Protein AF-A0A2M7G2S5-F1 (afdb_monomer)

Mean predicted aligned error: 20.45 Å

Sequence (607 aa):
MNTPFSTQVHDQESLIAKLQVLEQKRNSLYPRQAAGIKLQRLLETLRHLRDYPELATRADALLEKFSPSAEDIFALAKALESLDFSSGSAHQT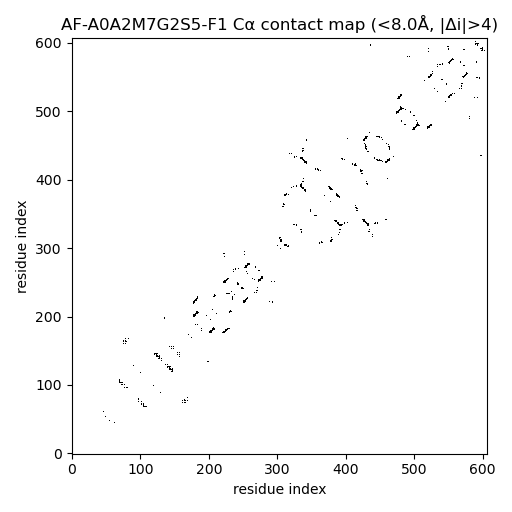QMHLLKDLKQVGQTFANQQLEEDMGAVRRIAQTIRDSLGQGSQPHIAEEAQMLEDCSEHDFFVHLESLIALIHESISRRLLSSEPILLVEDDPEMAKLLKKHLDSQGYTVEHAGNASVFHDKVQEQPFSLVLMDVSLPDADGRNLLVELKQQGDLAHIPVMIMSGRGSSIRAECFALGADQVFDKPLDLHALTAAVSERLKTKRLMESQAFFDPLTGLPNRAALYQNYRRYLALAQRHNKPLSIGILDIDHFKLINDTWGHPAGDKVLRDLSTLLAESLRESDVVARWGGEEFVLLLPDTPLQNAWQVIDSLREKVAAQAFETPDGHGLNLNFSAGVASVRLRSTLEESVARADHALYTAKQEGRNCVVAQPENGFGTEPPIRLIIADDDALVLSSLRHFFQTPPFTLETLSKQLPDLAVLQEHPPALLLLEICSLQREDFAWLKALRKNPHFHAVPVLVLAGYGHQVALDTCLNLGVDDYILKPFSPSELQARILRLLQTRHPLGRQIEASKP

Solvent-accessible surface area (backbone atoms only — not comparable to full-atom values): 33346 Å² total; per-residue (Å²): 134,92,83,81,97,80,80,98,68,74,59,60,63,54,50,52,51,50,50,53,54,50,62,59,45,57,84,64,72,72,84,90,76,82,46,64,74,52,47,53,54,45,52,53,50,42,55,64,38,47,81,37,81,90,43,21,71,58,35,50,62,48,49,69,74,63,58,84,50,41,65,56,40,43,48,42,28,58,43,57,72,70,54,86,55,94,44,87,69,42,50,58,52,47,56,50,49,41,52,52,32,52,50,38,23,59,43,54,72,70,72,49,63,71,68,42,52,56,51,53,29,54,48,26,48,48,51,19,66,70,37,71,84,53,94,52,64,70,57,30,52,34,18,46,48,34,51,74,44,51,87,89,46,30,62,59,32,46,53,49,38,39,50,49,49,45,50,56,44,49,50,53,79,62,57,76,54,27,34,38,37,36,42,52,53,66,68,60,42,51,49,54,41,55,54,42,43,71,70,74,44,56,68,44,81,17,57,34,55,71,53,40,55,56,46,64,73,74,47,69,55,59,31,38,42,32,31,41,76,37,88,79,46,53,33,66,56,55,45,42,51,37,55,67,38,80,92,43,38,81,46,48,34,35,38,39,34,70,84,55,78,66,60,52,56,49,43,47,76,57,63,39,74,40,77,42,53,56,82,74,56,67,67,64,50,51,54,49,52,50,53,50,50,51,51,51,50,52,53,43,54,70,67,25,33,34,90,80,49,70,33,33,16,58,64,36,46,51,53,52,48,56,52,51,48,53,51,24,63,76,67,74,40,41,35,19,34,33,32,36,38,48,58,64,50,67,55,47,26,76,73,63,34,61,72,25,41,55,45,47,49,31,53,50,43,50,54,52,59,74,72,49,57,92,81,42,44,62,22,45,64,51,99,66,30,34,36,37,41,35,65,75,22,48,50,73,57,44,46,52,54,52,43,51,49,43,53,51,45,57,68,43,88,40,50,35,90,89,67,48,81,43,92,48,48,36,19,21,3,23,21,59,46,49,82,85,56,53,70,67,59,39,48,52,45,4,44,55,16,23,54,50,15,55,70,75,71,37,71,34,69,27,69,39,80,80,78,56,83,70,56,64,82,53,48,34,33,39,37,38,43,77,48,67,67,59,53,52,52,49,50,65,72,40,66,56,84,64,40,36,76,44,80,36,63,86,67,84,77,57,70,70,64,40,63,81,58,69,54,65,31,38,37,40,45,52,86,73,66,47,79,64,49,58,51,47,45,50,50,46,53,70,33,83,92,41,54,74,45,42,32,36,34,44,31,54,85,90,49,67,78,57,49,60,53,40,48,76,53,66,44,71,49,72,47,57,55,89,66,56,71,69,59,53,49,53,51,53,42,53,53,33,38,80,71,37,88,64,29,66,54,58,68,76,66,56,132

InterPro domains:
  IPR000160 GGDEF domain [PF00990] (303-459)
  IPR000160 GGDEF domain [PS50887] (333-466)
  IPR000160 GGDEF domain [SM00267] (291-464)
  IPR000160 GGDEF domain [TIGR00254] (299-463)
  IPR000160 GGDEF domain [cd01949] (304-462)
  IPR001789 Signal transduction response regulator, receiver domain [PF00072] (179-289)
  IPR001789 Signal transduction response regulator, receiver domain [PF00072] (478-588)
  IPR001789 Signal transduction response regulator, receiver domain [PS50110] (178-293)
  IPR001789 Signal transduction response regulator, receiver domain [PS50110] (476-592)
  IPR001789 Signal transduction response regulator, receiver domain [SM00448] (177-289)
  IPR001789 Signal transduction response regulator, receiver domain [SM00448] (475-588)
  IPR011006 CheY-like superfamily [SSF52172] (178-302)
  IPR011006 CheY-like superfamily [SSF52172] (472-598)
  IPR029787 Nucleotide cyclase [SSF55073] (308-463)
  IPR043128 Reverse transcriptase/Diguanylate cyclase domain [G3DSA:3.30.70.270] (301-46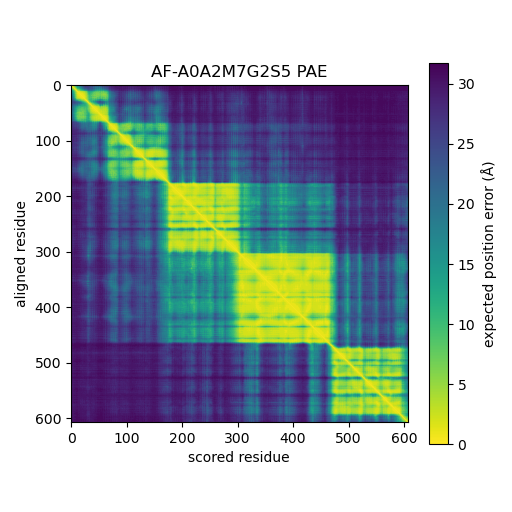6)
  IPR050469 Diguanylate cyclase Dgc-like, bacteria [PTHR45138] (38-466)

Structure (mmCIF, N/CA/C/O backbone):
data_AF-A0A2M7G2S5-F1
#
_entry.id   AF-A0A2M7G2S5-F1
#
loop_
_atom_site.group_PDB
_atom_site.id
_atom_site.type_symbol
_atom_site.label_atom_id
_atom_site.label_alt_id
_atom_site.label_comp_id
_atom_site.label_asym_id
_atom_site.label_entity_id
_atom_site.label_seq_id
_atom_site.pdbx_PDB_ins_code
_atom_site.Cartn_x
_atom_site.Cartn_y
_atom_site.Cartn_z
_atom_site.occupancy
_atom_site.B_iso_or_equiv
_atom_site.auth_seq_id
_atom_site.auth_comp_id
_atom_site.auth_asym_id
_atom_site.auth_atom_id
_atom_site.pdbx_PDB_model_num
ATOM 1 N N . MET A 1 1 ? 23.353 -45.714 26.463 1.00 30.73 1 MET A N 1
ATOM 2 C CA . MET A 1 1 ? 23.893 -46.180 27.756 1.00 30.73 1 MET A CA 1
ATOM 3 C C . MET A 1 1 ? 23.281 -45.313 28.840 1.00 30.73 1 MET A C 1
ATOM 5 O O . MET A 1 1 ? 23.528 -44.117 28.842 1.00 30.73 1 MET A O 1
ATOM 9 N N . ASN A 1 2 ? 22.431 -45.907 29.678 1.00 36.78 2 ASN A N 1
ATOM 10 C CA . ASN A 1 2 ? 21.977 -45.317 30.939 1.00 36.78 2 ASN A CA 1
ATOM 11 C C . ASN A 1 2 ? 23.143 -45.264 31.928 1.00 36.78 2 ASN A C 1
ATOM 13 O O . ASN A 1 2 ? 23.823 -46.278 32.044 1.00 36.78 2 ASN A O 1
ATOM 17 N N . THR A 1 3 ? 23.292 -44.154 32.661 1.00 25.66 3 THR A N 1
ATOM 18 C CA . THR A 1 3 ? 23.599 -44.086 34.113 1.00 25.66 3 THR A CA 1
ATOM 19 C C . THR A 1 3 ? 23.513 -42.622 34.598 1.00 25.66 3 THR A C 1
ATOM 21 O O . THR A 1 3 ? 23.626 -41.723 33.768 1.00 25.66 3 THR A O 1
ATOM 24 N N . PRO A 1 4 ? 23.237 -42.365 35.893 1.00 35.06 4 PRO A N 1
ATOM 25 C CA . PRO A 1 4 ? 22.138 -41.501 36.325 1.00 35.06 4 PRO A CA 1
ATOM 26 C C . PRO A 1 4 ? 22.570 -40.232 37.080 1.00 35.06 4 PRO A C 1
ATOM 28 O O . PRO A 1 4 ? 23.724 -40.060 37.463 1.00 35.06 4 PRO A O 1
ATOM 31 N N . PHE A 1 5 ? 21.578 -39.370 37.316 1.00 41.06 5 PHE A N 1
ATOM 32 C CA . PHE A 1 5 ? 21.619 -38.192 38.178 1.00 41.06 5 PHE A CA 1
ATOM 33 C C . PHE A 1 5 ? 22.221 -38.465 39.568 1.00 41.06 5 PHE A C 1
ATOM 35 O O . PHE A 1 5 ? 21.774 -39.333 40.314 1.00 41.06 5 PHE A O 1
ATOM 42 N N . SER A 1 6 ? 23.205 -37.641 39.907 1.00 29.72 6 SER A N 1
ATOM 43 C CA . SER A 1 6 ? 23.756 -37.325 41.229 1.00 29.72 6 SER A CA 1
ATOM 44 C C . SER A 1 6 ? 24.564 -36.050 40.947 1.00 29.72 6 SER A C 1
ATOM 46 O O . SER A 1 6 ? 25.467 -36.107 40.121 1.00 29.72 6 SER A O 1
ATOM 48 N N . THR A 1 7 ? 24.246 -34.850 41.430 1.00 32.16 7 THR A N 1
ATOM 49 C CA . THR A 1 7 ? 24.117 -34.458 42.838 1.00 32.16 7 THR A CA 1
ATOM 50 C C . THR A 1 7 ? 23.466 -33.070 42.933 1.00 32.16 7 THR A C 1
ATOM 52 O O . THR A 1 7 ? 23.610 -32.215 42.064 1.00 32.16 7 THR A O 1
ATOM 55 N N . GLN A 1 8 ? 22.765 -32.855 44.039 1.00 46.41 8 GLN A N 1
ATOM 56 C CA . GLN A 1 8 ? 21.562 -32.039 44.184 1.00 46.41 8 GLN A CA 1
ATOM 57 C C . GLN A 1 8 ? 21.790 -30.638 44.793 1.00 46.41 8 GLN A C 1
ATOM 59 O O . GLN A 1 8 ? 20.950 -30.167 45.545 1.00 46.41 8 GLN A O 1
ATOM 64 N N . VAL A 1 9 ? 22.915 -29.958 44.531 1.00 40.03 9 VAL A N 1
ATOM 65 C CA . VAL A 1 9 ? 23.214 -28.673 45.222 1.00 40.03 9 VAL A CA 1
ATOM 66 C C . VAL A 1 9 ? 23.669 -27.543 44.287 1.00 40.03 9 VAL A C 1
ATOM 68 O O . VAL A 1 9 ? 23.505 -26.374 44.617 1.00 40.03 9 VAL A O 1
ATOM 71 N N . HIS A 1 10 ? 24.160 -27.839 43.078 1.00 41.59 10 HIS A N 1
ATOM 72 C CA . HIS A 1 10 ? 24.642 -26.799 42.150 1.00 41.59 10 HIS A CA 1
ATOM 73 C C . HIS A 1 10 ? 23.575 -26.154 41.253 1.00 41.59 10 HIS A C 1
ATOM 75 O O . HIS A 1 10 ? 23.887 -25.193 40.551 1.00 41.59 10 HIS A O 1
ATOM 81 N N . ASP A 1 11 ? 22.325 -26.620 41.294 1.00 54.06 11 ASP A N 1
ATOM 82 C CA . ASP A 1 11 ? 21.268 -26.076 40.431 1.00 54.06 11 ASP A CA 1
ATOM 83 C C . ASP A 1 11 ? 20.495 -24.923 41.096 1.00 54.06 11 ASP A C 1
ATOM 85 O O . ASP A 1 11 ? 20.108 -23.968 40.430 1.00 54.06 11 ASP A O 1
ATOM 89 N N . GLN A 1 12 ? 20.347 -24.931 42.427 1.00 47.69 12 GLN A N 1
ATOM 90 C CA . GLN A 1 12 ? 19.514 -23.950 43.136 1.00 47.69 12 GLN A CA 1
ATOM 91 C C . GLN A 1 12 ? 20.084 -22.522 43.075 1.00 47.69 12 GLN A C 1
ATOM 93 O O . GLN A 1 12 ? 19.352 -21.589 42.756 1.00 47.69 12 GLN A O 1
ATOM 98 N N . GLU A 1 13 ? 21.391 -22.331 43.292 1.00 50.91 13 GLU A N 1
ATOM 99 C CA . GLU A 1 13 ? 22.023 -21.004 43.164 1.00 50.91 13 GLU A CA 1
ATOM 100 C C . GLU A 1 13 ? 22.036 -20.503 41.709 1.00 50.91 13 GLU A C 1
ATOM 102 O O . GLU A 1 13 ? 21.832 -19.314 41.462 1.00 50.91 13 GLU A O 1
ATOM 107 N N . SER A 1 14 ? 22.202 -21.406 40.732 1.00 52.22 14 SER A N 1
ATOM 108 C CA . SER A 1 14 ? 22.125 -21.076 39.300 1.00 52.22 14 SER A CA 1
ATOM 109 C C . SER A 1 14 ? 20.714 -20.636 38.898 1.00 52.22 14 SER A C 1
ATOM 111 O O . SER A 1 14 ? 20.537 -19.667 38.155 1.00 52.22 14 SER A O 1
ATOM 113 N N . LEU A 1 15 ? 19.699 -21.320 39.424 1.00 50.38 15 LEU A N 1
ATOM 114 C CA . LEU A 1 15 ? 18.287 -21.029 39.207 1.00 50.38 15 LEU A CA 1
ATOM 115 C C . LEU A 1 15 ? 17.858 -19.724 39.890 1.00 50.38 15 LEU A C 1
ATOM 117 O O . LEU A 1 15 ? 17.175 -18.918 39.260 1.00 50.38 15 LEU A O 1
ATOM 121 N N . ILE A 1 16 ? 18.330 -19.450 41.111 1.00 54.72 16 ILE A N 1
ATOM 122 C CA . ILE A 1 16 ? 18.101 -18.178 41.820 1.00 54.72 16 ILE A CA 1
ATOM 123 C C . ILE A 1 16 ? 18.759 -17.009 41.074 1.00 54.72 16 ILE A C 1
ATOM 125 O O . ILE A 1 16 ? 18.129 -15.966 40.888 1.00 54.72 16 ILE A O 1
ATOM 129 N N . ALA A 1 17 ? 19.989 -17.186 40.581 1.00 55.22 17 ALA A N 1
ATOM 130 C CA . ALA A 1 17 ? 20.673 -16.176 39.776 1.00 55.22 17 ALA A CA 1
ATOM 131 C C . ALA A 1 17 ? 19.946 -15.915 38.444 1.00 55.22 17 ALA A C 1
ATOM 133 O O . ALA A 1 17 ? 19.791 -14.762 38.037 1.00 55.22 17 ALA A O 1
ATOM 134 N N . LYS A 1 18 ? 19.432 -16.962 37.778 1.00 53.47 18 LYS A N 1
ATOM 135 C CA . LYS A 1 18 ? 18.582 -16.818 36.582 1.00 53.47 18 LYS A CA 1
ATOM 136 C C . LYS A 1 18 ? 17.293 -16.055 36.901 1.00 53.47 18 LYS A C 1
ATOM 138 O O . LYS A 1 18 ? 16.952 -15.142 36.156 1.00 53.47 18 LYS A O 1
ATOM 143 N N . LEU A 1 19 ? 16.626 -16.364 38.013 1.00 52.12 19 LEU A N 1
ATOM 144 C CA . LEU A 1 19 ? 15.428 -15.661 38.491 1.00 52.12 19 LEU A CA 1
ATOM 145 C C . LEU A 1 19 ? 15.693 -14.165 38.736 1.00 52.12 19 LEU A C 1
ATOM 147 O O . LEU A 1 19 ? 14.944 -13.328 38.240 1.00 52.12 19 LEU A O 1
ATOM 151 N N . GLN A 1 20 ? 16.799 -13.807 39.397 1.00 55.75 20 GLN A N 1
ATOM 152 C CA . GLN A 1 20 ? 17.184 -12.404 39.621 1.00 55.75 20 GLN A CA 1
ATOM 153 C C . GLN A 1 20 ? 17.494 -11.652 38.317 1.00 55.75 20 GLN A C 1
ATOM 155 O O . GLN A 1 20 ? 17.126 -10.486 38.162 1.00 55.75 20 GLN A O 1
ATOM 160 N N . VAL A 1 21 ? 18.136 -12.315 37.349 1.00 55.03 21 VAL A N 1
ATOM 161 C CA . VAL A 1 21 ? 18.395 -11.743 36.016 1.00 55.03 21 VAL A CA 1
ATOM 162 C C . VAL A 1 21 ? 17.089 -11.507 35.250 1.00 55.03 21 VAL A C 1
ATOM 164 O O . VAL A 1 21 ? 16.973 -10.522 34.519 1.00 55.03 21 VAL A O 1
ATOM 167 N N . LEU A 1 22 ? 16.098 -12.384 35.410 1.00 51.31 22 LEU A N 1
ATOM 168 C CA . LEU A 1 22 ? 14.775 -12.236 34.803 1.00 51.31 22 LEU A CA 1
ATOM 169 C C . LEU A 1 22 ? 13.972 -11.102 35.455 1.00 51.31 22 LEU A C 1
ATOM 171 O O . LEU A 1 22 ? 13.393 -10.284 34.741 1.00 51.31 22 LEU A O 1
ATOM 175 N N . GLU A 1 23 ? 14.024 -10.977 36.784 1.00 50.31 23 GLU A N 1
ATOM 176 C CA . GLU A 1 23 ? 13.439 -9.852 37.526 1.00 50.31 23 GLU A CA 1
ATOM 177 C C . GLU A 1 23 ? 14.064 -8.502 37.122 1.00 50.31 23 GLU A C 1
ATOM 179 O O . GLU A 1 23 ? 13.346 -7.512 36.978 1.00 50.31 23 GLU A O 1
ATOM 184 N N . GLN A 1 24 ? 15.380 -8.451 36.873 1.00 50.78 24 GLN A N 1
ATOM 185 C CA . GLN A 1 24 ? 16.058 -7.247 36.369 1.00 50.78 24 GLN A CA 1
ATOM 186 C C . GLN A 1 24 ? 15.705 -6.926 34.910 1.00 50.78 24 GLN A C 1
ATOM 188 O O . GLN A 1 24 ? 15.508 -5.758 34.572 1.00 50.78 24 GLN A O 1
ATOM 193 N N . LYS A 1 25 ? 15.593 -7.941 34.042 1.00 44.66 25 LYS A N 1
ATOM 194 C CA . LYS A 1 25 ? 15.218 -7.761 32.628 1.00 44.66 25 LYS A CA 1
ATOM 195 C C . LYS A 1 25 ? 13.751 -7.366 32.440 1.00 44.66 25 LYS A C 1
ATOM 197 O O . LYS A 1 25 ? 13.437 -6.719 31.448 1.00 44.66 25 LYS A O 1
ATOM 202 N N . ARG A 1 26 ? 12.861 -7.668 33.394 1.00 47.03 26 ARG A N 1
ATOM 203 C CA . ARG A 1 26 ? 11.460 -7.203 33.405 1.00 47.03 26 ARG A CA 1
ATOM 204 C C . ARG A 1 26 ? 11.344 -5.687 33.226 1.00 47.03 26 ARG A C 1
ATOM 206 O O . ARG A 1 26 ? 10.508 -5.225 32.463 1.00 47.03 26 ARG A O 1
ATOM 213 N N . ASN A 1 27 ? 12.199 -4.913 33.894 1.00 40.22 27 ASN A N 1
ATOM 214 C CA . ASN A 1 27 ? 12.142 -3.450 33.828 1.00 40.22 27 ASN A CA 1
ATOM 215 C C . ASN A 1 27 ? 12.685 -2.880 32.499 1.00 40.22 27 ASN A C 1
ATOM 217 O O . ASN A 1 27 ? 12.556 -1.682 32.269 1.00 40.22 27 ASN A O 1
ATOM 221 N N . SER A 1 28 ? 13.284 -3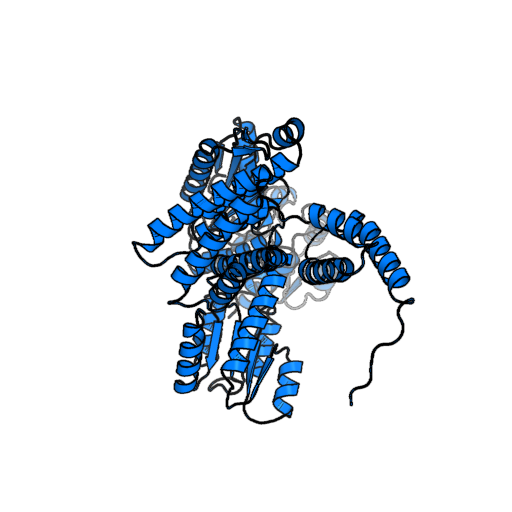.709 31.633 1.00 39.09 28 SER A N 1
ATOM 222 C CA . SER A 1 28 ? 13.786 -3.312 30.309 1.00 39.09 28 SER A CA 1
ATOM 223 C C . SER A 1 28 ? 13.063 -3.989 29.136 1.00 39.09 28 SER A C 1
ATOM 225 O O . SER A 1 28 ? 13.370 -3.699 27.982 1.00 39.09 28 SER A O 1
ATOM 227 N N . LEU A 1 29 ? 12.095 -4.871 29.406 1.00 40.06 29 LEU A N 1
ATOM 228 C CA . LEU A 1 29 ? 11.332 -5.621 28.404 1.00 40.06 29 LEU A CA 1
ATOM 229 C C . LEU A 1 29 ? 10.010 -4.921 28.045 1.00 40.06 29 LEU A C 1
ATOM 231 O O . LEU A 1 29 ? 8.928 -5.472 28.196 1.00 40.06 29 LEU A O 1
ATOM 235 N N . TYR A 1 30 ? 10.133 -3.707 27.518 1.00 33.72 30 TYR A N 1
ATOM 236 C CA . TYR A 1 30 ? 9.222 -3.084 26.551 1.00 33.72 30 TYR A CA 1
ATOM 237 C C . TYR A 1 30 ? 10.150 -2.281 25.620 1.00 33.72 30 TYR A C 1
ATOM 239 O O . TYR A 1 30 ? 10.871 -1.430 26.142 1.00 33.72 30 TYR A O 1
ATOM 247 N N . PRO A 1 31 ? 10.260 -2.578 24.302 1.00 39.47 31 PRO A N 1
ATOM 248 C CA . PRO A 1 31 ? 9.186 -2.912 23.358 1.00 39.47 31 PRO A CA 1
ATOM 249 C C . PRO A 1 31 ? 9.350 -4.270 22.619 1.00 39.47 31 PRO A C 1
ATOM 251 O O . PRO A 1 31 ? 10.404 -4.906 22.629 1.00 39.47 31 PRO A O 1
ATOM 254 N N . ARG A 1 32 ? 8.246 -4.740 22.017 1.00 41.06 32 ARG A N 1
ATOM 255 C CA . ARG A 1 32 ? 7.949 -6.133 21.619 1.00 41.06 32 ARG A CA 1
ATOM 256 C C . ARG A 1 32 ? 8.442 -6.532 20.217 1.00 41.06 32 ARG A C 1
ATOM 258 O O . ARG A 1 32 ? 8.251 -5.784 19.271 1.00 41.06 32 ARG A O 1
ATOM 265 N N . GLN A 1 33 ? 8.971 -7.765 20.118 1.00 34.28 33 GLN A N 1
ATOM 266 C CA . GLN A 1 33 ? 8.662 -8.805 19.098 1.00 34.28 33 GLN A CA 1
ATOM 267 C C . GLN A 1 33 ? 9.574 -10.040 19.227 1.00 34.28 33 GLN A C 1
ATOM 269 O O . GLN A 1 33 ? 9.170 -11.149 18.902 1.00 34.28 33 GLN A O 1
ATOM 274 N N . ALA A 1 34 ? 10.746 -9.910 19.855 1.00 30.00 34 ALA A N 1
ATOM 275 C CA . ALA A 1 34 ? 11.569 -11.060 20.259 1.00 30.00 34 ALA A CA 1
ATOM 276 C C . ALA A 1 34 ? 11.028 -11.801 21.509 1.00 30.00 34 ALA A C 1
ATOM 278 O O . ALA A 1 34 ? 11.739 -12.616 22.102 1.00 30.00 34 ALA A O 1
ATOM 279 N N . ALA A 1 35 ? 9.806 -11.472 21.946 1.00 37.09 35 ALA A N 1
ATOM 280 C CA . ALA A 1 35 ? 9.243 -11.889 23.223 1.00 37.09 35 ALA A CA 1
ATOM 281 C C . ALA A 1 35 ? 8.625 -13.292 23.177 1.00 37.09 35 ALA A C 1
ATOM 283 O O . ALA A 1 35 ? 8.862 -14.026 24.117 1.00 37.09 35 ALA A O 1
ATOM 284 N N . GLY A 1 36 ? 7.948 -13.723 22.105 1.00 36.00 36 GLY A N 1
ATOM 285 C CA . GLY A 1 36 ? 7.196 -14.996 22.104 1.00 36.00 36 GLY A CA 1
ATOM 286 C C . GLY A 1 36 ? 8.043 -16.235 22.435 1.00 36.00 36 GLY A C 1
ATOM 287 O O . GLY A 1 36 ? 7.775 -16.939 23.401 1.00 36.00 36 GLY A O 1
ATOM 288 N N . ILE A 1 37 ? 9.160 -16.437 21.728 1.00 35.50 37 ILE A N 1
ATOM 289 C CA . ILE A 1 37 ? 10.062 -17.586 21.964 1.00 35.50 37 ILE A CA 1
ATOM 290 C C . ILE A 1 37 ? 10.783 -17.477 23.322 1.00 35.50 37 ILE A C 1
ATOM 292 O O . ILE A 1 37 ? 11.115 -18.480 23.957 1.00 35.50 37 ILE A O 1
ATOM 296 N N . LYS A 1 38 ? 11.052 -16.249 23.787 1.00 38.34 38 LYS A N 1
ATOM 297 C CA . LYS A 1 38 ? 11.712 -16.009 25.080 1.00 38.34 38 LYS A CA 1
ATOM 298 C C . LYS A 1 38 ? 10.743 -16.132 26.254 1.00 38.34 38 LYS A C 1
ATOM 300 O O . LYS A 1 38 ? 11.185 -16.567 27.307 1.00 38.34 38 LYS A O 1
ATOM 305 N N . LEU A 1 39 ? 9.472 -15.789 26.064 1.00 42.66 39 LEU A N 1
ATOM 306 C CA . LEU A 1 39 ? 8.381 -15.899 27.029 1.00 42.66 39 LEU A CA 1
ATOM 307 C C . LEU A 1 39 ? 7.990 -17.363 27.215 1.00 42.66 39 LEU A C 1
ATOM 309 O O . LEU A 1 39 ? 7.883 -17.809 28.345 1.00 42.66 39 LEU A O 1
ATOM 313 N N . GLN A 1 40 ? 7.917 -18.144 26.138 1.00 42.53 40 GLN A N 1
ATOM 314 C CA . GLN A 1 40 ? 7.641 -19.579 26.218 1.00 42.53 40 GLN A CA 1
ATOM 315 C C . GLN A 1 40 ? 8.731 -20.326 27.008 1.00 42.53 40 GLN A C 1
ATOM 317 O O . GLN A 1 40 ? 8.431 -21.032 27.966 1.00 42.53 40 GLN A O 1
ATOM 322 N N . ARG A 1 41 ? 10.016 -20.051 26.724 1.00 46.34 41 ARG A N 1
ATOM 323 C CA . ARG A 1 41 ? 11.140 -20.566 27.535 1.00 46.34 41 ARG A CA 1
ATOM 324 C C . ARG A 1 41 ? 11.131 -20.047 28.975 1.00 46.34 41 ARG A C 1
ATOM 326 O O . ARG A 1 41 ? 11.588 -20.745 29.878 1.00 46.34 41 ARG A O 1
ATOM 333 N N . LEU A 1 42 ? 10.661 -18.818 29.200 1.00 45.50 42 LEU A N 1
ATOM 334 C CA . LEU A 1 42 ? 10.530 -18.219 30.531 1.00 45.50 42 LEU A CA 1
ATOM 335 C C . LEU A 1 42 ? 9.456 -18.941 31.351 1.00 45.50 42 LEU A C 1
ATOM 337 O O . LEU A 1 42 ? 9.716 -19.297 32.495 1.00 45.50 42 LEU A O 1
ATOM 341 N N . LEU A 1 43 ? 8.290 -19.184 30.751 1.00 47.91 43 LEU A N 1
ATOM 342 C CA . LEU A 1 43 ? 7.163 -19.897 31.345 1.00 47.91 43 LEU A CA 1
ATOM 343 C C . LEU A 1 43 ? 7.528 -21.356 31.634 1.00 47.91 43 LEU A C 1
ATOM 345 O O . LEU A 1 43 ? 7.286 -21.825 32.741 1.00 47.91 43 LEU A O 1
ATOM 349 N N . GLU A 1 44 ? 8.208 -22.041 30.710 1.00 52.91 44 GLU A N 1
ATOM 350 C CA . GLU A 1 44 ? 8.764 -23.384 30.945 1.00 52.91 44 GLU A CA 1
ATOM 351 C C . GLU A 1 44 ? 9.745 -23.396 32.123 1.00 52.91 44 GLU A C 1
ATOM 353 O O . GLU A 1 44 ? 9.676 -24.269 32.987 1.00 52.91 44 GLU A O 1
ATOM 358 N N . THR A 1 45 ? 10.628 -22.395 32.205 1.00 52.03 45 THR A N 1
ATOM 359 C CA . THR A 1 45 ? 11.589 -22.277 33.313 1.00 52.03 45 THR A CA 1
ATOM 360 C C . THR A 1 45 ? 10.876 -22.016 34.644 1.00 52.03 45 THR A C 1
ATOM 362 O O . THR A 1 45 ? 11.223 -22.631 35.646 1.00 52.03 45 THR A O 1
ATOM 365 N N . LEU A 1 46 ? 9.867 -21.138 34.673 1.00 49.25 46 LEU A N 1
ATOM 366 C CA . LEU A 1 46 ? 9.074 -20.835 35.873 1.00 49.25 46 LEU A CA 1
ATOM 367 C C . LEU A 1 46 ? 8.242 -22.037 36.341 1.00 49.25 46 LEU A C 1
ATOM 369 O O . LEU A 1 46 ? 8.143 -22.266 37.543 1.00 49.25 46 LEU A O 1
ATOM 373 N N . ARG A 1 47 ? 7.718 -22.846 35.414 1.00 56.44 47 ARG A N 1
ATOM 374 C CA . ARG A 1 47 ? 7.032 -24.110 35.729 1.00 56.44 47 ARG A CA 1
ATOM 375 C C . ARG A 1 47 ? 7.988 -25.138 36.326 1.00 56.44 47 ARG A C 1
ATOM 377 O O . ARG A 1 47 ? 7.681 -25.718 37.359 1.00 56.44 47 ARG A O 1
ATOM 384 N N . HIS A 1 48 ? 9.180 -25.286 35.752 1.00 58.03 48 HIS A N 1
ATOM 385 C CA . HIS A 1 48 ? 10.206 -26.202 36.262 1.00 58.03 48 HIS A CA 1
ATOM 386 C C . HIS A 1 48 ? 10.745 -25.788 37.649 1.00 58.03 48 HIS A C 1
ATOM 388 O O . HIS A 1 48 ? 11.251 -26.612 38.410 1.00 58.03 48 HIS A O 1
ATOM 394 N N . LEU A 1 49 ? 10.638 -24.501 37.997 1.00 49.12 49 LEU A N 1
ATOM 395 C CA . LEU A 1 49 ? 11.000 -23.959 39.310 1.00 49.12 49 LEU A CA 1
ATOM 396 C C . LEU A 1 49 ? 9.965 -24.268 40.405 1.00 49.12 49 LEU A C 1
ATOM 398 O O . LEU A 1 49 ? 10.306 -24.199 41.587 1.00 49.12 49 LEU A O 1
ATOM 402 N N . ARG A 1 50 ? 8.732 -24.633 40.031 1.00 53.75 50 ARG A N 1
ATOM 403 C CA . ARG A 1 50 ? 7.637 -24.984 40.951 1.00 53.75 50 ARG A CA 1
ATOM 404 C C . ARG A 1 50 ? 7.860 -26.324 41.657 1.00 53.75 50 ARG A C 1
ATOM 406 O O . ARG A 1 50 ? 7.371 -26.519 42.766 1.00 53.75 50 ARG A O 1
ATOM 413 N N . ASP A 1 51 ? 8.681 -27.193 41.068 1.00 62.16 51 ASP A N 1
ATOM 414 C CA . ASP A 1 51 ? 9.093 -28.476 41.651 1.00 62.16 51 ASP A CA 1
ATOM 415 C C . ASP A 1 51 ? 10.039 -28.316 42.862 1.00 62.16 51 ASP A C 1
ATOM 417 O O . ASP A 1 51 ? 10.344 -29.290 43.555 1.00 62.16 51 ASP A O 1
ATOM 421 N N . TYR A 1 52 ? 10.493 -27.087 43.151 1.00 65.12 52 TYR A N 1
ATOM 422 C CA . TYR A 1 52 ? 11.369 -26.760 44.277 1.00 65.12 52 TYR A CA 1
ATOM 423 C C . TYR A 1 52 ? 10.602 -25.971 45.361 1.00 65.12 52 TYR A C 1
ATOM 425 O O . TYR A 1 52 ? 10.273 -24.801 45.145 1.00 65.12 52 TYR A O 1
ATOM 433 N N . PRO A 1 53 ? 10.370 -26.543 46.564 1.00 58.44 53 PRO A N 1
ATOM 434 C CA . PRO A 1 53 ? 9.475 -25.972 47.582 1.00 58.44 53 PRO A CA 1
ATOM 435 C C . PRO A 1 53 ? 9.810 -24.545 48.044 1.00 58.44 53 PRO A C 1
ATOM 437 O O . PRO A 1 53 ? 8.913 -23.784 48.389 1.00 58.44 53 PRO A O 1
ATOM 440 N N . GLU A 1 54 ? 11.089 -24.163 48.042 1.00 54.19 54 GLU A N 1
ATOM 441 C CA . GLU A 1 54 ? 11.541 -22.833 48.484 1.00 54.19 54 GLU A CA 1
ATOM 442 C C . GLU A 1 54 ? 11.395 -21.743 47.406 1.00 54.19 54 GLU A C 1
ATOM 444 O O . GLU A 1 54 ? 11.417 -20.551 47.716 1.00 54.19 54 GLU A O 1
ATOM 449 N N . LEU A 1 55 ? 11.260 -22.141 46.136 1.00 48.69 55 LEU A N 1
ATOM 450 C CA . LEU A 1 55 ? 11.124 -21.238 44.987 1.00 48.69 55 LEU A CA 1
ATOM 451 C C . LEU A 1 55 ? 9.693 -21.206 44.442 1.00 48.69 55 LEU A C 1
ATOM 453 O O . LEU A 1 55 ? 9.327 -20.221 43.801 1.00 48.69 55 LEU A O 1
ATOM 457 N N . ALA A 1 56 ? 8.879 -22.218 44.761 1.00 54.38 56 ALA A N 1
ATOM 458 C CA . ALA A 1 56 ? 7.489 -22.351 44.340 1.00 54.38 56 ALA A CA 1
ATOM 459 C C . ALA A 1 56 ? 6.658 -21.097 44.643 1.00 54.38 56 ALA A C 1
ATOM 461 O O . ALA A 1 56 ? 6.123 -20.494 43.721 1.00 54.38 56 ALA A O 1
ATOM 462 N N . THR A 1 57 ? 6.668 -20.593 45.884 1.00 59.84 57 THR A N 1
ATOM 463 C CA . THR A 1 57 ? 5.895 -19.391 46.267 1.00 59.84 57 THR A CA 1
ATOM 464 C C . THR A 1 57 ? 6.281 -18.148 45.456 1.00 59.84 57 THR A C 1
ATOM 466 O O . THR A 1 57 ? 5.480 -17.239 45.258 1.00 59.84 57 THR A O 1
ATOM 469 N N . ARG A 1 58 ? 7.532 -18.084 44.993 1.00 54.25 58 ARG A N 1
ATOM 470 C CA . ARG A 1 58 ? 8.098 -16.938 44.275 1.00 54.25 58 ARG A CA 1
ATOM 471 C C . ARG A 1 58 ? 7.873 -17.046 42.765 1.00 54.25 58 ARG A C 1
ATOM 473 O O . ARG A 1 58 ? 7.629 -16.031 42.119 1.00 54.25 58 ARG A O 1
ATOM 480 N N . ALA A 1 59 ? 7.926 -18.265 42.228 1.00 53.69 59 ALA A N 1
ATOM 481 C CA . ALA A 1 59 ? 7.528 -18.588 40.864 1.00 53.69 59 ALA A CA 1
ATOM 482 C C . ALA A 1 59 ? 6.014 -18.409 40.676 1.00 53.69 59 ALA A C 1
ATOM 484 O O . ALA A 1 59 ? 5.611 -17.762 39.714 1.00 53.69 59 ALA A O 1
ATOM 485 N N . ASP A 1 60 ? 5.199 -18.863 41.632 1.00 52.25 60 ASP A N 1
ATOM 486 C CA . ASP A 1 60 ? 3.743 -18.679 41.640 1.00 52.25 60 ASP A CA 1
ATOM 487 C C . ASP A 1 60 ? 3.379 -17.180 41.682 1.00 52.25 60 ASP A C 1
ATOM 489 O O . ASP A 1 60 ? 2.604 -16.715 40.853 1.00 52.25 60 ASP A O 1
ATOM 493 N N . ALA A 1 61 ? 4.040 -16.374 42.526 1.00 54.03 61 ALA A N 1
ATOM 494 C CA . ALA A 1 61 ? 3.836 -14.916 42.572 1.00 54.03 61 ALA A CA 1
ATOM 495 C C . ALA A 1 61 ? 4.303 -14.161 41.305 1.00 54.03 61 ALA A C 1
ATOM 497 O O . ALA A 1 61 ? 3.938 -12.998 41.096 1.00 54.03 61 ALA A O 1
ATOM 498 N N . LEU A 1 62 ? 5.165 -14.773 40.483 1.00 45.25 62 LEU A N 1
ATOM 499 C CA . LEU A 1 62 ? 5.562 -14.250 39.173 1.00 45.25 62 LEU A CA 1
ATOM 500 C C . LEU A 1 62 ? 4.583 -14.704 38.088 1.00 45.25 62 LEU A C 1
ATOM 502 O O . LEU A 1 62 ? 4.211 -13.881 37.259 1.00 45.25 62 LEU A O 1
ATOM 506 N N . LEU A 1 63 ? 4.127 -15.957 38.123 1.00 48.06 63 LEU A N 1
ATOM 507 C CA . LEU A 1 63 ? 3.118 -16.500 37.214 1.00 48.06 63 LEU A CA 1
ATOM 508 C C . LEU A 1 63 ? 1.764 -15.796 37.376 1.00 48.06 63 LEU A C 1
ATOM 510 O O . LEU A 1 63 ? 1.168 -15.434 36.369 1.00 48.06 63 LEU A O 1
ATOM 514 N N . GLU A 1 64 ? 1.343 -15.469 38.603 1.00 45.72 64 GLU A N 1
ATOM 515 C CA . GLU A 1 64 ? 0.154 -14.633 38.856 1.00 45.72 64 GLU A CA 1
ATOM 516 C C . GLU A 1 64 ? 0.240 -13.261 38.161 1.00 45.72 64 GLU A C 1
ATOM 518 O O . GLU A 1 64 ? -0.771 -12.705 37.732 1.00 45.72 64 GLU A O 1
ATOM 523 N N . LYS A 1 65 ? 1.454 -12.719 37.989 1.00 41.59 65 LYS A N 1
ATOM 524 C CA . LYS A 1 65 ? 1.706 -11.436 37.306 1.00 41.59 65 LYS A CA 1
ATOM 525 C C . LYS A 1 65 ? 1.857 -11.560 35.787 1.00 41.59 65 LYS A C 1
ATOM 527 O O . LYS A 1 65 ? 1.919 -10.534 35.116 1.00 41.59 65 LYS A O 1
ATOM 532 N N . PHE A 1 66 ? 1.921 -12.783 35.263 1.00 43.59 66 PHE A N 1
ATOM 533 C CA . PHE A 1 66 ? 1.932 -13.121 33.835 1.00 43.59 66 PHE A CA 1
ATOM 534 C C . PHE A 1 66 ? 0.614 -13.797 33.410 1.00 43.59 66 PHE A C 1
ATOM 536 O O . PHE A 1 66 ? 0.596 -14.596 32.479 1.00 43.59 66 PHE A O 1
ATOM 543 N N . SER A 1 67 ? -0.488 -13.481 34.094 1.00 42.78 67 SER A N 1
ATOM 544 C CA . SER A 1 67 ? -1.827 -13.914 33.691 1.00 42.78 67 SER A CA 1
ATOM 545 C C . SER A 1 67 ? -2.182 -13.295 32.329 1.00 42.78 67 SER A C 1
ATOM 547 O O . SER A 1 67 ? -1.972 -12.086 32.171 1.00 42.78 67 SER A O 1
ATOM 549 N N . PRO A 1 68 ? -2.713 -14.061 31.355 1.00 47.81 68 PRO A N 1
ATOM 550 C CA . PRO A 1 68 ? -3.245 -13.467 30.140 1.00 47.81 68 PRO A CA 1
ATOM 551 C C . PRO A 1 68 ? -4.350 -12.497 30.529 1.00 47.81 68 PRO A C 1
ATOM 553 O O . PRO A 1 68 ? -5.167 -12.743 31.420 1.00 47.81 68 PRO A O 1
ATOM 556 N N . SER A 1 69 ? -4.287 -11.333 29.913 1.00 50.50 69 SER A N 1
ATOM 557 C CA . SER A 1 69 ? -5.162 -10.223 30.237 1.00 50.50 69 SER A CA 1
ATOM 558 C C . SER A 1 69 ? -6.535 -10.460 29.613 1.00 50.50 69 SER A C 1
ATOM 560 O O . SER A 1 69 ? -6.672 -11.203 28.639 1.00 50.50 69 SER A O 1
ATOM 562 N N . ALA A 1 70 ? -7.561 -9.766 30.106 1.00 47.66 70 ALA A N 1
ATOM 563 C CA . ALA A 1 70 ? -8.834 -9.679 29.391 1.00 47.66 70 ALA A CA 1
ATOM 564 C C . ALA A 1 70 ? -8.621 -9.299 27.907 1.00 47.66 70 ALA A C 1
ATOM 566 O O . ALA A 1 70 ? -9.377 -9.744 27.045 1.00 47.66 70 ALA A O 1
ATOM 567 N N . GLU A 1 71 ? -7.554 -8.549 27.591 1.00 46.06 71 GLU A N 1
ATOM 568 C CA . GLU A 1 71 ? -7.188 -8.166 26.225 1.00 46.06 71 GLU A CA 1
ATOM 569 C C . GLU A 1 71 ? -6.914 -9.367 25.311 1.00 46.06 71 GLU A C 1
ATOM 571 O O . GLU A 1 71 ? -7.259 -9.292 24.137 1.00 46.06 71 GLU A O 1
ATOM 576 N N . ASP A 1 72 ? -6.371 -10.478 25.816 1.00 47.69 72 ASP A N 1
ATOM 577 C CA . ASP A 1 72 ? -6.063 -11.669 25.008 1.00 47.69 72 ASP A CA 1
ATOM 578 C C . ASP A 1 72 ? -7.344 -12.444 24.645 1.00 47.69 72 ASP A C 1
ATOM 580 O O . ASP A 1 72 ? -7.510 -12.929 23.524 1.00 47.69 72 ASP A O 1
ATOM 584 N N . ILE A 1 73 ? -8.316 -12.476 25.561 1.00 51.84 73 ILE A N 1
ATOM 585 C CA . ILE A 1 73 ? -9.645 -13.064 25.330 1.00 51.84 73 ILE A CA 1
ATOM 586 C C . ILE A 1 73 ? -10.464 -12.182 24.380 1.00 51.84 73 ILE A C 1
ATOM 588 O O . ILE A 1 73 ? -11.130 -12.689 23.475 1.00 51.84 73 ILE A O 1
ATOM 592 N N . PHE A 1 74 ? -10.373 -10.857 24.522 1.00 51.78 74 PHE A N 1
ATOM 593 C CA . PHE A 1 74 ? -10.958 -9.920 23.561 1.00 51.78 74 PHE A CA 1
ATOM 594 C C . PHE A 1 74 ? -10.283 -10.000 22.190 1.00 51.78 74 PHE A C 1
ATOM 596 O O . PHE A 1 74 ? -10.972 -9.891 21.175 1.00 51.78 74 PHE A O 1
ATOM 603 N N . ALA A 1 75 ? -8.970 -10.230 22.139 1.00 46.44 75 ALA A N 1
ATOM 604 C CA . ALA A 1 75 ? -8.244 -10.462 20.899 1.00 46.44 75 ALA A CA 1
ATOM 605 C C . ALA A 1 75 ? -8.751 -11.735 20.209 1.00 46.44 75 ALA A C 1
ATOM 607 O O . ALA A 1 75 ? -9.114 -11.664 19.039 1.00 46.44 75 ALA A O 1
ATOM 608 N N . LEU A 1 76 ? -8.917 -12.848 20.939 1.00 47.62 76 LEU A N 1
ATOM 609 C CA . LEU A 1 76 ? -9.550 -14.071 20.423 1.00 47.62 76 LEU A CA 1
ATOM 610 C C . LEU A 1 76 ? -10.971 -13.806 19.892 1.00 47.62 76 LEU A C 1
ATOM 612 O O . LEU A 1 76 ? -11.317 -14.273 18.809 1.00 47.62 76 LEU A O 1
ATOM 616 N N . ALA A 1 77 ? -11.788 -13.048 20.633 1.00 52.47 77 ALA A N 1
ATOM 617 C CA . ALA A 1 77 ? -13.152 -12.701 20.233 1.00 52.47 77 ALA A CA 1
ATOM 618 C C . ALA A 1 77 ? -13.160 -11.917 18.917 1.00 52.47 77 ALA A C 1
ATOM 620 O O . ALA A 1 77 ? -13.797 -12.336 17.957 1.00 52.47 77 ALA A O 1
ATOM 621 N N . LYS A 1 78 ? -12.387 -10.830 18.843 1.00 50.53 78 LYS A N 1
ATOM 622 C CA . LYS A 1 78 ? -12.241 -10.007 17.637 1.00 50.53 78 LYS A CA 1
ATOM 623 C C . LYS A 1 78 ? -11.695 -10.819 16.464 1.00 50.53 78 LYS A C 1
ATOM 625 O O . LYS A 1 78 ? -12.103 -10.645 15.321 1.00 50.53 78 LYS A O 1
ATOM 630 N N . ALA A 1 79 ? -10.796 -11.749 16.752 1.00 48.47 79 ALA A N 1
ATOM 631 C CA . ALA A 1 79 ? -10.253 -12.638 15.755 1.00 48.47 79 ALA A CA 1
ATOM 632 C C . ALA A 1 79 ? -11.357 -13.570 15.190 1.00 48.47 79 ALA A C 1
ATOM 634 O O . ALA A 1 79 ? -11.543 -13.669 13.976 1.00 48.47 79 ALA A O 1
ATOM 635 N N . LEU A 1 80 ? -12.198 -14.154 16.043 1.00 50.66 80 LEU A N 1
ATOM 636 C CA . LEU A 1 80 ? -13.351 -14.962 15.625 1.00 50.66 80 LEU A CA 1
ATOM 637 C C . LEU A 1 80 ? -14.438 -14.176 14.869 1.00 50.66 80 LEU A C 1
ATOM 639 O O . LEU A 1 80 ? -15.143 -14.784 14.063 1.00 50.66 80 LEU A O 1
ATOM 643 N N . GLU A 1 81 ? -14.562 -12.854 15.054 1.00 51.12 81 GLU A N 1
ATOM 644 C CA . GLU A 1 81 ? -15.456 -11.996 14.240 1.00 51.12 81 GLU A CA 1
ATOM 645 C C . GLU A 1 81 ? -15.058 -12.009 12.761 1.00 51.12 81 GLU A C 1
ATOM 647 O O . GLU A 1 81 ? -15.912 -11.971 11.880 1.00 51.12 81 GLU A O 1
ATOM 652 N N . SER A 1 82 ? -13.760 -12.123 12.487 1.00 43.81 82 SER A N 1
ATOM 653 C CA . SER A 1 82 ? -13.196 -12.073 11.133 1.00 43.81 82 SER A CA 1
ATOM 654 C C . SER A 1 82 ? -13.053 -13.440 10.443 1.00 43.81 82 SER A C 1
ATOM 656 O O . SER A 1 82 ? -12.643 -13.524 9.281 1.00 43.81 82 SER A O 1
ATOM 658 N N . LEU A 1 83 ? -13.389 -14.532 11.136 1.00 44.91 83 LEU A N 1
ATOM 659 C CA . LEU A 1 83 ? -13.439 -15.869 10.550 1.00 44.91 83 LEU A CA 1
ATOM 660 C C . LEU A 1 83 ? -14.799 -16.087 9.874 1.00 44.91 83 LEU A C 1
ATOM 662 O O . LEU A 1 83 ? -15.828 -16.143 10.534 1.00 44.91 83 LEU A O 1
ATOM 666 N N . ASP A 1 84 ? -14.807 -16.219 8.547 1.00 45.00 84 ASP A N 1
ATOM 667 C CA . ASP A 1 84 ? -16.029 -16.522 7.793 1.00 45.00 84 ASP A CA 1
ATOM 668 C C . ASP A 1 84 ? -16.376 -18.015 7.935 1.00 45.00 84 ASP A C 1
ATOM 670 O O . ASP A 1 84 ? -15.697 -18.878 7.363 1.00 45.00 84 ASP A O 1
ATOM 674 N N . PHE A 1 85 ? -17.392 -18.325 8.745 1.00 48.59 85 PHE A N 1
ATOM 675 C CA . PHE A 1 85 ? -17.894 -19.684 8.924 1.00 48.59 85 PHE A CA 1
ATOM 676 C C . PHE A 1 85 ? -18.938 -19.979 7.843 1.00 48.59 85 PHE A C 1
ATOM 678 O O . PHE A 1 85 ? -20.100 -19.582 7.935 1.00 48.59 85 PHE A O 1
ATOM 685 N N . SER A 1 86 ? -18.529 -20.695 6.800 1.00 37.78 86 SER A N 1
ATOM 686 C CA . SER A 1 86 ? -19.345 -20.976 5.618 1.00 37.78 86 SER A CA 1
ATOM 687 C C . SER A 1 86 ? -20.449 -22.019 5.872 1.00 37.78 86 SER A C 1
ATOM 689 O O . SER A 1 86 ? -20.391 -23.145 5.391 1.00 37.78 86 SER A O 1
ATOM 691 N N . SER A 1 87 ? -21.494 -21.654 6.623 1.00 40.81 87 SER A N 1
ATOM 692 C CA . SER A 1 87 ? -22.849 -22.237 6.547 1.00 40.81 87 SER A CA 1
ATOM 693 C C . SER A 1 87 ? -23.838 -21.473 7.442 1.00 40.81 87 SER A C 1
ATOM 695 O O . SER A 1 87 ? -23.473 -20.930 8.480 1.00 40.81 87 SER A O 1
ATOM 697 N N . GLY A 1 88 ? -25.125 -21.450 7.069 1.00 35.47 88 GLY A N 1
ATOM 698 C CA . GLY A 1 88 ? -26.162 -20.675 7.773 1.00 35.47 88 GLY A CA 1
ATOM 699 C C . GLY A 1 88 ? -26.388 -21.043 9.250 1.00 35.47 88 GLY A C 1
ATOM 700 O O . GLY A 1 88 ? -26.846 -20.195 10.012 1.00 35.47 88 GLY A O 1
ATOM 701 N N . SER A 1 89 ? -26.035 -22.261 9.682 1.00 38.75 89 SER A N 1
ATOM 702 C CA . SER A 1 89 ? -26.011 -22.636 11.106 1.00 38.75 89 SER A CA 1
ATOM 703 C C . SER A 1 89 ? -24.747 -22.150 11.821 1.00 38.75 89 SER A C 1
ATOM 705 O O . SER A 1 89 ? -24.805 -21.824 13.001 1.00 38.75 89 SER A O 1
ATOM 707 N N . ALA A 1 90 ? -23.619 -22.048 11.114 1.00 42.22 90 ALA A N 1
ATOM 708 C CA . ALA A 1 90 ? -22.340 -21.655 11.691 1.00 42.22 90 ALA A CA 1
ATOM 709 C C . ALA A 1 90 ? -22.252 -20.149 11.995 1.00 42.22 90 ALA A C 1
ATOM 711 O O . ALA A 1 90 ? -21.584 -19.768 12.948 1.00 42.22 90 ALA A O 1
ATOM 712 N N . HIS A 1 91 ? -23.008 -19.301 11.289 1.00 40.72 91 HIS A N 1
ATOM 713 C CA . HIS A 1 91 ? -23.121 -17.873 11.615 1.00 40.72 91 HIS A CA 1
ATOM 714 C C . HIS A 1 91 ? -23.850 -17.618 12.952 1.00 40.72 91 HIS A C 1
ATOM 716 O O . HIS A 1 91 ? -23.449 -16.761 13.738 1.00 40.72 91 HIS A O 1
ATOM 722 N N . GLN A 1 92 ? -24.896 -18.398 13.265 1.00 41.56 92 GLN A N 1
ATOM 723 C CA . GLN A 1 92 ? -25.562 -18.327 14.575 1.00 41.56 92 GLN A CA 1
ATOM 724 C C . GLN A 1 92 ? -24.647 -18.828 15.698 1.00 41.56 92 GLN A C 1
ATOM 726 O O . GLN A 1 92 ? -24.590 -18.211 16.762 1.00 41.56 92 GLN A O 1
ATOM 731 N N . THR A 1 93 ? -23.892 -19.899 15.444 1.00 44.88 93 THR A N 1
ATOM 732 C CA . THR A 1 93 ? -22.879 -20.423 16.368 1.00 44.88 93 THR A CA 1
ATOM 733 C C . THR A 1 93 ? -21.744 -19.423 16.598 1.00 44.88 93 THR A C 1
ATOM 735 O O . THR A 1 93 ? -21.360 -19.206 17.742 1.00 44.88 93 THR A O 1
ATOM 738 N N . GLN A 1 94 ? -21.270 -18.741 15.551 1.00 47.78 94 GLN A N 1
ATOM 739 C CA . GLN A 1 94 ? -20.263 -17.678 15.630 1.00 47.78 94 GLN A CA 1
ATOM 740 C C . GLN A 1 94 ? -20.739 -16.508 16.500 1.00 47.78 94 GLN A C 1
ATOM 742 O O . GLN A 1 94 ? -20.030 -16.089 17.410 1.00 47.78 94 GLN A O 1
ATOM 747 N N . MET A 1 95 ? -21.959 -16.011 16.277 1.00 45.09 95 MET A N 1
ATOM 748 C CA . MET A 1 95 ? -22.527 -14.916 17.074 1.00 45.09 95 MET A CA 1
ATOM 749 C C . MET A 1 95 ? -22.737 -15.301 18.546 1.00 45.09 95 MET A C 1
ATOM 751 O O . MET A 1 95 ? -22.561 -14.461 19.430 1.00 45.09 95 MET A O 1
ATOM 755 N N . HIS A 1 96 ? -23.079 -16.564 18.824 1.00 50.97 96 HIS A N 1
ATOM 756 C CA . HIS A 1 96 ? -23.157 -17.083 20.191 1.00 50.97 96 HIS A CA 1
ATOM 757 C C . HIS A 1 96 ? -21.766 -17.160 20.838 1.00 50.97 96 HIS A C 1
ATOM 759 O O . HIS A 1 96 ? -21.587 -16.666 21.947 1.00 50.97 96 HIS A O 1
ATOM 765 N N . LEU A 1 97 ? -20.764 -17.673 20.113 1.00 51.53 97 LEU A N 1
ATOM 766 C CA . LEU A 1 97 ? -19.371 -17.730 20.571 1.00 51.53 97 LEU A CA 1
ATOM 767 C C . LEU A 1 97 ? -18.805 -16.354 20.906 1.00 51.53 97 LEU A C 1
ATOM 769 O O . LEU A 1 97 ? -18.114 -16.188 21.904 1.00 51.53 97 LEU A O 1
ATOM 773 N N . LEU A 1 98 ? -19.092 -15.369 20.061 1.00 48.41 98 LEU A N 1
ATOM 774 C CA . LEU A 1 98 ? -18.639 -13.995 20.240 1.00 48.41 98 LEU A CA 1
ATOM 775 C C . LEU A 1 98 ? -19.227 -13.355 21.485 1.00 48.41 98 LEU A C 1
ATOM 777 O O . LEU A 1 98 ? -18.537 -12.638 22.208 1.00 48.41 98 LEU A O 1
ATOM 781 N N . LYS A 1 99 ? -20.504 -13.630 21.742 1.00 50.69 99 LYS A N 1
ATOM 782 C CA . LYS A 1 99 ? -21.182 -13.177 22.947 1.00 50.69 99 LYS A CA 1
ATOM 783 C C . LYS A 1 99 ? -20.587 -13.837 24.191 1.00 50.69 99 LYS A C 1
ATOM 785 O O . LYS A 1 99 ? -20.287 -13.128 25.148 1.00 50.69 99 LYS A O 1
ATOM 790 N N . ASP A 1 100 ? -20.354 -15.147 24.140 1.00 52.09 100 ASP A N 1
ATOM 791 C CA . ASP A 1 100 ? -19.757 -15.906 25.240 1.00 52.09 100 ASP A CA 1
ATOM 792 C C . ASP A 1 100 ? -18.322 -15.436 25.521 1.00 52.09 100 ASP A C 1
ATOM 794 O O . ASP A 1 100 ? -17.975 -15.190 26.669 1.00 52.09 100 ASP A O 1
ATOM 798 N N . LEU A 1 101 ? -17.503 -15.205 24.492 1.00 53.12 101 LEU A N 1
ATOM 799 C CA . LEU A 1 101 ? -16.131 -14.713 24.653 1.00 53.12 101 LEU A CA 1
ATOM 800 C C . LEU A 1 101 ? -16.049 -13.293 25.199 1.00 53.12 101 LEU A C 1
ATOM 802 O O . LEU A 1 101 ? -15.215 -13.018 26.059 1.00 53.12 101 LEU A O 1
ATOM 806 N N . LYS A 1 102 ? -16.913 -12.390 24.727 1.00 51.41 102 LYS A N 1
ATOM 807 C CA . LYS A 1 102 ? -16.995 -11.029 25.274 1.00 51.41 102 LYS A CA 1
ATOM 808 C C . LYS A 1 102 ? -17.443 -11.054 26.734 1.00 51.41 102 LYS A C 1
ATOM 810 O O . LYS A 1 102 ? -16.913 -10.292 27.534 1.00 51.41 102 LYS A O 1
ATOM 815 N N . GLN A 1 103 ? -18.367 -11.947 27.087 1.00 54.72 103 GLN A N 1
ATOM 816 C CA . GLN A 1 103 ? -18.819 -12.127 28.463 1.00 54.72 103 GLN A CA 1
ATOM 817 C C . GLN A 1 103 ? -17.711 -12.704 29.356 1.00 54.72 103 GLN A C 1
ATOM 819 O O . GLN A 1 103 ? -17.490 -12.183 30.443 1.00 54.72 103 GLN A O 1
ATOM 824 N N . VAL A 1 104 ? -16.962 -13.696 28.868 1.00 53.69 104 VAL A N 1
ATOM 825 C CA . VAL A 1 104 ? -15.825 -14.301 29.580 1.00 53.69 104 VAL A CA 1
ATOM 826 C C . VAL A 1 104 ? -14.669 -13.318 29.752 1.00 53.69 104 VAL A C 1
ATOM 828 O O . VAL A 1 104 ? -14.089 -13.244 30.826 1.00 53.69 104 VAL A O 1
ATOM 831 N N . GLY A 1 105 ? -14.352 -12.504 28.739 1.00 51.84 105 GLY A N 1
ATOM 832 C CA . GLY A 1 105 ? -13.350 -11.438 28.866 1.00 51.84 105 GLY A CA 1
ATOM 833 C C . GLY A 1 105 ? -13.722 -10.401 29.935 1.00 51.84 105 GLY A C 1
ATOM 834 O O . GLY A 1 105 ? -12.846 -9.878 30.622 1.00 51.84 105 GLY A O 1
ATOM 835 N N . GLN A 1 106 ? -15.022 -10.147 30.126 1.00 52.06 106 GLN A N 1
ATOM 836 C CA . GLN A 1 106 ? -15.540 -9.269 31.180 1.00 52.06 106 GLN A CA 1
ATOM 837 C C . GLN A 1 106 ? -15.513 -9.919 32.575 1.00 52.06 106 GLN A C 1
ATOM 839 O O . GLN A 1 106 ? -15.247 -9.215 33.549 1.00 52.06 106 GLN A O 1
ATOM 844 N N . THR A 1 107 ? -15.756 -11.230 32.709 1.00 51.41 107 THR A N 1
ATOM 845 C CA . THR A 1 107 ? -15.634 -11.947 33.997 1.00 51.41 107 THR A CA 1
ATOM 846 C C . THR A 1 107 ? -14.189 -12.249 34.393 1.00 51.41 107 THR A C 1
ATOM 848 O O . THR A 1 107 ? -13.876 -12.137 35.579 1.00 51.41 107 THR A O 1
ATOM 851 N N . PHE A 1 108 ? -13.279 -12.472 33.435 1.00 51.19 108 PHE A N 1
ATOM 852 C CA . PHE A 1 108 ? -11.842 -12.648 33.705 1.00 51.19 108 PHE A CA 1
ATOM 853 C C . PHE A 1 108 ? -11.231 -11.413 34.381 1.00 51.19 108 PHE A C 1
ATOM 855 O O . PHE A 1 108 ? -10.378 -11.531 35.262 1.00 51.19 108 PHE A O 1
ATOM 862 N N . ALA A 1 109 ? -11.717 -10.217 34.026 1.00 48.31 109 ALA A N 1
ATOM 863 C CA . ALA A 1 109 ? -11.345 -8.965 34.685 1.00 48.31 109 ALA A CA 1
ATOM 864 C C . ALA A 1 109 ? -11.757 -8.917 36.177 1.00 48.31 109 ALA A C 1
ATOM 866 O O . ALA A 1 109 ? -11.176 -8.152 36.946 1.00 48.31 109 ALA A O 1
ATOM 867 N N . ASN A 1 110 ? -12.702 -9.767 36.599 1.00 49.72 110 ASN A N 1
ATOM 868 C CA . ASN A 1 110 ? -13.244 -9.860 37.959 1.00 49.72 110 ASN A CA 1
ATOM 869 C C . ASN A 1 110 ? -12.731 -11.081 38.766 1.00 49.72 110 ASN A C 1
ATOM 871 O O . ASN A 1 110 ? -13.260 -11.352 39.842 1.00 49.72 110 ASN A O 1
ATOM 875 N N . GLN A 1 111 ? -11.684 -11.783 38.300 1.00 52.69 111 GLN A N 1
ATOM 876 C CA . GLN A 1 111 ? -10.957 -12.852 39.024 1.00 52.69 111 GLN A CA 1
ATOM 877 C C . GLN A 1 111 ? -11.729 -14.168 39.317 1.00 52.69 111 GLN A C 1
ATOM 879 O O . GLN A 1 111 ? -11.429 -14.841 40.305 1.00 52.69 111 GLN A O 1
ATOM 884 N N . GLN A 1 112 ? -12.670 -14.606 38.468 1.00 55.28 112 GLN A N 1
ATOM 885 C CA . GLN A 1 112 ? -13.362 -15.912 38.599 1.00 55.28 112 GLN A CA 1
ATOM 886 C C . GLN A 1 112 ? -12.806 -16.998 37.650 1.00 55.28 112 GLN A C 1
ATOM 888 O O . GLN A 1 112 ? -13.497 -17.537 36.790 1.00 55.28 112 GLN A O 1
ATOM 893 N N . LEU A 1 113 ? -11.540 -17.372 37.863 1.00 51.69 113 LEU A N 1
ATOM 894 C CA . LEU A 1 113 ? -10.740 -18.203 36.949 1.00 51.69 113 LEU A CA 1
ATOM 895 C C . LEU A 1 113 ? -11.339 -19.570 36.540 1.00 51.69 113 LEU A C 1
ATOM 897 O O . LEU A 1 113 ? -11.243 -19.932 35.370 1.00 51.69 113 LEU A O 1
ATOM 901 N N . GLU A 1 114 ? -11.932 -20.353 37.450 1.00 53.84 114 GLU A N 1
ATOM 902 C CA . GLU A 1 114 ? -12.397 -21.723 37.130 1.00 53.84 114 GLU A CA 1
ATOM 903 C C . GLU A 1 114 ? -13.619 -21.750 36.190 1.00 53.84 114 GLU A C 1
ATOM 905 O O . GLU A 1 114 ? -13.667 -22.548 35.248 1.00 53.84 114 GLU A O 1
ATOM 910 N N . GLU A 1 115 ? -14.600 -20.864 36.402 1.00 55.88 115 GLU A N 1
ATOM 911 C CA . GLU A 1 115 ? -15.783 -20.756 35.532 1.00 55.88 115 GLU A CA 1
ATOM 912 C C . GLU A 1 115 ? -15.403 -20.229 34.141 1.00 55.88 115 GLU A C 1
ATOM 914 O O . GLU A 1 115 ? -15.914 -20.713 33.122 1.00 55.88 115 GLU A O 1
ATOM 919 N N . ASP A 1 116 ? -14.448 -19.299 34.096 1.00 61.59 116 ASP A N 1
ATOM 920 C CA . ASP A 1 116 ? -13.965 -18.698 32.863 1.00 61.59 116 ASP A CA 1
ATOM 921 C C . ASP A 1 116 ? -13.143 -19.686 32.008 1.00 61.59 116 ASP A C 1
ATOM 923 O O . ASP A 1 116 ? -13.324 -19.752 30.787 1.00 61.59 116 ASP A O 1
ATOM 927 N N . MET A 1 117 ? -12.299 -20.529 32.623 1.00 64.06 117 MET A N 1
ATOM 928 C CA . MET A 1 117 ? -11.573 -21.589 31.902 1.00 64.06 117 MET A CA 1
ATOM 929 C C . MET A 1 117 ? -12.531 -22.614 31.285 1.00 64.06 117 MET A C 1
ATOM 931 O O . MET A 1 117 ? -12.364 -23.006 30.127 1.00 64.06 117 MET A O 1
ATOM 935 N N . GLY A 1 118 ? -13.579 -23.012 32.014 1.00 65.75 118 GLY A N 1
ATOM 936 C CA . GLY A 1 118 ? -14.613 -23.908 31.492 1.00 65.75 118 GLY A CA 1
ATOM 937 C C . GLY A 1 118 ? -15.363 -23.323 30.289 1.00 65.75 118 GLY A C 1
ATOM 938 O O . GLY A 1 118 ? -15.702 -24.047 29.351 1.00 65.75 118 GLY A O 1
ATOM 939 N N . ALA A 1 119 ? -15.593 -22.009 30.273 1.00 64.25 119 ALA A N 1
ATOM 940 C CA . ALA A 1 119 ? -16.209 -21.334 29.138 1.00 64.25 119 ALA A CA 1
ATOM 941 C C . ALA A 1 119 ? -15.294 -21.316 27.905 1.00 64.25 119 ALA A C 1
ATOM 943 O O . ALA A 1 119 ? -15.727 -21.708 26.821 1.00 64.25 119 ALA A O 1
ATOM 944 N N . VAL A 1 120 ? -14.021 -20.962 28.077 1.00 66.12 120 VAL A N 1
ATOM 945 C CA . VAL A 1 120 ? -13.028 -20.967 26.991 1.00 66.12 120 VAL A CA 1
ATOM 946 C C . VAL A 1 120 ? -12.808 -22.374 26.416 1.00 66.12 120 VAL A C 1
ATOM 948 O O . VAL A 1 120 ? -12.673 -22.508 25.201 1.00 66.12 120 VAL A O 1
ATOM 951 N N . ARG A 1 121 ? -12.856 -23.443 27.227 1.00 78.69 121 ARG A N 1
ATOM 952 C CA . ARG A 1 121 ? -12.800 -24.827 26.707 1.00 78.69 121 ARG A CA 1
ATOM 953 C C . ARG A 1 121 ? -13.986 -25.164 25.804 1.00 78.69 121 ARG A C 1
ATOM 955 O O . ARG A 1 121 ? -13.787 -25.751 24.747 1.00 78.69 121 ARG A O 1
ATOM 962 N N . ARG A 1 122 ? -15.207 -24.743 26.157 1.00 70.38 122 ARG A N 1
ATOM 963 C CA . ARG A 1 122 ? -16.397 -24.920 25.294 1.00 70.38 122 ARG A CA 1
ATOM 964 C C . ARG A 1 122 ? -16.269 -24.162 23.970 1.00 70.38 122 ARG A C 1
ATOM 966 O O . ARG A 1 122 ? -16.701 -24.644 22.923 1.00 70.38 122 ARG A O 1
ATOM 973 N N . ILE A 1 123 ? -15.655 -22.983 24.010 1.00 67.12 123 ILE A N 1
ATOM 974 C CA . ILE A 1 123 ? -15.337 -22.192 22.819 1.00 67.12 123 ILE A CA 1
ATOM 975 C C . ILE A 1 123 ? -14.312 -22.922 21.945 1.00 67.12 123 ILE A C 1
ATOM 977 O O . ILE A 1 123 ? -14.554 -23.086 20.752 1.00 67.12 123 ILE A O 1
ATOM 981 N N . ALA A 1 124 ? -13.223 -23.429 22.528 1.00 70.75 124 ALA A N 1
ATOM 982 C CA . ALA A 1 124 ? -12.215 -24.220 21.822 1.00 70.75 124 ALA A CA 1
ATOM 983 C C . ALA A 1 124 ? -12.828 -25.471 21.170 1.00 70.75 124 ALA A C 1
ATOM 985 O O . ALA A 1 124 ? -12.620 -25.718 19.982 1.00 70.75 124 ALA A O 1
ATOM 986 N N . GLN A 1 125 ? -13.684 -26.184 21.905 1.00 76.44 125 GLN A N 1
ATOM 987 C CA . GLN A 1 125 ? -14.447 -27.324 21.404 1.00 76.44 125 GLN A CA 1
ATOM 988 C C . GLN A 1 125 ? -15.294 -26.942 20.182 1.00 76.44 125 GLN A C 1
ATOM 990 O O . GLN A 1 125 ? -15.280 -27.630 19.165 1.00 76.44 125 GLN A O 1
ATOM 995 N N . THR A 1 126 ? -15.974 -25.796 20.232 1.00 65.75 126 THR A N 1
ATOM 996 C CA . THR A 1 126 ? -16.810 -25.335 19.117 1.00 65.75 126 THR A CA 1
ATOM 997 C C . THR A 1 126 ? -15.986 -24.873 17.912 1.00 65.75 126 THR A C 1
ATOM 999 O O . THR A 1 126 ? -16.385 -25.119 16.773 1.00 65.75 126 THR A O 1
ATOM 1002 N N . ILE A 1 127 ? -14.829 -24.237 18.133 1.00 66.00 127 ILE A N 1
ATOM 1003 C CA . ILE A 1 127 ? -13.867 -23.884 17.076 1.00 66.00 127 ILE A CA 1
ATOM 1004 C C . ILE A 1 127 ? -13.383 -25.158 16.381 1.00 66.00 127 ILE A C 1
ATOM 1006 O O . ILE A 1 127 ? -13.427 -25.234 15.154 1.00 66.00 127 ILE A O 1
ATOM 1010 N N . ARG A 1 128 ? -12.996 -26.181 17.151 1.00 74.44 128 ARG A N 1
ATOM 1011 C CA . ARG A 1 128 ? -12.601 -27.490 16.621 1.00 74.44 128 ARG A CA 1
ATOM 1012 C C . ARG A 1 128 ? -13.730 -28.130 15.820 1.00 74.44 128 ARG A C 1
ATOM 1014 O O . ARG A 1 128 ? -13.498 -28.541 14.690 1.00 74.44 128 ARG A O 1
ATOM 1021 N N . ASP A 1 129 ? -14.940 -28.192 16.365 1.00 66.75 129 ASP A N 1
ATOM 1022 C CA . ASP A 1 129 ? -16.071 -28.862 15.718 1.00 66.75 129 ASP A CA 1
ATOM 1023 C C . ASP A 1 129 ? -16.524 -28.119 14.443 1.00 66.75 129 ASP A C 1
ATOM 1025 O O . ASP A 1 129 ? -16.928 -28.747 13.464 1.00 66.75 129 ASP A O 1
ATOM 1029 N N . SER A 1 130 ? -16.383 -26.788 14.417 1.00 61.12 130 SER A N 1
ATOM 1030 C CA . SER A 1 130 ? -16.683 -25.952 13.245 1.00 61.12 130 SER A CA 1
ATOM 1031 C C . SER A 1 130 ? -15.599 -26.032 12.164 1.00 61.12 130 SER A C 1
ATOM 1033 O O . SER A 1 130 ? -15.910 -25.974 10.975 1.00 61.12 130 SER A O 1
ATOM 1035 N N . LEU A 1 131 ? -14.328 -26.174 12.554 1.00 56.44 131 LEU A N 1
ATOM 1036 C CA . LEU A 1 131 ? -13.186 -26.277 11.636 1.00 56.44 131 LEU A CA 1
ATOM 1037 C C . LEU A 1 131 ? -12.856 -27.723 11.236 1.00 56.44 131 LEU A C 1
ATOM 1039 O O . LEU A 1 131 ? -12.167 -27.940 10.242 1.00 56.44 131 LEU A O 1
ATOM 1043 N N . GLY A 1 132 ? -13.380 -28.717 11.957 1.00 46.66 132 GLY A N 1
ATOM 1044 C CA . GLY A 1 132 ? -13.082 -30.145 11.802 1.00 46.66 132 GLY A CA 1
ATOM 1045 C C . GLY A 1 132 ? -13.520 -30.770 10.474 1.00 46.66 132 GLY A C 1
ATOM 1046 O O . GLY A 1 132 ? -13.223 -31.936 10.226 1.00 46.66 132 GLY A O 1
ATOM 1047 N N . GLN A 1 133 ? -14.192 -30.011 9.601 1.00 44.88 133 GLN A N 1
ATOM 1048 C CA . GLN A 1 133 ? -14.531 -30.423 8.234 1.00 44.88 133 GLN A CA 1
ATOM 1049 C C . GLN A 1 133 ? -13.774 -29.648 7.131 1.00 44.88 133 GLN A C 1
ATOM 1051 O O . GLN A 1 133 ? -14.096 -29.825 5.956 1.00 44.88 133 GLN A O 1
ATOM 1056 N N . GLY A 1 134 ? -12.764 -28.817 7.452 1.00 44.91 134 GLY A N 1
ATOM 1057 C CA . GLY A 1 134 ? -12.104 -27.954 6.458 1.00 44.91 134 GLY A CA 1
ATOM 1058 C C . GLY A 1 134 ? -10.654 -27.496 6.723 1.00 44.91 134 GLY A C 1
ATOM 1059 O O . GLY A 1 134 ? -10.012 -27.844 7.706 1.00 44.91 134 GLY A O 1
ATOM 1060 N N . SER A 1 135 ? -10.169 -26.696 5.765 1.00 47.00 135 SER A N 1
ATOM 1061 C CA . SER A 1 135 ? -8.840 -26.139 5.403 1.00 47.00 135 SER A CA 1
ATOM 1062 C C . SER A 1 135 ? -7.782 -25.721 6.457 1.00 47.00 135 SER A C 1
ATOM 1064 O O . SER A 1 135 ? -6.745 -25.199 6.048 1.00 47.00 135 SER A O 1
ATOM 1066 N N . GLN A 1 136 ? -7.966 -25.899 7.773 1.00 51.81 136 GLN A N 1
ATOM 1067 C CA . GLN A 1 136 ? -7.014 -25.402 8.795 1.00 51.81 136 GLN A CA 1
ATOM 1068 C C . GLN A 1 136 ? -6.776 -26.390 9.964 1.00 51.81 136 GLN A C 1
ATOM 1070 O O . GLN A 1 136 ? -7.188 -26.124 11.095 1.00 51.81 136 GLN A O 1
ATOM 1075 N N . PRO A 1 137 ? -6.061 -27.510 9.727 1.00 57.19 137 PRO A N 1
ATOM 1076 C CA . PRO A 1 137 ? -5.893 -28.596 10.705 1.00 57.19 137 PRO A CA 1
ATOM 1077 C C . PRO A 1 137 ? -5.157 -28.173 11.986 1.00 57.19 137 PRO A C 1
ATOM 1079 O O . PRO A 1 137 ? -5.524 -28.606 13.071 1.00 57.19 137 PRO A O 1
ATOM 1082 N N . HIS A 1 138 ? -4.187 -27.263 11.888 1.00 53.22 138 HIS A N 1
ATOM 1083 C CA . HIS A 1 138 ? -3.394 -26.815 13.040 1.00 53.22 138 HIS A CA 1
ATOM 1084 C C . HIS A 1 138 ? -4.205 -26.040 14.090 1.00 53.22 138 HIS A C 1
ATOM 1086 O O . HIS A 1 138 ? -3.896 -26.113 15.273 1.00 53.22 138 HIS A O 1
ATOM 1092 N N . ILE A 1 139 ? -5.253 -25.312 13.683 1.00 59.75 139 ILE A N 1
ATOM 1093 C CA . ILE A 1 139 ? -6.133 -24.599 14.627 1.00 59.75 139 ILE A CA 1
ATOM 1094 C C . ILE A 1 139 ? -7.029 -25.597 15.360 1.00 59.75 139 ILE A C 1
ATOM 1096 O O . ILE A 1 139 ? -7.248 -25.462 16.559 1.00 59.75 139 ILE A O 1
ATOM 1100 N N . ALA A 1 140 ? -7.524 -26.614 14.650 1.00 65.94 140 ALA A N 1
ATOM 1101 C CA . ALA A 1 140 ? -8.339 -27.667 15.244 1.00 65.94 140 ALA A CA 1
ATOM 1102 C C . ALA A 1 140 ? -7.533 -28.528 16.235 1.00 65.94 140 ALA A C 1
ATOM 1104 O O . ALA A 1 140 ? -8.039 -28.842 17.309 1.00 65.94 140 ALA A O 1
ATOM 1105 N N . GLU A 1 141 ? -6.280 -28.859 15.905 1.00 69.44 141 GLU A N 1
ATOM 1106 C CA . GLU A 1 141 ? -5.358 -29.566 16.803 1.00 69.44 141 GLU A CA 1
ATOM 1107 C C . GLU A 1 141 ? -5.071 -28.756 18.072 1.00 69.44 141 GLU A C 1
ATOM 1109 O O . GLU A 1 141 ? -5.205 -29.281 19.174 1.00 69.44 141 GLU A O 1
ATOM 1114 N N . GLU A 1 142 ? -4.742 -27.467 17.944 1.00 73.50 142 GLU A N 1
ATOM 1115 C CA . GLU A 1 142 ? -4.448 -26.628 19.111 1.00 73.50 142 GLU A CA 1
ATOM 1116 C C . GLU A 1 142 ? -5.697 -26.384 19.973 1.00 73.50 142 GLU A C 1
ATOM 1118 O O . GLU A 1 142 ? -5.624 -26.399 21.201 1.00 73.50 142 GLU A O 1
ATOM 1123 N N . ALA A 1 143 ? -6.867 -26.231 19.345 1.00 75.31 143 ALA A N 1
ATOM 1124 C CA . ALA A 1 143 ? -8.140 -26.127 20.050 1.00 75.31 143 ALA A CA 1
ATOM 1125 C C . ALA A 1 143 ? -8.471 -27.406 20.837 1.00 75.31 143 ALA A C 1
ATOM 1127 O O . ALA A 1 143 ? -9.007 -27.326 21.941 1.00 75.31 143 ALA A O 1
ATOM 1128 N N . GLN A 1 144 ? -8.107 -28.576 20.307 1.00 79.19 144 GLN A N 1
ATOM 1129 C CA . GLN A 1 144 ? -8.238 -29.843 21.020 1.00 79.19 144 GLN A CA 1
ATOM 1130 C C . GLN A 1 144 ? -7.249 -29.954 22.187 1.00 79.19 144 GLN A C 1
ATOM 1132 O O . GLN A 1 144 ? -7.635 -30.364 23.278 1.00 79.19 144 GLN A O 1
ATOM 1137 N N . MET A 1 145 ? -5.998 -29.525 21.998 1.00 74.19 145 MET A N 1
ATOM 1138 C CA . MET A 1 145 ? -5.017 -29.479 23.087 1.00 74.19 145 MET A CA 1
ATOM 1139 C C . MET A 1 145 ? -5.481 -28.558 24.221 1.00 74.19 145 MET A C 1
ATOM 1141 O O . MET A 1 145 ? -5.350 -28.911 25.388 1.00 74.19 145 MET A O 1
ATOM 1145 N N . LEU A 1 146 ? -6.095 -27.416 23.898 1.00 77.88 146 LEU A N 1
ATOM 1146 C CA . LEU A 1 146 ? -6.670 -26.503 24.888 1.00 77.88 146 LEU A CA 1
ATOM 1147 C C . LEU A 1 146 ? -7.845 -27.121 25.671 1.00 77.88 146 LEU A C 1
ATOM 1149 O O . LEU A 1 146 ? -8.030 -26.813 26.849 1.00 77.88 146 LEU A O 1
ATOM 1153 N N . GLU A 1 147 ? -8.631 -27.999 25.047 1.00 81.88 147 GLU A N 1
ATOM 1154 C CA . GLU A 1 147 ? -9.727 -28.720 25.706 1.00 81.88 147 GLU A CA 1
ATOM 1155 C C . GLU A 1 147 ? -9.201 -29.759 26.709 1.00 81.88 147 GLU A C 1
ATOM 1157 O O . GLU A 1 147 ? -9.658 -29.803 27.858 1.00 81.88 147 GLU A O 1
ATOM 1162 N N . ASP A 1 148 ? -8.206 -30.542 26.282 1.00 79.94 148 ASP A N 1
ATOM 1163 C CA . ASP A 1 148 ? -7.689 -31.706 27.010 1.00 79.94 148 ASP A CA 1
ATOM 1164 C C . ASP A 1 148 ? -6.585 -31.359 28.029 1.00 79.94 148 ASP A C 1
ATOM 1166 O O . ASP A 1 148 ? -6.227 -32.181 28.878 1.00 79.94 148 ASP A O 1
ATOM 1170 N N . CYS A 1 149 ? -6.021 -30.151 27.963 1.00 73.81 149 CYS A N 1
ATOM 1171 C CA . CYS A 1 149 ? -4.887 -29.765 28.796 1.00 73.81 149 CYS A CA 1
ATOM 1172 C C . CYS A 1 149 ? -5.218 -29.631 30.294 1.00 73.81 149 CYS A C 1
ATOM 1174 O O . CYS A 1 149 ? -6.360 -29.428 30.729 1.00 73.81 149 CYS A O 1
ATOM 1176 N N . SER A 1 150 ? -4.167 -29.699 31.113 1.00 72.00 150 SER A N 1
ATOM 1177 C CA . SER A 1 150 ? -4.242 -29.373 32.536 1.00 72.00 150 SER A CA 1
ATOM 1178 C C . SER A 1 150 ? -4.492 -27.871 32.743 1.00 72.00 150 SER A C 1
ATOM 1180 O O . SER A 1 150 ? -4.167 -27.055 31.881 1.00 72.00 150 SER A O 1
ATOM 1182 N N . GLU A 1 151 ? -5.007 -27.468 33.908 1.00 61.28 151 GLU A N 1
ATOM 1183 C CA . GLU A 1 151 ? -5.108 -26.042 34.282 1.00 61.28 151 GLU A CA 1
ATOM 1184 C C . GLU A 1 151 ? -3.762 -25.312 34.191 1.00 61.28 151 GLU A C 1
ATOM 1186 O O . GLU A 1 151 ? -3.703 -24.116 33.922 1.00 61.28 151 GLU A O 1
ATOM 1191 N N . HIS A 1 152 ? -2.665 -26.045 34.385 1.00 51.31 152 HIS A N 1
ATOM 1192 C CA . HIS A 1 152 ? -1.319 -25.497 34.346 1.00 51.31 152 HIS A CA 1
ATOM 1193 C C . HIS A 1 152 ? -0.856 -25.141 32.928 1.00 51.31 152 HIS A C 1
ATOM 1195 O O . HIS A 1 152 ? -0.095 -24.185 32.755 1.00 51.31 152 HIS A O 1
ATOM 1201 N N . ASP A 1 153 ? -1.336 -25.874 31.921 1.00 49.72 153 ASP A N 1
ATOM 1202 C CA . ASP A 1 153 ? -0.954 -25.718 30.512 1.00 49.72 153 ASP A CA 1
ATOM 1203 C C . ASP A 1 153 ? -1.975 -24.931 29.690 1.00 49.72 153 ASP A C 1
ATOM 1205 O O . ASP A 1 153 ? -1.650 -24.446 28.606 1.00 49.72 153 ASP A O 1
ATOM 1209 N N . PHE A 1 154 ? -3.170 -24.736 30.244 1.00 59.84 154 PHE A N 1
ATOM 1210 C CA . PHE A 1 154 ? -4.292 -24.048 29.622 1.00 59.84 154 PHE A CA 1
ATOM 1211 C C . PHE A 1 154 ? -3.917 -22.730 28.947 1.00 59.84 154 PHE A C 1
ATOM 1213 O O . PHE A 1 154 ? -4.212 -22.521 27.774 1.00 59.84 154 PHE A O 1
ATOM 1220 N N . PHE A 1 155 ? -3.193 -21.860 29.644 1.00 53.56 155 PHE A N 1
ATOM 1221 C CA . PHE A 1 155 ? -2.838 -20.554 29.095 1.00 53.56 155 PHE A CA 1
ATOM 1222 C C . PHE A 1 155 ? -1.831 -20.619 27.946 1.00 53.56 155 PHE A C 1
ATOM 1224 O O . PHE A 1 155 ? -1.887 -19.789 27.047 1.00 53.56 155 PHE A O 1
ATOM 1231 N N . VAL A 1 156 ? -0.959 -21.630 27.924 1.00 49.28 156 VAL A N 1
ATOM 1232 C CA . VAL A 1 156 ? -0.013 -21.818 26.813 1.00 49.28 156 VAL A CA 1
ATOM 1233 C C . VAL A 1 156 ? -0.751 -22.239 25.549 1.00 49.28 156 VAL A C 1
ATOM 1235 O O . VAL A 1 156 ? -0.485 -21.697 24.479 1.00 49.28 156 VAL A O 1
ATOM 1238 N N . HIS A 1 157 ? -1.719 -23.145 25.673 1.00 59.16 157 HIS A N 1
ATOM 1239 C CA . HIS A 1 157 ? -2.552 -23.541 24.541 1.00 59.16 157 HIS A CA 1
ATOM 1240 C C . HIS A 1 157 ? -3.520 -22.431 24.116 1.00 59.16 157 HIS A C 1
ATOM 1242 O O . HIS A 1 157 ? -3.793 -22.283 22.929 1.00 59.16 157 HIS A O 1
ATOM 1248 N N . LEU A 1 158 ? -3.985 -21.595 25.051 1.00 56.47 158 LEU A N 1
ATOM 1249 C CA . LEU A 1 158 ? -4.817 -20.435 24.737 1.00 56.47 158 LEU A CA 1
ATOM 1250 C C . LEU A 1 158 ? -4.032 -19.391 23.936 1.00 56.47 158 LEU A C 1
ATOM 1252 O O . LEU A 1 158 ? -4.492 -18.979 22.876 1.00 56.47 158 LEU A O 1
ATOM 1256 N N . GLU A 1 159 ? -2.835 -19.006 24.386 1.00 48.00 159 GLU A N 1
ATOM 1257 C CA . GLU A 1 159 ? -1.960 -18.092 23.638 1.00 48.00 159 GLU A CA 1
ATOM 1258 C C . GLU A 1 159 ? -1.591 -18.657 22.259 1.00 48.00 159 GLU A C 1
ATOM 1260 O O . GLU A 1 159 ? -1.601 -17.930 21.265 1.00 48.00 159 GLU A O 1
ATOM 1265 N N . SER A 1 160 ? -1.308 -19.960 22.182 1.00 48.62 160 SER A N 1
ATOM 1266 C CA . SER A 1 160 ? -1.004 -20.654 20.927 1.00 48.62 160 SER A CA 1
ATOM 1267 C C . SER A 1 160 ? -2.193 -20.620 19.959 1.00 48.62 160 SER A C 1
ATOM 1269 O O . SER A 1 160 ? -2.044 -20.236 18.797 1.00 48.62 160 SER A O 1
ATOM 1271 N N . LEU A 1 161 ? -3.403 -20.915 20.446 1.00 57.00 161 LEU A N 1
ATOM 1272 C CA . LEU A 1 161 ? -4.632 -20.869 19.656 1.00 57.00 161 LEU A CA 1
ATOM 1273 C C . LEU A 1 161 ? -4.946 -19.444 19.176 1.00 57.00 161 LEU A C 1
ATOM 1275 O O . LEU A 1 161 ? -5.260 -19.252 18.001 1.00 57.00 161 LEU A O 1
ATOM 1279 N N . ILE A 1 162 ? -4.798 -18.438 20.048 1.00 50.47 162 ILE A N 1
ATOM 1280 C CA . ILE A 1 162 ? -4.932 -17.013 19.699 1.00 50.47 162 ILE A CA 1
ATOM 1281 C C . ILE A 1 162 ? -3.948 -16.653 18.592 1.00 50.47 162 ILE A C 1
ATOM 1283 O O . ILE A 1 162 ? -4.345 -16.057 17.592 1.00 50.47 162 ILE A O 1
ATOM 1287 N N . ALA A 1 163 ? -2.679 -17.033 18.738 1.00 46.78 163 ALA A N 1
ATOM 1288 C CA . ALA A 1 163 ? -1.646 -16.738 17.757 1.00 46.78 163 ALA A CA 1
ATOM 1289 C C . ALA A 1 163 ? -1.936 -17.397 16.401 1.00 46.78 163 ALA A C 1
ATOM 1291 O O . ALA A 1 163 ? -1.779 -16.746 15.370 1.00 46.78 163 ALA A O 1
ATOM 1292 N N . LEU A 1 164 ? -2.400 -18.649 16.382 1.00 51.59 164 LEU A N 1
ATOM 1293 C CA . LEU A 1 164 ? -2.760 -19.361 15.153 1.00 51.59 164 LEU A CA 1
ATOM 1294 C C . LEU A 1 164 ? -3.986 -18.754 14.467 1.00 51.59 164 LEU A C 1
ATOM 1296 O O . LEU A 1 164 ? -3.993 -18.596 13.245 1.00 51.59 164 LEU A O 1
ATOM 1300 N N . ILE A 1 165 ? -5.003 -18.373 15.242 1.00 52.62 165 ILE A N 1
ATOM 1301 C CA . ILE A 1 165 ? -6.200 -17.710 14.724 1.00 52.62 165 ILE A CA 1
ATOM 1302 C C . ILE A 1 165 ? -5.831 -16.318 14.192 1.00 52.62 165 ILE A C 1
ATOM 1304 O O . ILE A 1 165 ? -6.134 -16.020 13.037 1.00 52.62 165 ILE A O 1
ATOM 1308 N N . HIS A 1 166 ? -5.088 -15.502 14.944 1.00 48.12 166 HIS A N 1
ATOM 1309 C CA . HIS A 1 166 ? -4.564 -14.220 14.462 1.00 48.12 166 HIS A CA 1
ATOM 1310 C C . HIS A 1 166 ? -3.698 -14.377 13.219 1.00 48.12 166 HIS A C 1
ATOM 1312 O O . HIS A 1 166 ? -3.819 -13.576 12.299 1.00 48.12 166 HIS A O 1
ATOM 1318 N N . GLU A 1 167 ? -2.843 -15.395 13.152 1.00 46.38 167 GLU A N 1
ATOM 1319 C CA . GLU A 1 167 ? -2.066 -15.704 11.956 1.00 46.38 167 GLU A CA 1
ATOM 1320 C C . GLU A 1 167 ? -2.992 -16.054 10.780 1.00 46.38 167 GLU A C 1
ATOM 1322 O O . GLU A 1 167 ? -2.760 -15.582 9.672 1.00 46.38 167 GLU A O 1
ATOM 1327 N N . SER A 1 168 ? -4.070 -16.813 10.999 1.00 46.66 168 SER A N 1
ATOM 1328 C CA . SER A 1 168 ? -5.051 -17.170 9.961 1.00 46.66 168 SER A CA 1
ATOM 1329 C C . SER A 1 168 ? -5.853 -15.972 9.436 1.00 46.66 168 SER A C 1
ATOM 1331 O O . SER A 1 168 ? -6.165 -15.897 8.249 1.00 46.66 168 SER A O 1
ATOM 1333 N N . ILE A 1 169 ? -6.125 -15.002 10.302 1.00 44.91 169 ILE A N 1
ATOM 1334 C CA . ILE A 1 169 ? -6.860 -13.777 9.980 1.00 44.91 169 ILE A CA 1
ATOM 1335 C C . ILE A 1 169 ? -5.933 -12.758 9.365 1.00 44.91 169 ILE A C 1
ATOM 1337 O O . ILE A 1 169 ? -6.296 -12.122 8.391 1.00 44.91 169 ILE A O 1
ATOM 1341 N N . SER A 1 170 ? -4.706 -12.656 9.864 1.00 41.91 170 SER A N 1
ATOM 1342 C CA . SER A 1 170 ? -3.669 -11.840 9.244 1.00 41.91 170 SER A CA 1
ATOM 1343 C C . SER A 1 170 ? -3.351 -12.389 7.859 1.00 41.91 170 SER A C 1
ATOM 1345 O O . SER A 1 170 ? -3.177 -11.613 6.939 1.00 41.91 170 SER A O 1
ATOM 1347 N N . ARG A 1 171 ? -3.372 -13.716 7.655 1.00 43.72 171 ARG A N 1
ATOM 1348 C CA . ARG A 1 171 ? -3.323 -14.335 6.319 1.00 43.72 171 ARG A CA 1
ATOM 1349 C C . ARG A 1 171 ? -4.487 -13.923 5.421 1.00 43.72 171 ARG A C 1
ATOM 1351 O O . ARG A 1 171 ? -4.273 -13.930 4.220 1.00 43.72 171 ARG A O 1
ATOM 1358 N N . ARG A 1 172 ? -5.661 -13.603 5.977 1.00 40.59 172 ARG A N 1
ATOM 1359 C CA . ARG A 1 172 ? -6.882 -13.175 5.267 1.00 40.59 172 ARG A CA 1
ATOM 1360 C C . ARG A 1 172 ? -6.919 -11.660 5.019 1.00 40.59 172 ARG A C 1
ATOM 1362 O O . ARG A 1 172 ? -7.269 -11.219 3.940 1.00 40.59 172 ARG A O 1
ATOM 1369 N N . LEU A 1 173 ? -6.460 -10.861 5.978 1.00 36.09 173 LEU A N 1
ATOM 1370 C CA . LEU A 1 173 ? -6.226 -9.417 5.848 1.00 36.09 173 LEU A CA 1
ATOM 1371 C C . LEU A 1 173 ? -5.014 -9.116 4.946 1.00 36.09 173 LEU A C 1
ATOM 1373 O O . LEU A 1 173 ? -4.935 -8.048 4.353 1.00 36.09 173 LEU A O 1
ATOM 1377 N N . LEU A 1 174 ? -4.093 -10.076 4.812 1.00 38.41 174 LEU A N 1
ATOM 1378 C CA . LEU A 1 174 ? -3.013 -10.124 3.820 1.00 38.41 174 LEU A CA 1
ATOM 1379 C C . LEU A 1 174 ? -3.356 -11.058 2.642 1.00 38.41 174 LEU A C 1
ATOM 1381 O O . LEU A 1 174 ? -2.466 -11.364 1.843 1.00 38.41 174 LEU A O 1
ATOM 1385 N N . SER A 1 175 ? -4.594 -11.568 2.528 1.00 39.88 175 SER A N 1
ATOM 1386 C CA . SER A 1 175 ? -4.960 -12.384 1.368 1.00 39.88 175 SER A CA 1
ATOM 1387 C C . SER A 1 175 ? -5.384 -11.470 0.240 1.00 39.88 175 SER A C 1
ATOM 1389 O O . SER A 1 175 ? -6.524 -11.027 0.205 1.00 39.88 175 SER A O 1
ATOM 1391 N N . SER A 1 176 ? -4.486 -11.281 -0.715 1.00 49.03 176 SER A N 1
ATOM 1392 C CA . SER A 1 176 ? -4.902 -11.283 -2.118 1.00 49.03 176 SER A CA 1
ATOM 1393 C C . SER A 1 176 ? -3.751 -11.500 -3.092 1.00 49.03 176 SER A C 1
ATOM 1395 O O . SER A 1 176 ? -4.034 -11.836 -4.233 1.00 49.03 176 SER A O 1
ATOM 1397 N N . GLU A 1 177 ? -2.475 -11.392 -2.690 1.00 64.44 177 GLU A N 1
ATOM 1398 C CA . GLU A 1 177 ? -1.370 -11.537 -3.650 1.00 64.44 177 GLU A CA 1
ATOM 1399 C C . GLU A 1 177 ? -1.086 -13.012 -3.999 1.00 64.44 177 GLU A C 1
ATOM 1401 O O . GLU A 1 177 ? -0.614 -13.775 -3.138 1.00 64.44 177 GLU A O 1
ATOM 1406 N N . PRO A 1 178 ? -1.341 -13.438 -5.250 1.00 84.50 178 PRO A N 1
ATOM 1407 C CA . PRO A 1 178 ? -1.163 -14.824 -5.660 1.00 84.50 178 PRO A CA 1
ATOM 1408 C C . PRO A 1 178 ? 0.301 -15.283 -5.594 1.00 84.50 178 PRO A C 1
ATOM 1410 O O . PRO A 1 178 ? 1.239 -14.488 -5.493 1.00 84.50 178 PRO A O 1
ATOM 1413 N N . ILE A 1 179 ? 0.501 -16.597 -5.662 1.00 91.31 179 ILE A N 1
ATOM 1414 C CA . ILE A 1 179 ? 1.790 -17.203 -5.995 1.00 91.31 179 ILE A CA 1
ATOM 1415 C C . ILE A 1 179 ? 1.878 -17.272 -7.520 1.00 91.31 179 ILE A C 1
ATOM 1417 O O . ILE A 1 179 ? 0.962 -17.790 -8.163 1.00 91.31 179 ILE A O 1
ATOM 1421 N N . LEU A 1 180 ? 2.975 -16.783 -8.100 1.00 94.56 180 LEU A N 1
ATOM 1422 C CA . LEU A 1 180 ? 3.240 -16.944 -9.528 1.00 94.56 180 LEU A CA 1
ATOM 1423 C C . LEU A 1 180 ? 4.003 -18.242 -9.772 1.00 94.56 180 LEU A C 1
ATOM 1425 O O . LEU A 1 180 ? 5.138 -18.391 -9.326 1.00 94.56 180 LEU A O 1
ATOM 1429 N N . LEU A 1 181 ? 3.388 -19.165 -10.501 1.00 95.75 181 LEU A N 1
ATOM 1430 C CA . LEU A 1 181 ? 3.999 -20.398 -10.980 1.00 95.75 181 LEU A CA 1
ATOM 1431 C C . LEU A 1 181 ? 4.461 -20.215 -12.428 1.00 95.75 181 LEU A C 1
ATOM 1433 O O . LEU A 1 181 ? 3.628 -20.035 -13.315 1.00 95.75 181 LEU A O 1
ATOM 1437 N N . VAL A 1 182 ? 5.768 -20.293 -12.667 1.00 95.81 182 VAL A N 1
ATOM 1438 C CA . VAL A 1 182 ? 6.391 -20.228 -13.995 1.00 95.81 182 VAL A CA 1
ATOM 1439 C C . VAL A 1 182 ? 6.889 -21.624 -14.368 1.00 95.81 182 VAL A C 1
ATOM 1441 O O . VAL A 1 182 ? 7.919 -22.065 -13.867 1.00 95.81 182 VAL A O 1
ATOM 1444 N N . GLU A 1 183 ? 6.124 -22.340 -15.188 1.00 93.62 183 GLU A N 1
ATOM 1445 C CA . GLU A 1 183 ? 6.381 -23.741 -15.565 1.00 93.62 183 GLU A CA 1
ATOM 1446 C C . GLU A 1 183 ? 5.765 -24.008 -16.941 1.00 93.62 183 GLU A C 1
ATOM 1448 O O . GLU A 1 183 ? 4.586 -23.717 -17.156 1.00 93.62 183 GLU A O 1
ATOM 1453 N N . ASP A 1 184 ? 6.548 -24.548 -17.870 1.00 93.31 184 ASP A N 1
ATOM 1454 C CA . ASP A 1 184 ? 6.125 -24.788 -19.249 1.00 93.31 184 ASP A CA 1
ATOM 1455 C C . ASP A 1 184 ? 5.420 -26.138 -19.435 1.00 93.31 184 ASP A C 1
ATOM 1457 O O . ASP A 1 184 ? 4.544 -26.251 -20.298 1.00 93.31 184 ASP A O 1
ATOM 1461 N N . ASP A 1 185 ? 5.730 -27.135 -18.598 1.00 92.38 185 ASP A N 1
ATOM 1462 C CA . ASP A 1 185 ? 5.023 -28.415 -18.577 1.00 92.38 185 ASP A CA 1
ATOM 1463 C C . ASP A 1 185 ? 3.590 -28.238 -18.023 1.00 92.38 185 ASP A C 1
ATOM 1465 O O . ASP A 1 185 ? 3.397 -27.995 -16.823 1.00 92.38 185 ASP A O 1
ATOM 1469 N N . PRO A 1 186 ? 2.542 -28.407 -18.857 1.00 90.69 186 PRO A N 1
ATOM 1470 C CA . PRO A 1 186 ? 1.161 -28.188 -18.440 1.00 90.69 186 PRO A CA 1
ATOM 1471 C C . PRO A 1 186 ? 0.670 -29.209 -17.404 1.00 90.69 186 PRO A C 1
ATOM 1473 O O . PRO A 1 186 ? -0.212 -28.884 -16.604 1.00 90.69 186 PRO A O 1
ATOM 1476 N N . GLU A 1 187 ? 1.210 -30.431 -17.390 1.00 92.75 187 GLU A N 1
ATOM 1477 C CA . GLU A 1 187 ? 0.826 -31.460 -16.419 1.00 92.75 187 GLU A CA 1
ATOM 1478 C C . GLU A 1 187 ? 1.430 -31.150 -15.046 1.00 92.75 187 GLU A C 1
ATOM 1480 O O . GLU A 1 187 ? 0.720 -31.181 -14.035 1.00 92.75 187 GLU A O 1
ATOM 1485 N N . MET A 1 188 ? 2.711 -30.765 -15.009 1.00 90.12 188 MET A N 1
ATOM 1486 C CA . MET A 1 188 ? 3.373 -30.317 -13.780 1.00 90.12 188 MET A CA 1
ATOM 1487 C C . MET A 1 188 ? 2.727 -29.041 -13.235 1.00 90.12 188 MET A C 1
ATOM 1489 O O . MET A 1 188 ? 2.402 -28.970 -12.047 1.00 90.12 188 MET A O 1
ATOM 1493 N N . ALA A 1 189 ? 2.463 -28.060 -14.102 1.00 93.12 189 ALA A N 1
ATOM 1494 C CA . ALA A 1 189 ? 1.818 -26.813 -13.717 1.00 93.12 189 ALA A CA 1
ATOM 1495 C C . ALA A 1 189 ? 0.439 -27.057 -13.088 1.00 93.12 189 ALA A C 1
ATOM 1497 O O . ALA A 1 189 ? 0.119 -26.518 -12.026 1.00 93.12 189 ALA A O 1
ATOM 1498 N N . LYS A 1 190 ? -0.369 -27.932 -13.701 1.00 92.19 190 LYS A N 1
ATOM 1499 C CA . LYS A 1 190 ? -1.689 -28.314 -13.187 1.00 92.19 190 LYS A CA 1
ATOM 1500 C C . LYS A 1 190 ? -1.603 -29.061 -11.857 1.00 92.19 190 LYS A C 1
ATOM 1502 O O . LYS A 1 190 ? -2.440 -28.828 -10.983 1.00 92.19 190 LYS A O 1
ATOM 1507 N N . LEU A 1 191 ? -0.616 -29.945 -11.695 1.00 92.12 191 LEU A N 1
ATOM 1508 C CA . LEU A 1 191 ? -0.371 -30.667 -10.447 1.00 92.12 191 LEU A CA 1
ATOM 1509 C C . LEU A 1 191 ? -0.014 -29.704 -9.308 1.00 92.12 191 LEU A C 1
ATOM 1511 O O . LEU A 1 191 ? -0.660 -29.740 -8.262 1.00 92.12 191 LEU A O 1
ATOM 1515 N N . LEU A 1 192 ? 0.975 -28.832 -9.525 1.00 91.62 192 LEU A N 1
ATOM 1516 C CA . LEU A 1 192 ? 1.443 -27.858 -8.536 1.00 91.62 192 LEU A CA 1
ATOM 1517 C C . LEU A 1 192 ? 0.347 -26.866 -8.162 1.00 91.62 192 LEU A C 1
ATOM 1519 O O . LEU A 1 192 ? 0.113 -26.636 -6.977 1.00 91.62 192 LEU A O 1
ATOM 1523 N N . LYS A 1 193 ? -0.370 -26.342 -9.161 1.00 91.50 193 LYS A N 1
ATOM 1524 C CA . LYS A 1 193 ? -1.515 -25.458 -8.944 1.00 91.50 193 LYS A CA 1
ATOM 1525 C C . LYS A 1 193 ? -2.577 -26.131 -8.080 1.00 91.50 193 LYS A C 1
ATOM 1527 O O . LYS A 1 193 ? -2.905 -25.617 -7.022 1.00 91.50 193 LYS A O 1
ATOM 1532 N N . LYS A 1 194 ? -3.044 -27.326 -8.462 1.00 85.75 194 LYS A N 1
ATOM 1533 C CA . LYS A 1 194 ? -4.057 -28.064 -7.690 1.00 85.75 194 LYS A CA 1
ATOM 1534 C C . LYS A 1 194 ? -3.595 -28.356 -6.258 1.00 85.75 194 LYS A C 1
ATOM 1536 O O . LYS A 1 194 ? -4.400 -28.299 -5.331 1.00 85.75 194 LYS A O 1
ATOM 1541 N N . HIS A 1 195 ? -2.318 -28.697 -6.083 1.00 84.88 195 HIS A N 1
ATOM 1542 C CA . HIS A 1 195 ? -1.742 -28.982 -4.772 1.00 84.88 195 HIS A CA 1
ATOM 1543 C C . HIS A 1 195 ? -1.721 -27.733 -3.886 1.00 84.88 195 HIS A C 1
ATOM 1545 O O . HIS A 1 195 ? -2.241 -27.777 -2.776 1.00 84.88 195 HIS A O 1
ATOM 1551 N N . LEU A 1 196 ? -1.204 -26.608 -4.377 1.00 83.75 196 LEU A N 1
ATOM 1552 C CA . LEU A 1 196 ? -1.146 -25.347 -3.630 1.00 83.75 196 LEU A CA 1
ATOM 1553 C C . LEU A 1 196 ? -2.536 -24.731 -3.392 1.00 83.75 196 LEU A C 1
ATOM 1555 O O . LEU A 1 196 ? -2.799 -24.267 -2.283 1.00 83.75 196 LEU A O 1
ATOM 1559 N N . ASP A 1 197 ? -3.445 -24.817 -4.368 1.00 78.69 197 ASP A N 1
ATOM 1560 C CA . ASP A 1 197 ? -4.845 -24.397 -4.219 1.00 78.69 197 ASP A CA 1
ATOM 1561 C C . ASP A 1 197 ? -5.523 -25.175 -3.072 1.00 78.69 197 ASP A C 1
ATOM 1563 O O . ASP A 1 197 ? -6.241 -24.597 -2.257 1.00 78.69 197 ASP A O 1
ATOM 1567 N N . SER A 1 198 ? -5.238 -26.480 -2.931 1.00 73.56 198 SER A N 1
ATOM 1568 C CA . SER A 1 198 ? -5.768 -27.300 -1.823 1.00 73.56 198 SER A CA 1
ATOM 1569 C C . SER A 1 198 ? -5.266 -26.877 -0.436 1.00 73.56 198 SER A C 1
ATOM 1571 O O . SER A 1 198 ? -5.899 -27.196 0.567 1.00 73.56 198 SER A O 1
ATOM 1573 N N . GLN A 1 199 ? -4.145 -26.151 -0.378 1.00 69.94 199 GLN A N 1
ATOM 1574 C CA . GLN A 1 199 ? -3.573 -25.586 0.848 1.00 69.94 199 GLN A CA 1
ATOM 1575 C C . GLN A 1 199 ? -4.065 -24.152 1.117 1.00 69.94 199 GLN A C 1
ATOM 1577 O O . GLN A 1 199 ? -3.616 -23.514 2.069 1.00 69.94 199 GLN A O 1
ATOM 1582 N N . GLY A 1 200 ? -4.990 -23.640 0.295 1.00 66.50 200 GLY A N 1
ATOM 1583 C CA . GLY A 1 200 ? -5.587 -22.313 0.447 1.00 66.50 200 GLY A CA 1
ATOM 1584 C C . GLY A 1 200 ? -4.764 -21.169 -0.150 1.00 66.50 200 GLY A C 1
ATOM 1585 O O . GLY A 1 200 ? -5.001 -20.016 0.207 1.00 66.50 200 GLY A O 1
ATOM 1586 N N . TYR A 1 201 ? -3.799 -21.457 -1.028 1.00 79.25 201 TYR A N 1
ATOM 1587 C CA . TYR A 1 201 ? -3.076 -20.428 -1.781 1.00 79.25 201 TYR A CA 1
ATOM 1588 C C . TYR A 1 201 ? -3.755 -20.154 -3.123 1.00 79.25 201 TYR A C 1
ATOM 1590 O O . TYR A 1 201 ? -4.205 -21.081 -3.782 1.00 79.25 201 TYR A O 1
ATOM 1598 N N . THR A 1 202 ? -3.768 -18.897 -3.568 1.00 81.06 202 THR A N 1
ATOM 1599 C CA . THR A 1 202 ? -4.176 -18.543 -4.936 1.00 81.06 202 THR A CA 1
ATOM 1600 C C . THR A 1 202 ? -2.971 -18.661 -5.863 1.00 81.06 202 THR A C 1
ATOM 1602 O O . THR A 1 202 ? -1.976 -17.970 -5.641 1.00 81.06 202 THR A O 1
ATOM 1605 N N . VAL A 1 203 ? -3.038 -19.508 -6.896 1.00 88.00 203 VAL A N 1
ATOM 1606 C CA . VAL A 1 203 ? -1.923 -19.697 -7.843 1.00 88.00 203 VAL A CA 1
ATOM 1607 C C . VAL A 1 203 ? -2.255 -19.217 -9.255 1.00 88.00 203 VAL A C 1
ATOM 1609 O O . VAL A 1 203 ? -3.182 -19.696 -9.921 1.00 88.00 203 VAL A O 1
ATOM 1612 N N . GLU A 1 204 ? -1.417 -18.315 -9.749 1.00 91.88 204 GLU A N 1
ATOM 1613 C CA . GLU A 1 204 ? -1.399 -17.828 -11.125 1.00 91.88 204 GLU A CA 1
ATOM 1614 C C . GLU A 1 204 ? -0.317 -18.548 -11.920 1.00 91.88 204 GLU A C 1
ATOM 1616 O O . GLU A 1 204 ? 0.768 -18.803 -11.409 1.00 91.88 204 GLU A O 1
ATOM 1621 N N . HIS A 1 205 ? -0.601 -18.883 -13.178 1.00 94.38 205 HIS A N 1
ATOM 1622 C CA . HIS A 1 205 ? 0.307 -19.679 -14.006 1.00 94.38 205 HIS A CA 1
ATOM 1623 C C . HIS A 1 205 ? 0.819 -18.884 -15.207 1.00 94.38 205 HIS A C 1
ATOM 1625 O O . HIS A 1 205 ? 0.031 -18.300 -15.950 1.00 94.38 205 HIS A O 1
ATOM 1631 N N . ALA A 1 206 ? 2.135 -18.895 -15.402 1.00 93.75 206 ALA A N 1
ATOM 1632 C CA . ALA A 1 206 ? 2.819 -18.434 -16.598 1.00 93.75 206 ALA A CA 1
ATOM 1633 C C . ALA A 1 206 ? 3.539 -19.622 -17.254 1.00 93.75 206 ALA A C 1
ATOM 1635 O O . ALA A 1 206 ? 4.413 -20.238 -16.653 1.00 93.75 206 ALA A O 1
ATOM 1636 N N . GLY A 1 207 ? 3.175 -19.943 -18.496 1.00 91.00 207 GLY A N 1
ATOM 1637 C CA . GLY A 1 207 ? 3.799 -21.046 -19.240 1.00 91.00 207 GLY A CA 1
ATOM 1638 C C . GLY A 1 207 ? 5.126 -20.692 -19.916 1.00 91.00 207 GLY A C 1
ATOM 1639 O O . GLY A 1 207 ? 5.752 -21.553 -20.522 1.00 91.00 207 GLY A O 1
ATOM 1640 N N . ASN A 1 208 ? 5.515 -19.417 -19.899 1.00 90.75 208 ASN A N 1
ATOM 1641 C CA . ASN A 1 208 ? 6.690 -18.895 -20.588 1.00 90.75 208 ASN A CA 1
ATOM 1642 C C . ASN A 1 208 ? 7.098 -17.529 -20.003 1.00 90.75 208 ASN A C 1
ATOM 1644 O O . ASN A 1 208 ? 6.367 -16.948 -19.191 1.00 90.75 208 ASN A O 1
ATOM 1648 N N . ALA A 1 209 ? 8.258 -17.021 -20.416 1.00 88.38 209 ALA A N 1
ATOM 1649 C CA . ALA A 1 209 ? 8.800 -15.752 -19.950 1.00 88.38 209 ALA A CA 1
ATOM 1650 C C . ALA A 1 209 ? 7.929 -14.558 -20.357 1.00 88.38 209 ALA A C 1
ATOM 1652 O O . ALA A 1 209 ? 7.745 -13.647 -19.553 1.00 88.38 209 ALA A O 1
ATOM 1653 N N . SER A 1 210 ? 7.352 -14.546 -21.561 1.00 86.62 210 SER A N 1
ATOM 1654 C CA . SER A 1 210 ? 6.479 -13.440 -21.993 1.00 86.62 210 SER A CA 1
ATOM 1655 C C . SER A 1 210 ? 5.274 -13.250 -21.061 1.00 86.62 210 SER A C 1
ATOM 1657 O O . SER A 1 210 ? 5.028 -12.146 -20.585 1.00 86.62 210 SER A O 1
ATOM 1659 N N . VAL A 1 211 ? 4.553 -14.329 -20.743 1.00 89.31 211 VAL A N 1
ATOM 1660 C CA . VAL A 1 211 ? 3.382 -14.288 -19.848 1.00 89.31 211 VAL A CA 1
ATOM 1661 C C . VAL A 1 211 ? 3.792 -13.942 -18.417 1.00 89.31 211 VAL A C 1
ATOM 1663 O O . VAL A 1 211 ? 3.041 -13.283 -17.700 1.00 89.31 211 VAL A O 1
ATOM 1666 N N . PHE A 1 212 ? 4.984 -14.368 -17.992 1.00 90.81 212 PHE A N 1
ATOM 1667 C CA . PHE A 1 212 ? 5.550 -13.968 -16.708 1.00 90.81 212 PHE A CA 1
ATOM 1668 C C . PHE A 1 212 ? 5.703 -12.440 -16.616 1.00 90.81 212 PHE A C 1
ATOM 1670 O O . PHE A 1 212 ? 5.229 -11.850 -15.645 1.00 90.81 212 PHE A O 1
ATOM 1677 N N . HIS A 1 213 ? 6.280 -11.796 -17.636 1.00 85.12 213 HIS A N 1
ATOM 1678 C CA . HIS A 1 213 ? 6.444 -10.340 -17.663 1.00 85.12 213 HIS A CA 1
ATOM 1679 C C . HIS A 1 213 ? 5.102 -9.607 -17.613 1.00 85.12 213 HIS A C 1
ATOM 1681 O O . HIS A 1 213 ? 4.947 -8.685 -16.813 1.00 85.12 213 HIS A O 1
ATOM 1687 N N . ASP A 1 214 ? 4.121 -10.046 -18.405 1.00 81.75 214 ASP A N 1
ATOM 1688 C CA . ASP A 1 214 ? 2.782 -9.448 -18.406 1.00 81.75 214 ASP A CA 1
ATOM 1689 C C . ASP A 1 214 ? 2.150 -9.516 -17.009 1.00 81.75 214 ASP A C 1
ATOM 1691 O O . ASP A 1 214 ? 1.689 -8.508 -16.470 1.00 81.75 214 ASP A O 1
ATOM 1695 N N . LYS A 1 215 ? 2.207 -10.692 -16.372 1.00 84.44 215 LYS A N 1
ATOM 1696 C CA . LYS A 1 215 ? 1.604 -10.927 -15.056 1.00 84.44 215 LYS A CA 1
ATOM 1697 C C . LYS A 1 215 ? 2.252 -10.110 -13.946 1.00 84.44 215 LYS A C 1
ATOM 1699 O O . LYS A 1 215 ? 1.528 -9.517 -13.149 1.00 84.44 215 LYS A O 1
ATOM 1704 N N . VAL A 1 216 ? 3.585 -10.068 -13.885 1.00 82.38 216 VAL A N 1
ATOM 1705 C CA . VAL A 1 216 ? 4.328 -9.316 -12.854 1.00 82.38 216 VAL A CA 1
ATOM 1706 C C . VAL A 1 216 ? 4.049 -7.810 -12.936 1.00 82.38 216 VAL A C 1
ATOM 1708 O O . VAL A 1 216 ? 4.112 -7.117 -11.923 1.00 82.38 216 VAL A O 1
ATOM 1711 N N . GLN A 1 217 ? 3.695 -7.302 -14.119 1.00 73.38 217 GLN A N 1
ATOM 1712 C CA . GLN A 1 217 ? 3.297 -5.905 -14.320 1.00 73.38 217 GLN A CA 1
ATOM 1713 C C . GLN A 1 217 ? 1.807 -5.640 -14.045 1.00 73.38 217 GLN A C 1
ATOM 1715 O O . GLN A 1 217 ? 1.423 -4.498 -13.793 1.00 73.38 217 GLN A O 1
ATOM 1720 N N . GLU A 1 218 ? 0.949 -6.657 -14.136 1.00 72.62 218 GLU A N 1
ATOM 1721 C CA . GLU A 1 218 ? -0.495 -6.532 -13.902 1.00 72.62 218 GLU A CA 1
ATOM 1722 C C . GLU A 1 218 ? -0.861 -6.565 -12.418 1.00 72.62 218 GLU A C 1
ATOM 1724 O O . GLU A 1 218 ? -1.691 -5.771 -11.973 1.00 72.62 218 GLU A O 1
ATOM 1729 N N . GLN A 1 219 ? -0.250 -7.472 -11.654 1.00 65.50 219 GLN A N 1
ATOM 1730 C CA . GLN A 1 219 ? -0.556 -7.659 -10.239 1.00 65.50 219 GLN A CA 1
ATOM 1731 C C . GLN A 1 219 ? 0.683 -8.070 -9.432 1.00 65.50 219 GLN A C 1
ATOM 1733 O O . GLN A 1 219 ? 1.584 -8.720 -9.964 1.00 65.50 219 GLN A O 1
ATOM 1738 N N . PRO A 1 220 ? 0.747 -7.709 -8.140 1.00 72.44 220 PRO A N 1
ATOM 1739 C CA . PRO A 1 220 ? 1.826 -8.143 -7.262 1.00 72.44 220 PRO A CA 1
ATOM 1740 C C . PRO A 1 220 ? 1.698 -9.628 -6.897 1.00 72.44 220 PRO A C 1
ATOM 1742 O O . PRO A 1 220 ? 0.600 -10.187 -6.868 1.00 72.44 220 PRO A O 1
ATOM 1745 N N . PHE A 1 221 ? 2.831 -10.253 -6.571 1.00 85.50 221 PHE A N 1
ATOM 1746 C CA . PHE A 1 221 ? 2.896 -11.651 -6.149 1.00 85.50 221 PHE A CA 1
ATOM 1747 C C . PHE A 1 221 ? 3.588 -11.798 -4.801 1.00 85.50 221 PHE A C 1
ATOM 1749 O O . PHE A 1 221 ? 4.618 -11.179 -4.511 1.00 85.50 221 PHE A O 1
ATOM 1756 N N . SER A 1 222 ? 3.061 -12.712 -3.992 1.00 83.69 222 SER A N 1
ATOM 1757 C CA . SER A 1 222 ? 3.617 -12.984 -2.674 1.00 83.69 222 SER A CA 1
ATOM 1758 C C . SER A 1 222 ? 4.892 -13.831 -2.747 1.00 83.69 222 SER A C 1
ATOM 1760 O O . SER A 1 222 ? 5.776 -13.667 -1.904 1.00 83.69 222 SER A O 1
ATOM 1762 N N . LEU A 1 223 ? 5.008 -14.679 -3.772 1.00 91.19 223 LEU A N 1
ATOM 1763 C CA . LEU A 1 223 ? 6.122 -15.589 -4.031 1.00 91.19 223 LEU A CA 1
ATOM 1764 C C . LEU A 1 223 ? 6.138 -15.989 -5.512 1.00 91.19 223 LEU A C 1
ATOM 1766 O O . LEU A 1 223 ? 5.079 -16.104 -6.131 1.00 91.19 223 LEU A O 1
ATOM 1770 N N . VAL A 1 224 ? 7.327 -16.248 -6.061 1.00 94.69 224 VAL A N 1
ATOM 1771 C CA . VAL A 1 224 ? 7.496 -16.808 -7.411 1.00 94.69 224 VAL A CA 1
ATOM 1772 C C . VAL A 1 224 ? 8.103 -18.206 -7.315 1.00 94.69 224 VAL A C 1
ATOM 1774 O O . VAL A 1 224 ? 9.151 -18.387 -6.698 1.00 94.69 224 VAL A O 1
ATOM 1777 N N . LEU A 1 225 ? 7.452 -19.193 -7.928 1.00 94.31 225 LEU A N 1
ATOM 1778 C CA . LEU A 1 225 ? 7.951 -20.554 -8.106 1.00 94.31 225 LEU A CA 1
ATOM 1779 C C . LEU A 1 225 ? 8.272 -20.747 -9.591 1.00 94.31 225 LEU A C 1
ATOM 1781 O O . LEU A 1 225 ? 7.368 -20.693 -10.417 1.00 94.31 225 LEU A O 1
ATOM 1785 N N . MET A 1 226 ? 9.543 -20.931 -9.936 1.00 94.19 226 MET A N 1
ATOM 1786 C CA . MET A 1 226 ? 10.029 -20.794 -11.311 1.00 94.19 226 MET A CA 1
ATOM 1787 C C . MET A 1 226 ? 10.877 -21.985 -11.746 1.00 94.19 226 MET A C 1
ATOM 1789 O O . MET A 1 226 ? 11.829 -22.350 -11.060 1.00 94.19 226 MET A O 1
ATOM 1793 N N . ASP A 1 227 ? 10.559 -22.567 -12.900 1.00 92.88 227 ASP A N 1
ATOM 1794 C CA . ASP A 1 227 ? 11.441 -23.521 -13.570 1.00 92.88 227 ASP A CA 1
ATOM 1795 C C . ASP A 1 227 ? 12.654 -22.811 -14.194 1.00 92.88 227 ASP A C 1
ATOM 1797 O O . ASP A 1 227 ? 12.557 -21.702 -14.718 1.00 92.88 227 ASP A O 1
ATOM 1801 N N . VAL A 1 228 ? 13.813 -23.468 -14.149 1.00 88.12 228 VAL A N 1
ATOM 1802 C CA . VAL A 1 228 ? 15.024 -23.035 -14.860 1.00 88.12 228 VAL A CA 1
ATOM 1803 C C . VAL A 1 228 ? 14.850 -23.177 -16.371 1.00 88.12 228 VAL A C 1
ATOM 1805 O O . VAL A 1 228 ? 15.345 -22.342 -17.126 1.00 88.12 228 VAL A O 1
ATOM 1808 N N . SER A 1 229 ? 14.188 -24.244 -16.821 1.00 86.44 229 SER A N 1
ATOM 1809 C CA . SER A 1 229 ? 14.049 -24.548 -18.249 1.00 86.44 229 SER A CA 1
ATOM 1810 C C . SER A 1 229 ? 12.716 -24.021 -18.767 1.00 86.44 229 SER A C 1
ATOM 1812 O O . SER A 1 229 ? 11.695 -24.653 -18.551 1.00 86.44 229 SER A O 1
ATOM 1814 N N . LEU A 1 230 ? 12.721 -22.871 -19.446 1.00 86.75 230 LEU A N 1
ATOM 1815 C CA . LEU A 1 230 ? 11.532 -22.312 -20.098 1.00 86.75 230 LEU A CA 1
ATOM 1816 C C . LEU A 1 230 ? 11.699 -22.356 -21.628 1.00 86.75 230 LEU A C 1
ATOM 1818 O O . LEU A 1 230 ? 12.827 -22.372 -22.130 1.00 86.75 230 LEU A O 1
ATOM 1822 N N . PRO A 1 231 ? 10.602 -22.374 -22.405 1.00 81.81 231 PRO A N 1
ATOM 1823 C CA . PRO A 1 231 ? 10.658 -22.520 -23.860 1.00 81.81 231 PRO A CA 1
ATOM 1824 C C . PRO A 1 231 ? 11.280 -21.309 -24.568 1.00 81.81 231 PRO A C 1
ATOM 1826 O O . PRO A 1 231 ? 11.823 -21.452 -25.663 1.00 81.81 231 PRO A O 1
ATOM 1829 N N . ASP A 1 232 ? 11.180 -20.122 -23.970 1.00 84.75 232 ASP A N 1
ATOM 1830 C CA . ASP A 1 232 ? 11.563 -18.831 -24.550 1.00 84.75 232 ASP A CA 1
ATOM 1831 C C . ASP A 1 232 ? 12.652 -18.083 -23.758 1.00 84.75 232 ASP A C 1
ATOM 1833 O O . ASP A 1 232 ? 13.158 -17.071 -24.243 1.00 84.75 232 ASP A O 1
ATOM 1837 N N . ALA A 1 233 ? 13.053 -18.575 -22.581 1.00 85.81 233 ALA A N 1
ATOM 1838 C CA . ALA A 1 233 ? 14.109 -17.975 -21.766 1.00 85.81 233 ALA A CA 1
ATOM 1839 C C . ALA A 1 233 ? 14.778 -18.986 -20.820 1.00 85.81 233 ALA A C 1
ATOM 1841 O O . ALA A 1 233 ? 14.319 -20.107 -20.630 1.00 85.81 233 ALA A O 1
ATOM 1842 N N . ASP A 1 234 ? 15.865 -18.559 -20.182 1.00 85.44 234 ASP A N 1
ATOM 1843 C CA . ASP A 1 234 ? 16.443 -19.255 -19.033 1.00 85.44 234 ASP A CA 1
ATOM 1844 C C . ASP A 1 234 ? 15.878 -18.638 -17.750 1.00 85.44 234 ASP A C 1
ATOM 1846 O O . ASP A 1 234 ? 16.026 -17.430 -17.535 1.00 85.44 234 ASP A O 1
ATOM 1850 N N . GLY A 1 235 ? 15.258 -19.443 -16.885 1.00 85.44 235 GLY A N 1
ATOM 1851 C CA . GLY A 1 235 ? 14.672 -18.966 -15.628 1.00 85.44 235 GLY A CA 1
ATOM 1852 C C . GLY A 1 235 ? 15.685 -18.262 -14.715 1.00 85.44 235 GLY A C 1
ATOM 1853 O O . GLY A 1 235 ? 15.323 -17.379 -13.940 1.00 85.44 235 GLY A O 1
ATOM 1854 N N . ARG A 1 236 ? 16.987 -18.554 -14.850 1.00 88.25 236 ARG A N 1
ATOM 1855 C CA . ARG A 1 236 ? 18.047 -17.834 -14.122 1.00 88.25 236 ARG A CA 1
ATOM 1856 C C . ARG A 1 236 ? 18.139 -16.360 -14.520 1.00 88.25 236 ARG A C 1
ATOM 1858 O O . ARG A 1 236 ? 18.446 -15.532 -13.666 1.00 88.25 236 ARG A O 1
ATOM 1865 N N . ASN A 1 237 ? 17.853 -16.017 -15.777 1.00 88.31 237 ASN A N 1
ATOM 1866 C CA . ASN A 1 237 ? 17.844 -14.623 -16.225 1.00 88.31 237 ASN A CA 1
ATOM 1867 C C . ASN A 1 237 ? 16.656 -13.868 -15.617 1.00 88.31 237 ASN A C 1
ATOM 1869 O O . ASN A 1 237 ? 16.846 -12.785 -15.072 1.00 88.31 237 ASN A O 1
ATOM 1873 N N . LEU A 1 238 ? 15.472 -14.492 -15.596 1.00 88.56 238 LEU A N 1
ATOM 1874 C CA . LEU A 1 238 ? 14.277 -13.921 -14.963 1.00 88.56 238 LEU A CA 1
ATOM 1875 C C . LEU A 1 238 ? 14.465 -13.723 -13.450 1.00 88.56 238 LEU A C 1
ATOM 1877 O O . LEU A 1 238 ? 14.022 -12.722 -12.888 1.00 88.56 238 LEU A O 1
ATOM 1881 N N . LEU A 1 239 ? 15.167 -14.644 -12.776 1.00 90.31 239 LEU A N 1
ATOM 1882 C CA . LEU A 1 239 ? 15.563 -14.480 -11.374 1.00 90.31 239 LEU A CA 1
ATOM 1883 C C . LEU A 1 239 ? 16.419 -13.220 -11.178 1.00 90.31 239 LEU A C 1
ATOM 1885 O O . LEU A 1 239 ? 16.158 -12.437 -10.265 1.00 90.31 239 LEU A O 1
ATOM 1889 N N . VAL A 1 240 ? 17.431 -13.016 -12.025 1.00 87.94 240 VAL A N 1
ATOM 1890 C CA . VAL A 1 240 ? 18.299 -11.831 -11.953 1.00 87.94 240 VAL A CA 1
ATOM 1891 C C . VAL A 1 240 ? 17.500 -10.553 -12.201 1.00 87.94 240 VAL A C 1
ATOM 1893 O O . VAL A 1 240 ? 17.665 -9.590 -11.455 1.00 87.94 240 VAL A O 1
ATOM 1896 N N . GLU A 1 241 ? 16.608 -10.550 -13.189 1.00 87.19 241 GLU A N 1
ATOM 1897 C CA . GLU A 1 241 ? 15.730 -9.417 -13.498 1.00 87.19 241 GLU A CA 1
ATOM 1898 C C . GLU A 1 241 ? 14.842 -9.047 -12.303 1.00 87.19 241 GLU A C 1
ATOM 1900 O O . GLU A 1 241 ? 14.844 -7.889 -11.875 1.00 87.19 241 GLU A O 1
ATOM 1905 N N . LEU A 1 242 ? 14.180 -10.034 -11.684 1.00 86.81 242 LEU A N 1
ATOM 1906 C CA . LEU A 1 242 ? 13.377 -9.828 -10.474 1.00 86.81 242 LEU A CA 1
ATOM 1907 C C . LEU A 1 242 ? 14.199 -9.225 -9.335 1.00 86.81 242 LEU A C 1
ATOM 1909 O O . LEU A 1 242 ? 13.743 -8.299 -8.666 1.00 86.81 242 LEU A O 1
ATOM 1913 N N . LYS A 1 243 ? 15.415 -9.733 -9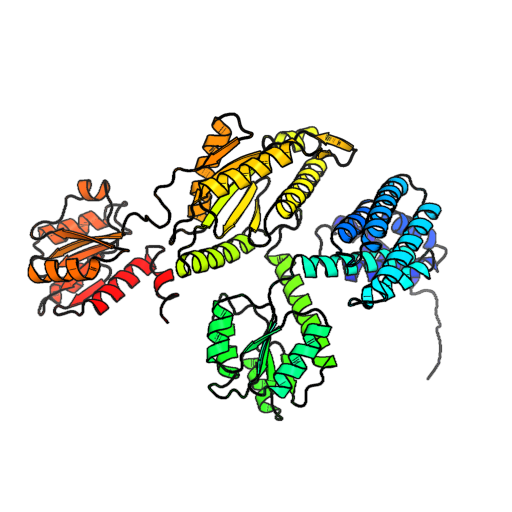.104 1.00 84.50 243 LYS A N 1
ATOM 1914 C CA . LYS A 1 243 ? 16.276 -9.263 -8.009 1.00 84.50 243 LYS A CA 1
ATOM 1915 C C . LYS A 1 243 ? 16.937 -7.908 -8.292 1.00 84.50 243 LYS A C 1
ATOM 1917 O O . LYS A 1 243 ? 17.338 -7.236 -7.343 1.00 84.50 243 LYS A O 1
ATOM 1922 N N . GLN A 1 244 ? 17.034 -7.479 -9.552 1.00 81.81 244 GLN A N 1
ATOM 1923 C CA . GLN A 1 244 ? 17.569 -6.165 -9.937 1.00 81.81 244 GLN A CA 1
ATOM 1924 C C . GLN A 1 244 ? 16.496 -5.072 -10.027 1.00 81.81 244 GLN A C 1
ATOM 1926 O O . GLN A 1 244 ? 16.810 -3.891 -9.858 1.00 81.81 244 GLN A O 1
ATOM 1931 N N . GLN A 1 245 ? 15.232 -5.430 -10.253 1.00 76.62 245 GLN A N 1
ATOM 1932 C CA . GLN A 1 245 ? 14.123 -4.481 -10.231 1.00 76.62 245 GLN A CA 1
ATOM 1933 C C . GLN A 1 245 ? 13.766 -4.124 -8.783 1.00 76.62 245 GLN A C 1
ATOM 1935 O O . GLN A 1 245 ? 13.225 -4.939 -8.043 1.00 76.62 245 GLN A O 1
ATOM 1940 N N . GLY A 1 246 ? 14.061 -2.887 -8.367 1.00 65.06 246 GLY A N 1
ATOM 1941 C CA . GLY A 1 246 ? 13.968 -2.466 -6.960 1.00 65.06 246 GLY A CA 1
ATOM 1942 C C . GLY A 1 246 ? 12.613 -2.731 -6.291 1.00 65.06 246 GLY A C 1
ATOM 1943 O O . GLY A 1 246 ? 12.576 -3.129 -5.130 1.00 65.06 246 GLY A O 1
ATOM 1944 N N . ASP A 1 247 ? 11.512 -2.585 -7.032 1.00 63.34 247 ASP A N 1
ATOM 1945 C CA . ASP A 1 247 ? 10.164 -2.835 -6.513 1.00 63.34 247 ASP A CA 1
ATOM 1946 C C . ASP A 1 247 ? 9.812 -4.334 -6.436 1.00 63.34 247 ASP A C 1
ATOM 1948 O O . ASP A 1 247 ? 8.869 -4.682 -5.744 1.00 63.34 247 ASP A O 1
ATOM 1952 N N . LEU A 1 248 ? 10.571 -5.234 -7.072 1.00 76.69 248 LEU A N 1
ATOM 1953 C CA . LEU A 1 248 ? 10.306 -6.683 -7.139 1.00 76.69 248 LEU A CA 1
ATOM 1954 C C . LEU A 1 248 ? 11.368 -7.528 -6.418 1.00 76.69 248 LEU A C 1
ATOM 1956 O O . LEU A 1 248 ? 11.120 -8.686 -6.086 1.00 76.69 248 LEU A O 1
ATOM 1960 N N . ALA A 1 249 ? 12.519 -6.937 -6.087 1.00 77.94 249 ALA A N 1
ATOM 1961 C CA . ALA A 1 249 ? 13.655 -7.628 -5.475 1.00 77.94 249 ALA A CA 1
ATOM 1962 C C . ALA A 1 249 ? 13.338 -8.292 -4.125 1.00 77.94 249 ALA A C 1
ATOM 1964 O O . ALA A 1 249 ? 13.993 -9.258 -3.723 1.00 77.94 249 ALA A O 1
ATOM 1965 N N . HIS A 1 250 ? 12.322 -7.778 -3.431 1.00 75.50 250 HIS A N 1
ATOM 1966 C CA . HIS A 1 250 ? 11.849 -8.287 -2.150 1.00 75.50 250 HIS A CA 1
ATOM 1967 C C . HIS A 1 250 ? 10.985 -9.556 -2.277 1.00 75.50 250 HIS A C 1
ATOM 1969 O O . HIS A 1 250 ? 10.727 -10.217 -1.270 1.00 75.50 250 HIS A O 1
ATOM 1975 N N . ILE A 1 251 ? 10.532 -9.913 -3.485 1.00 86.12 251 ILE A N 1
ATOM 1976 C CA . ILE A 1 251 ? 9.702 -11.099 -3.699 1.00 86.12 251 ILE A CA 1
ATOM 1977 C C . ILE A 1 251 ? 10.585 -12.353 -3.573 1.00 86.12 251 ILE A C 1
ATOM 1979 O O . ILE A 1 251 ? 11.636 -12.441 -4.224 1.00 86.12 251 ILE A O 1
ATOM 1983 N N . PRO A 1 252 ? 10.200 -13.333 -2.734 1.00 88.56 252 PRO A N 1
ATOM 1984 C CA . PRO A 1 252 ? 10.934 -14.579 -2.609 1.00 88.56 252 PRO A CA 1
ATOM 1985 C C . PRO A 1 252 ? 10.792 -15.407 -3.889 1.00 88.56 252 PRO A C 1
ATOM 1987 O O . PRO A 1 252 ? 9.679 -15.606 -4.382 1.00 88.56 252 PRO A O 1
ATOM 1990 N N . VAL A 1 253 ? 11.915 -15.905 -4.410 1.00 93.69 253 VAL A N 1
ATOM 1991 C CA . VAL A 1 253 ? 11.960 -16.704 -5.643 1.00 93.69 253 VAL A CA 1
ATOM 1992 C C . VAL A 1 253 ? 12.471 -18.106 -5.334 1.00 93.69 253 VAL A C 1
ATOM 1994 O O . VAL A 1 253 ? 13.591 -18.288 -4.856 1.00 93.69 253 VAL A O 1
ATOM 1997 N N . MET A 1 254 ? 11.643 -19.106 -5.620 1.00 93.19 254 MET A N 1
ATOM 1998 C CA . MET A 1 254 ? 11.966 -20.521 -5.496 1.00 93.19 254 MET A CA 1
ATOM 1999 C C . MET A 1 254 ? 12.192 -21.123 -6.873 1.00 93.19 254 MET A C 1
ATOM 2001 O O . MET A 1 254 ? 11.329 -21.030 -7.741 1.00 93.19 254 MET A O 1
ATOM 2005 N N . ILE A 1 255 ? 13.332 -21.775 -7.057 1.00 93.25 255 ILE A N 1
ATOM 2006 C CA . ILE A 1 255 ? 13.716 -22.377 -8.328 1.00 93.25 255 ILE A CA 1
ATOM 2007 C C . ILE A 1 255 ? 13.416 -23.874 -8.322 1.00 93.25 255 ILE A C 1
ATOM 2009 O O . ILE A 1 255 ? 13.767 -24.586 -7.381 1.00 93.25 255 ILE A O 1
ATOM 2013 N N . MET A 1 256 ? 12.812 -24.363 -9.397 1.00 91.38 256 MET A N 1
ATOM 2014 C CA . MET A 1 256 ? 12.666 -25.779 -9.711 1.00 91.38 256 MET A CA 1
ATOM 2015 C C . MET A 1 256 ? 13.705 -26.114 -10.780 1.00 91.38 256 MET A C 1
ATOM 2017 O O . MET A 1 256 ? 13.694 -25.537 -11.857 1.00 91.38 256 MET A O 1
ATOM 2021 N N . SER A 1 257 ? 14.644 -27.005 -10.475 1.00 86.12 257 SER A N 1
ATOM 2022 C CA . SER A 1 257 ? 15.765 -27.338 -11.357 1.00 86.12 257 SER A CA 1
ATOM 2023 C C . SER A 1 257 ? 15.783 -28.826 -11.683 1.00 86.12 257 SER A C 1
ATOM 2025 O O . SER A 1 257 ? 15.452 -29.672 -10.854 1.00 86.12 257 SER A O 1
ATOM 2027 N N . GLY A 1 258 ? 16.254 -29.172 -12.882 1.00 77.75 258 GLY A N 1
ATOM 2028 C CA . GLY A 1 258 ? 16.678 -30.536 -13.201 1.00 77.75 258 GLY A CA 1
ATOM 2029 C C . GLY A 1 258 ? 17.895 -30.989 -12.375 1.00 77.75 258 GLY A C 1
ATOM 2030 O O . GLY A 1 258 ? 18.483 -30.221 -11.612 1.00 77.75 258 GLY A O 1
ATOM 2031 N N . ARG A 1 259 ? 18.298 -32.256 -12.534 1.00 63.19 259 ARG A N 1
ATOM 2032 C CA . ARG A 1 259 ? 19.402 -32.861 -11.763 1.00 63.19 259 ARG A CA 1
ATOM 2033 C C . ARG A 1 259 ? 20.762 -32.212 -12.073 1.00 63.19 259 ARG A C 1
ATOM 2035 O O . ARG A 1 259 ? 21.236 -32.305 -13.202 1.00 63.19 259 ARG A O 1
ATOM 2042 N N . GLY A 1 260 ? 21.442 -31.684 -11.049 1.00 61.69 260 GLY A N 1
ATOM 2043 C CA . GLY A 1 260 ? 22.855 -31.276 -11.113 1.00 61.69 260 GLY A CA 1
ATOM 2044 C C . GLY A 1 260 ? 23.279 -30.328 -9.982 1.00 61.69 260 GLY A C 1
ATOM 2045 O O . GLY A 1 260 ? 22.662 -29.289 -9.774 1.00 61.69 260 GLY A O 1
ATOM 2046 N N . SER A 1 261 ? 24.363 -30.644 -9.260 1.00 59.97 261 SER A N 1
ATOM 2047 C CA . SER A 1 261 ? 24.823 -29.854 -8.099 1.00 59.97 261 SER A CA 1
ATOM 2048 C C . SER A 1 261 ? 25.347 -28.453 -8.447 1.00 59.97 261 SER A C 1
ATOM 2050 O O . SER A 1 261 ? 25.326 -27.569 -7.592 1.00 59.97 261 SER A O 1
ATOM 2052 N N . SER A 1 262 ? 25.792 -28.233 -9.688 1.00 69.81 262 SER A N 1
ATOM 2053 C CA . SER A 1 262 ? 26.308 -26.941 -10.159 1.00 69.81 262 SER A CA 1
ATOM 2054 C C . SER A 1 262 ? 25.211 -25.889 -10.334 1.00 69.81 262 SER A C 1
ATOM 2056 O O . SER A 1 262 ? 25.407 -24.746 -9.931 1.00 69.81 262 SER A O 1
ATOM 2058 N N . ILE A 1 263 ? 24.044 -26.281 -10.860 1.00 74.00 263 ILE A N 1
ATOM 2059 C CA . ILE A 1 263 ? 22.914 -25.368 -11.117 1.00 74.00 263 ILE A CA 1
ATOM 2060 C C . ILE A 1 263 ? 22.368 -24.824 -9.796 1.00 74.00 263 ILE A C 1
ATOM 2062 O O . ILE A 1 263 ? 22.066 -23.640 -9.671 1.00 74.00 263 ILE A O 1
ATOM 2066 N N . ARG A 1 264 ? 22.316 -25.676 -8.767 1.00 81.62 264 ARG A N 1
ATOM 2067 C CA . ARG A 1 264 ? 21.856 -25.292 -7.432 1.00 81.62 264 ARG A CA 1
ATOM 2068 C C . ARG A 1 264 ? 22.702 -24.178 -6.818 1.00 81.62 264 ARG A C 1
ATOM 2070 O O . ARG A 1 264 ? 22.149 -23.194 -6.337 1.00 81.62 264 ARG A O 1
ATOM 2077 N N . ALA A 1 265 ? 24.026 -24.335 -6.826 1.00 81.00 265 ALA A N 1
ATOM 2078 C CA . ALA A 1 265 ? 24.939 -23.343 -6.260 1.00 81.00 265 ALA A CA 1
ATOM 2079 C C . ALA A 1 265 ? 24.856 -22.002 -7.006 1.00 81.00 265 ALA A C 1
ATOM 2081 O O . ALA A 1 265 ? 24.876 -20.945 -6.380 1.00 81.00 265 ALA A O 1
ATOM 2082 N N . GLU A 1 266 ? 24.712 -22.056 -8.330 1.00 84.00 266 GLU A N 1
ATOM 2083 C CA . GLU A 1 266 ? 24.551 -20.874 -9.171 1.00 84.00 266 GLU A CA 1
ATOM 2084 C C . GLU A 1 266 ? 23.241 -20.134 -8.876 1.00 84.00 266 GLU A C 1
ATOM 2086 O O . GLU A 1 266 ? 23.267 -18.931 -8.642 1.00 84.00 266 GLU A O 1
ATOM 2091 N N . CYS A 1 267 ? 22.107 -20.836 -8.782 1.00 86.31 267 CYS A N 1
ATOM 2092 C CA . CYS A 1 267 ? 20.816 -20.208 -8.482 1.00 86.31 267 CYS A CA 1
ATOM 2093 C C . CYS A 1 267 ? 20.831 -19.472 -7.132 1.00 86.31 267 CYS A C 1
ATOM 2095 O O . CYS A 1 267 ? 20.329 -18.354 -7.035 1.00 86.31 267 CYS A O 1
ATOM 2097 N N . PHE A 1 268 ? 21.459 -20.050 -6.102 1.00 84.69 268 PHE A N 1
ATOM 2098 C CA . PHE A 1 268 ? 21.643 -19.353 -4.824 1.00 84.69 268 PHE A CA 1
ATOM 2099 C C . PHE A 1 268 ? 22.533 -18.112 -4.959 1.00 84.69 268 PHE A C 1
ATOM 2101 O O . PHE A 1 268 ? 22.224 -17.080 -4.369 1.00 84.69 268 PHE A O 1
ATOM 2108 N N . ALA A 1 269 ? 23.608 -18.179 -5.753 1.00 83.00 269 ALA A N 1
ATOM 2109 C CA . ALA A 1 269 ? 24.478 -17.029 -6.003 1.00 83.00 269 ALA A CA 1
ATOM 2110 C C . ALA A 1 269 ? 23.756 -15.887 -6.745 1.00 83.00 269 ALA A C 1
ATOM 2112 O O . ALA A 1 269 ? 24.088 -14.722 -6.537 1.00 83.00 269 ALA A O 1
ATOM 2113 N N . LEU A 1 270 ? 22.752 -16.214 -7.563 1.00 86.25 270 LEU A N 1
ATOM 2114 C CA . LEU A 1 270 ? 21.890 -15.254 -8.261 1.00 86.25 270 LEU A CA 1
ATOM 2115 C C . LEU A 1 270 ? 20.738 -14.714 -7.392 1.00 86.25 270 LEU A C 1
ATOM 2117 O O . LEU A 1 270 ? 19.998 -13.839 -7.835 1.00 86.25 270 LEU A O 1
ATOM 2121 N N . GLY A 1 271 ? 20.596 -15.196 -6.153 1.00 85.00 271 GLY A N 1
ATOM 2122 C CA . GLY A 1 271 ? 19.615 -14.697 -5.189 1.00 85.00 271 GLY A CA 1
ATOM 2123 C C . GLY A 1 271 ? 18.349 -15.540 -5.048 1.00 85.00 271 GLY A C 1
ATOM 2124 O O . GLY A 1 271 ? 17.375 -15.046 -4.485 1.00 85.00 271 GLY A O 1
ATOM 2125 N N . ALA A 1 272 ? 18.327 -16.789 -5.528 1.00 89.50 272 ALA A N 1
ATOM 2126 C CA . ALA A 1 272 ? 17.217 -17.698 -5.247 1.00 89.50 272 ALA A CA 1
ATOM 2127 C C . ALA A 1 272 ? 17.093 -17.953 -3.737 1.00 89.50 272 ALA A C 1
ATOM 2129 O O . ALA A 1 272 ? 18.073 -18.270 -3.060 1.00 89.50 272 ALA A O 1
ATOM 2130 N N . ASP A 1 273 ? 15.873 -17.868 -3.218 1.00 89.31 273 ASP A N 1
ATOM 2131 C CA . ASP A 1 273 ? 15.568 -18.122 -1.812 1.00 89.31 273 ASP A CA 1
ATOM 2132 C C . ASP A 1 273 ? 15.586 -19.622 -1.495 1.00 89.31 273 ASP A C 1
ATOM 2134 O O . ASP A 1 273 ? 15.924 -20.034 -0.382 1.00 89.31 273 ASP A O 1
ATOM 2138 N N . GLN A 1 274 ? 15.237 -20.448 -2.486 1.00 89.62 274 GLN A N 1
ATOM 2139 C CA . GLN A 1 274 ? 15.252 -21.901 -2.384 1.00 89.62 274 GLN A CA 1
ATOM 2140 C C . GLN A 1 274 ? 15.396 -22.556 -3.758 1.00 89.62 274 GLN A C 1
ATOM 2142 O O . GLN A 1 274 ? 14.975 -21.992 -4.764 1.00 89.62 274 GLN A O 1
ATOM 2147 N N . VAL A 1 275 ? 15.968 -23.762 -3.796 1.00 90.50 275 VAL A N 1
ATOM 2148 C CA . VAL A 1 275 ? 16.110 -24.565 -5.018 1.00 90.50 275 VAL A CA 1
ATOM 2149 C C . VAL A 1 275 ? 15.636 -25.990 -4.744 1.00 90.50 275 VAL A C 1
ATOM 2151 O O . VAL A 1 275 ? 16.090 -26.608 -3.775 1.00 90.50 275 VAL A O 1
ATOM 2154 N N . PHE A 1 276 ? 14.755 -26.502 -5.600 1.00 90.00 276 PHE A N 1
ATOM 2155 C CA . PHE A 1 276 ? 14.226 -27.863 -5.574 1.00 90.00 276 PHE A CA 1
ATOM 2156 C C . PHE A 1 276 ? 14.720 -28.663 -6.774 1.00 90.00 276 PHE A C 1
ATOM 2158 O O . PHE A 1 276 ? 14.676 -28.184 -7.905 1.00 90.00 276 PHE A O 1
ATOM 2165 N N . ASP A 1 277 ? 15.144 -29.899 -6.528 1.00 87.56 277 ASP A N 1
ATOM 2166 C CA . ASP A 1 277 ? 15.516 -30.837 -7.583 1.00 87.56 277 ASP A CA 1
ATOM 2167 C C . ASP A 1 277 ? 14.260 -31.554 -8.111 1.00 87.56 277 ASP A C 1
ATOM 2169 O O . ASP A 1 277 ? 13.452 -32.053 -7.329 1.00 87.56 277 ASP A O 1
ATOM 2173 N N . LYS A 1 278 ? 14.098 -31.650 -9.436 1.00 85.69 278 LYS A N 1
ATOM 2174 C CA . LYS A 1 278 ? 13.077 -32.497 -10.074 1.00 85.69 278 LYS A CA 1
ATOM 2175 C C . LYS A 1 278 ? 13.530 -33.980 -10.001 1.00 85.69 278 LYS A C 1
ATOM 2177 O O . LYS A 1 278 ? 14.679 -34.288 -10.352 1.00 85.69 278 LYS A O 1
ATOM 2182 N N . PRO A 1 279 ? 12.667 -34.938 -9.592 1.00 84.94 279 PRO A N 1
ATOM 2183 C CA . PRO A 1 279 ? 11.242 -34.792 -9.275 1.00 84.94 279 PRO A CA 1
ATOM 2184 C C . PRO A 1 279 ? 10.991 -34.131 -7.912 1.00 84.94 279 PRO A C 1
ATOM 2186 O O . PRO A 1 279 ? 11.653 -34.453 -6.929 1.00 84.94 279 PRO A O 1
ATOM 2189 N N . LEU A 1 280 ? 10.000 -33.238 -7.876 1.00 86.06 280 LEU A N 1
ATOM 2190 C CA . LEU A 1 280 ? 9.671 -32.421 -6.710 1.00 86.06 280 LEU A CA 1
ATOM 2191 C C . LEU A 1 280 ? 9.025 -33.257 -5.597 1.00 86.06 280 LEU A C 1
ATOM 2193 O O . LEU A 1 280 ? 8.078 -34.005 -5.838 1.00 86.06 280 LEU A O 1
ATOM 2197 N N . ASP A 1 281 ? 9.483 -33.057 -4.363 1.00 88.62 281 ASP A N 1
ATOM 2198 C CA . ASP A 1 281 ? 8.735 -33.449 -3.170 1.00 88.62 281 ASP A CA 1
ATOM 2199 C C . ASP A 1 281 ? 7.722 -32.344 -2.836 1.00 88.62 281 ASP A C 1
ATOM 2201 O O . ASP A 1 281 ? 8.085 -31.262 -2.365 1.00 88.62 281 ASP A O 1
ATOM 2205 N N . LEU A 1 282 ? 6.439 -32.614 -3.097 1.00 86.44 282 LEU A N 1
ATOM 2206 C CA . LEU A 1 282 ? 5.354 -31.653 -2.888 1.00 86.44 282 LEU A CA 1
ATOM 2207 C C . LEU A 1 282 ? 5.188 -31.255 -1.414 1.00 86.44 282 LEU A C 1
ATOM 2209 O O . LEU A 1 282 ? 4.806 -30.116 -1.135 1.00 86.44 282 LEU A O 1
ATOM 2213 N N . HIS A 1 283 ? 5.499 -32.143 -0.464 1.00 82.81 283 HIS A N 1
ATOM 2214 C CA . HIS A 1 283 ? 5.433 -31.812 0.960 1.00 82.81 283 HIS A CA 1
ATOM 2215 C C . HIS A 1 283 ? 6.554 -30.850 1.345 1.00 82.81 283 HIS A C 1
ATOM 2217 O O . HIS A 1 283 ? 6.290 -29.829 1.983 1.00 82.81 283 HIS A O 1
ATOM 2223 N N . ALA A 1 284 ? 7.783 -31.124 0.898 1.00 84.00 284 ALA A N 1
ATOM 2224 C CA . ALA A 1 284 ? 8.919 -30.235 1.130 1.00 84.00 284 ALA A CA 1
ATOM 2225 C C . ALA A 1 284 ? 8.713 -28.857 0.478 1.00 84.00 284 ALA A C 1
ATOM 2227 O O . ALA A 1 284 ? 9.010 -27.831 1.092 1.00 84.00 284 ALA A O 1
ATOM 2228 N N . LEU A 1 285 ? 8.155 -28.827 -0.737 1.00 88.44 285 LEU A N 1
ATOM 2229 C CA . LEU A 1 285 ? 7.812 -27.591 -1.440 1.00 88.44 285 LEU A CA 1
ATOM 2230 C C . LEU A 1 285 ? 6.770 -26.778 -0.670 1.00 88.44 285 LEU A C 1
ATOM 2232 O O . LEU A 1 285 ? 6.951 -25.584 -0.456 1.00 88.44 285 LEU A O 1
ATOM 2236 N N . THR A 1 286 ? 5.708 -27.424 -0.190 1.00 82.31 286 THR A N 1
ATOM 2237 C CA . THR A 1 286 ? 4.647 -26.739 0.564 1.00 82.31 286 THR A CA 1
ATOM 2238 C C . THR A 1 286 ? 5.167 -26.172 1.884 1.00 82.31 286 THR A C 1
ATOM 2240 O O . THR A 1 286 ? 4.863 -25.030 2.227 1.00 82.31 286 THR A O 1
ATOM 2243 N N . ALA A 1 287 ? 5.982 -26.942 2.612 1.00 74.31 287 ALA A N 1
ATOM 2244 C CA . ALA A 1 287 ? 6.580 -26.496 3.868 1.00 74.31 287 ALA A CA 1
ATOM 2245 C C . ALA A 1 287 ? 7.453 -25.248 3.661 1.00 74.31 287 ALA A C 1
ATOM 2247 O O . ALA A 1 287 ? 7.326 -24.270 4.396 1.00 74.31 287 ALA A O 1
ATOM 2248 N N . ALA A 1 288 ? 8.270 -25.253 2.610 1.00 83.00 288 ALA A N 1
ATOM 2249 C CA . ALA A 1 288 ? 9.099 -24.120 2.228 1.00 83.00 288 ALA A CA 1
ATOM 2250 C C . ALA A 1 288 ? 8.288 -22.888 1.810 1.00 83.00 288 ALA A C 1
ATOM 2252 O O . ALA A 1 288 ? 8.590 -21.778 2.247 1.00 83.00 288 ALA A O 1
ATOM 2253 N N . VAL A 1 289 ? 7.252 -23.070 0.980 1.00 85.56 289 VAL A N 1
ATOM 2254 C CA . VAL A 1 289 ? 6.332 -21.991 0.579 1.00 85.56 289 VAL A CA 1
ATOM 2255 C C . VAL A 1 289 ? 5.711 -21.356 1.819 1.00 85.56 289 VAL A C 1
ATOM 2257 O O . VAL A 1 289 ? 5.747 -20.135 1.971 1.00 85.56 289 VAL A O 1
ATOM 2260 N N . SER A 1 290 ? 5.221 -22.175 2.749 1.00 75.94 290 SER A N 1
ATOM 2261 C CA . SER A 1 290 ? 4.642 -21.709 4.008 1.00 75.94 290 SER A CA 1
ATOM 2262 C C . SER A 1 290 ? 5.648 -20.924 4.858 1.00 75.94 290 SER A C 1
ATOM 2264 O O . SER A 1 290 ? 5.356 -19.799 5.270 1.00 75.94 290 SER A O 1
ATOM 2266 N N . GLU A 1 291 ? 6.857 -21.458 5.062 1.00 77.81 291 GLU A N 1
ATOM 2267 C CA . GLU A 1 291 ? 7.924 -20.799 5.826 1.00 77.81 291 GLU A CA 1
ATOM 2268 C C . GLU A 1 291 ? 8.328 -19.453 5.208 1.00 77.81 291 GLU A C 1
ATOM 2270 O O . GLU A 1 291 ? 8.471 -18.452 5.921 1.00 77.81 291 GLU A O 1
ATOM 2275 N N . ARG A 1 292 ? 8.481 -19.395 3.879 1.00 82.62 292 ARG A N 1
ATOM 2276 C CA . ARG A 1 292 ? 8.903 -18.172 3.183 1.00 82.62 292 ARG A CA 1
ATOM 2277 C C . ARG A 1 292 ? 7.828 -17.112 3.186 1.00 82.62 292 ARG A C 1
ATOM 2279 O O . ARG A 1 292 ? 8.135 -15.961 3.486 1.00 82.62 292 ARG A O 1
ATOM 2286 N N . LEU A 1 293 ? 6.578 -17.492 2.946 1.00 78.62 293 LEU A N 1
ATOM 2287 C CA . LEU A 1 293 ? 5.456 -16.570 3.069 1.00 78.62 293 LEU A CA 1
ATOM 2288 C C . LEU A 1 293 ? 5.307 -16.072 4.510 1.00 78.62 293 LEU A C 1
ATOM 2290 O O . LEU A 1 293 ? 5.088 -14.885 4.717 1.00 78.62 293 LEU A O 1
ATOM 2294 N N . LYS A 1 294 ? 5.485 -16.931 5.521 1.00 66.81 294 LYS A N 1
ATOM 2295 C CA . LYS A 1 294 ? 5.463 -16.520 6.934 1.00 66.81 294 LYS A CA 1
ATOM 2296 C C . LYS A 1 294 ? 6.590 -15.543 7.270 1.00 66.81 294 LYS A C 1
ATOM 2298 O O . LYS A 1 294 ? 6.340 -14.526 7.910 1.00 66.81 294 LYS A O 1
ATOM 2303 N N . THR A 1 295 ? 7.809 -15.820 6.815 1.00 67.94 295 THR A N 1
ATOM 2304 C CA . THR A 1 295 ? 8.973 -14.946 7.030 1.00 67.94 295 THR A CA 1
ATOM 2305 C C . THR A 1 295 ? 8.795 -13.599 6.337 1.00 67.94 295 THR A C 1
ATOM 2307 O O . THR A 1 295 ? 9.005 -12.567 6.971 1.00 67.94 295 THR A O 1
ATOM 2310 N N . LYS A 1 296 ? 8.344 -13.602 5.074 1.00 71.31 296 LYS A N 1
ATOM 2311 C CA . LYS A 1 296 ? 8.006 -12.388 4.322 1.00 71.31 296 LYS A CA 1
ATOM 2312 C C . LYS A 1 296 ? 6.978 -11.561 5.089 1.00 71.31 296 LYS A C 1
ATOM 2314 O O . LYS A 1 296 ? 7.263 -10.420 5.425 1.00 71.31 296 LYS A O 1
ATOM 2319 N N . ARG A 1 297 ? 5.857 -12.170 5.487 1.00 65.06 297 ARG A N 1
ATOM 2320 C CA . ARG A 1 297 ? 4.808 -11.496 6.269 1.00 65.06 297 ARG A CA 1
ATOM 2321 C C . ARG A 1 297 ? 5.324 -10.934 7.587 1.00 65.06 297 ARG A C 1
ATOM 2323 O O . ARG A 1 297 ? 4.919 -9.848 7.974 1.00 65.06 297 ARG A O 1
ATOM 2330 N N . LEU A 1 298 ? 6.213 -11.643 8.284 1.00 57.81 298 LEU A N 1
ATOM 2331 C CA . LEU A 1 298 ? 6.804 -11.143 9.525 1.00 57.81 298 LEU A CA 1
ATOM 2332 C C . LEU A 1 298 ? 7.670 -9.905 9.260 1.00 57.81 298 LEU A C 1
ATOM 2334 O O . LEU A 1 298 ? 7.513 -8.896 9.944 1.00 57.81 298 LEU A O 1
ATOM 2338 N N . MET A 1 299 ? 8.535 -9.954 8.247 1.00 61.34 299 MET A N 1
ATOM 2339 C CA . MET A 1 299 ? 9.362 -8.812 7.847 1.00 61.34 299 MET A CA 1
ATOM 2340 C C . MET A 1 299 ? 8.505 -7.629 7.379 1.00 61.34 299 MET A C 1
ATOM 2342 O O . MET A 1 299 ? 8.762 -6.490 7.762 1.00 61.34 299 MET A O 1
ATOM 2346 N N . GLU A 1 300 ? 7.448 -7.893 6.616 1.00 58.34 300 GLU A N 1
ATOM 2347 C CA . GLU A 1 300 ? 6.495 -6.880 6.166 1.00 58.34 300 GLU A CA 1
ATOM 2348 C C . GLU A 1 300 ? 5.715 -6.284 7.335 1.00 58.34 300 GLU A C 1
ATOM 2350 O O . GLU A 1 300 ? 5.626 -5.068 7.440 1.00 58.34 300 GLU A O 1
ATOM 2355 N N . SER A 1 301 ? 5.236 -7.105 8.274 1.00 51.22 301 SER A N 1
ATOM 2356 C CA . SER A 1 301 ? 4.542 -6.638 9.483 1.00 51.22 301 SER A CA 1
ATOM 2357 C C . SER A 1 301 ? 5.389 -5.652 10.296 1.00 51.22 301 SER A C 1
ATOM 2359 O O . SER A 1 301 ? 4.866 -4.705 10.873 1.00 51.22 301 SER A O 1
ATOM 2361 N N . GLN A 1 302 ? 6.711 -5.842 10.297 1.00 52.53 302 GLN A N 1
ATOM 2362 C CA . GLN A 1 302 ? 7.677 -4.987 10.986 1.00 52.53 302 GLN A CA 1
ATOM 2363 C C . GLN A 1 302 ? 8.023 -3.715 10.213 1.00 52.53 302 GLN A C 1
ATOM 2365 O O . GLN A 1 302 ? 8.287 -2.679 10.820 1.00 52.53 302 GLN A O 1
ATOM 2370 N N . ALA A 1 303 ? 8.062 -3.798 8.885 1.00 57.59 303 ALA A N 1
ATOM 2371 C CA . ALA A 1 303 ? 8.498 -2.707 8.022 1.00 57.59 303 ALA A CA 1
ATOM 2372 C C . ALA A 1 303 ? 7.349 -1.789 7.578 1.00 57.59 303 ALA A C 1
ATOM 2374 O O . ALA A 1 303 ? 7.562 -0.594 7.366 1.00 57.59 303 ALA A O 1
ATOM 2375 N N . PHE A 1 304 ? 6.138 -2.329 7.448 1.00 59.56 304 PHE A N 1
ATOM 2376 C CA . PHE A 1 304 ? 5.036 -1.716 6.704 1.00 59.56 304 PHE A CA 1
ATOM 2377 C C . PHE A 1 304 ? 3.782 -1.448 7.527 1.00 59.56 304 PHE A C 1
ATOM 2379 O O . PHE A 1 304 ? 2.891 -0.764 7.036 1.00 59.56 304 PHE A O 1
ATOM 2386 N N . PHE A 1 305 ? 3.707 -1.888 8.780 1.00 66.12 305 PHE A N 1
ATOM 2387 C CA . PHE A 1 305 ? 2.530 -1.653 9.614 1.00 66.12 305 PHE A CA 1
ATOM 2388 C C . PHE A 1 305 ? 2.870 -0.822 10.849 1.00 66.12 305 PHE A C 1
ATOM 2390 O O . PHE A 1 305 ? 3.993 -0.836 11.356 1.00 66.12 305 PHE A O 1
ATOM 2397 N N . ASP A 1 306 ? 1.900 -0.033 11.296 1.00 73.56 306 ASP A N 1
ATOM 2398 C CA . ASP A 1 306 ? 1.977 0.728 12.532 1.00 73.56 306 ASP A CA 1
ATOM 2399 C C . ASP A 1 306 ? 1.697 -0.207 13.722 1.00 73.56 306 ASP A C 1
ATOM 2401 O O . ASP A 1 306 ? 0.646 -0.851 13.762 1.00 73.56 306 ASP A O 1
ATOM 2405 N N . PRO A 1 307 ? 2.600 -0.289 14.713 1.00 57.53 307 PRO A N 1
ATOM 2406 C CA . PRO A 1 307 ? 2.512 -1.286 15.779 1.00 57.53 307 PRO A CA 1
ATOM 2407 C C . PRO A 1 307 ? 1.343 -1.067 16.745 1.00 57.53 307 PRO A C 1
ATOM 2409 O O . PRO A 1 307 ? 0.976 -1.998 17.458 1.00 57.53 307 PRO A O 1
ATOM 2412 N N . LEU A 1 308 ? 0.779 0.144 16.806 1.00 74.50 308 LEU A N 1
ATOM 2413 C CA . LEU A 1 308 ? -0.357 0.440 17.678 1.00 74.50 308 LEU A CA 1
ATOM 2414 C C . LEU A 1 308 ? -1.682 0.083 17.004 1.00 74.50 308 LEU A C 1
ATOM 2416 O O . LEU A 1 308 ? -2.550 -0.515 17.632 1.00 74.50 308 LEU A O 1
ATOM 2420 N N . THR A 1 309 ? -1.847 0.487 15.747 1.00 75.00 309 THR A N 1
ATOM 2421 C CA . THR A 1 309 ? -3.130 0.408 15.038 1.00 75.00 309 THR A CA 1
ATOM 2422 C C . THR A 1 309 ? -3.270 -0.826 14.157 1.00 75.00 309 THR A C 1
ATOM 2424 O O . THR A 1 309 ? -4.389 -1.201 13.817 1.00 75.00 309 THR A O 1
ATOM 2427 N N . GLY A 1 310 ? -2.157 -1.455 13.773 1.00 68.44 310 GLY A N 1
ATOM 2428 C CA . GLY A 1 310 ? -2.139 -2.542 12.796 1.00 68.44 310 GLY A CA 1
ATOM 2429 C C . GLY A 1 310 ? -2.424 -2.088 11.362 1.00 68.44 310 GLY A C 1
ATOM 2430 O O . GLY A 1 310 ? -2.463 -2.927 10.468 1.00 68.44 310 GLY A O 1
ATOM 2431 N N . LEU A 1 311 ? -2.608 -0.786 11.119 1.00 74.19 311 LEU A N 1
ATOM 2432 C CA . LEU A 1 311 ? -2.766 -0.243 9.773 1.00 74.19 311 LEU A CA 1
ATOM 2433 C C . LEU A 1 311 ? -1.421 -0.145 9.050 1.00 74.19 311 LEU A C 1
ATOM 2435 O O . LEU A 1 311 ? -0.380 -0.048 9.704 1.00 74.19 311 LEU A O 1
ATOM 2439 N N . PRO A 1 312 ? -1.424 -0.090 7.708 1.00 76.12 312 PRO A N 1
ATOM 2440 C CA . PRO A 1 312 ? -0.282 0.368 6.933 1.00 76.12 312 PRO A CA 1
ATOM 2441 C C . PRO A 1 312 ? 0.353 1.636 7.527 1.00 76.12 312 PRO A C 1
ATOM 2443 O O . PRO A 1 312 ? -0.334 2.578 7.924 1.00 76.12 312 PRO A O 1
ATOM 2446 N N . ASN A 1 313 ? 1.678 1.673 7.586 1.00 73.69 313 ASN A N 1
ATOM 2447 C CA . ASN A 1 313 ? 2.442 2.846 7.991 1.00 73.69 313 ASN A CA 1
ATOM 2448 C C . ASN A 1 313 ? 2.802 3.712 6.769 1.00 73.69 313 ASN A C 1
ATOM 2450 O O . ASN A 1 313 ? 2.480 3.396 5.618 1.00 73.69 313 ASN A O 1
ATOM 2454 N N . ARG A 1 314 ? 3.529 4.808 7.003 1.00 80.56 314 ARG A N 1
ATOM 2455 C CA . ARG A 1 314 ? 3.985 5.713 5.938 1.00 80.56 314 ARG A CA 1
ATOM 2456 C C . ARG A 1 314 ? 4.784 5.019 4.823 1.00 80.56 314 ARG A C 1
ATOM 2458 O O . ARG A 1 314 ? 4.641 5.400 3.662 1.00 80.56 314 ARG A O 1
ATOM 2465 N N . ALA A 1 315 ? 5.607 4.018 5.141 1.00 72.31 315 ALA A N 1
ATOM 2466 C CA . ALA A 1 315 ? 6.388 3.292 4.137 1.00 72.31 315 ALA A CA 1
ATOM 2467 C C . ALA A 1 315 ? 5.489 2.430 3.234 1.00 72.31 315 ALA A C 1
ATOM 2469 O O . ALA A 1 315 ? 5.658 2.429 2.015 1.00 72.31 315 ALA A O 1
ATOM 2470 N N . ALA A 1 316 ? 4.487 1.764 3.812 1.00 68.56 316 ALA A N 1
ATOM 2471 C CA . ALA A 1 316 ? 3.518 0.967 3.061 1.00 68.56 316 ALA A CA 1
ATOM 2472 C C . ALA A 1 316 ? 2.629 1.828 2.164 1.00 68.56 316 ALA A C 1
ATOM 2474 O O . ALA A 1 316 ? 2.369 1.489 1.009 1.00 68.56 316 ALA A O 1
ATOM 2475 N N . LEU A 1 317 ? 2.202 2.987 2.670 1.00 77.88 317 LEU A N 1
ATOM 2476 C CA . LEU A 1 317 ? 1.446 3.951 1.880 1.00 77.88 317 LEU A CA 1
ATOM 2477 C C . LEU A 1 317 ? 2.241 4.429 0.658 1.00 77.88 317 LEU A C 1
ATOM 2479 O O . LEU A 1 317 ? 1.669 4.569 -0.418 1.00 77.88 317 LEU A O 1
ATOM 2483 N N . TYR A 1 318 ? 3.555 4.635 0.792 1.00 73.38 318 TYR A N 1
ATOM 2484 C CA . TYR A 1 318 ? 4.419 5.013 -0.329 1.00 73.38 318 TYR A CA 1
ATOM 2485 C C . TYR A 1 318 ? 4.450 3.952 -1.436 1.00 73.38 318 TYR A C 1
ATOM 2487 O O . TYR A 1 318 ? 4.329 4.290 -2.617 1.00 73.38 318 TYR A O 1
ATOM 2495 N N . GLN A 1 319 ? 4.558 2.671 -1.072 1.00 65.25 319 GLN A N 1
ATOM 2496 C CA . GLN A 1 319 ? 4.511 1.572 -2.041 1.00 65.25 319 GLN A CA 1
ATOM 2497 C C . GLN A 1 319 ? 3.148 1.489 -2.737 1.00 65.25 319 GLN A C 1
ATOM 2499 O O . GLN A 1 319 ? 3.080 1.476 -3.968 1.00 65.25 319 GLN A O 1
ATOM 2504 N N . ASN A 1 320 ? 2.064 1.529 -1.959 1.00 72.00 320 ASN A N 1
ATOM 2505 C CA . ASN A 1 320 ? 0.704 1.518 -2.493 1.00 72.00 320 ASN A CA 1
ATOM 2506 C C . ASN A 1 320 ? 0.431 2.719 -3.409 1.00 72.00 320 ASN A C 1
ATOM 2508 O O . ASN A 1 320 ? -0.162 2.558 -4.475 1.00 72.00 320 ASN A O 1
ATOM 2512 N N . TYR A 1 321 ? 0.915 3.908 -3.047 1.00 80.12 321 TYR A N 1
ATOM 2513 C CA . TYR A 1 321 ? 0.795 5.110 -3.868 1.00 80.12 321 TYR A CA 1
ATOM 2514 C C . TYR A 1 321 ? 1.457 4.931 -5.234 1.00 80.12 321 TYR A C 1
ATOM 2516 O O . TYR A 1 321 ? 0.822 5.184 -6.257 1.00 80.12 321 TYR A O 1
ATOM 2524 N N . ARG A 1 322 ? 2.709 4.451 -5.276 1.00 71.19 322 ARG A N 1
ATOM 2525 C CA . ARG A 1 322 ? 3.414 4.216 -6.548 1.00 71.19 322 ARG A CA 1
ATOM 2526 C C . ARG A 1 322 ? 2.676 3.206 -7.423 1.00 71.19 322 ARG A C 1
ATOM 2528 O O . ARG A 1 322 ? 2.510 3.458 -8.615 1.00 71.19 322 ARG A O 1
ATOM 2535 N N . ARG A 1 323 ? 2.191 2.115 -6.822 1.00 65.62 323 ARG A N 1
ATOM 2536 C CA . ARG A 1 323 ? 1.414 1.078 -7.514 1.00 65.62 323 ARG A CA 1
ATOM 2537 C C . ARG A 1 323 ? 0.140 1.645 -8.135 1.00 65.62 323 ARG A C 1
ATOM 2539 O O . ARG A 1 323 ? -0.070 1.529 -9.339 1.00 65.62 323 ARG A O 1
ATOM 2546 N N . TYR A 1 324 ? -0.705 2.284 -7.330 1.00 74.50 324 TYR A N 1
ATOM 2547 C CA . TYR A 1 324 ? -1.992 2.780 -7.813 1.00 74.50 324 TYR A CA 1
ATOM 2548 C C . TYR A 1 324 ? -1.861 3.966 -8.761 1.00 74.50 324 TYR A C 1
ATOM 2550 O O . TYR A 1 324 ? -2.687 4.101 -9.660 1.00 74.50 324 TYR A O 1
ATOM 2558 N N . LEU A 1 325 ? -0.813 4.783 -8.629 1.00 75.81 325 LEU A N 1
ATOM 2559 C CA . LEU A 1 325 ? -0.520 5.830 -9.602 1.00 75.81 325 LEU A CA 1
ATOM 2560 C C . LEU A 1 325 ? -0.192 5.238 -10.980 1.00 75.81 325 LEU A C 1
ATOM 2562 O O . LEU A 1 325 ? -0.730 5.707 -11.981 1.00 75.81 325 LEU A O 1
ATOM 2566 N N . ALA A 1 326 ? 0.633 4.188 -11.037 1.00 60.19 326 ALA A N 1
ATOM 2567 C CA . ALA A 1 326 ? 0.955 3.502 -12.289 1.00 60.19 326 ALA A CA 1
ATOM 2568 C C . ALA A 1 326 ? -0.290 2.859 -12.931 1.00 60.19 326 ALA A C 1
ATOM 2570 O O . ALA A 1 326 ? -0.524 3.013 -14.131 1.00 60.19 326 ALA A O 1
ATOM 2571 N N . LEU A 1 327 ? -1.142 2.207 -12.131 1.00 64.75 327 LEU A N 1
ATOM 2572 C CA . LEU A 1 327 ? -2.409 1.637 -12.609 1.00 64.75 327 LEU A CA 1
ATOM 2573 C C . LEU A 1 327 ? -3.370 2.718 -13.125 1.00 64.75 327 LEU A C 1
ATOM 2575 O O . LEU A 1 327 ? -3.950 2.573 -14.203 1.00 64.75 327 LEU A O 1
ATOM 2579 N N . ALA A 1 328 ? -3.504 3.825 -12.392 1.00 72.38 328 ALA A N 1
ATOM 2580 C CA . ALA A 1 328 ? -4.327 4.963 -12.789 1.00 72.38 328 ALA A CA 1
ATOM 2581 C C . ALA A 1 328 ? -3.855 5.572 -14.119 1.00 72.38 328 ALA A C 1
ATOM 2583 O O . ALA A 1 328 ? -4.683 5.847 -14.988 1.00 72.38 328 ALA A O 1
ATOM 2584 N N . GLN A 1 329 ? -2.538 5.716 -14.311 1.00 69.50 329 GLN A N 1
ATOM 2585 C CA . GLN A 1 329 ? -1.940 6.163 -15.574 1.00 69.50 329 GLN A CA 1
ATOM 2586 C C . GLN A 1 329 ? -2.256 5.203 -16.727 1.00 69.50 329 GLN A C 1
ATOM 2588 O O . GLN A 1 329 ? -2.708 5.644 -17.782 1.00 69.50 329 GLN A O 1
ATOM 2593 N N . ARG A 1 330 ? -2.048 3.894 -16.526 1.00 61.56 330 ARG A N 1
ATOM 2594 C CA . ARG A 1 330 ? -2.242 2.867 -17.563 1.00 61.56 330 ARG A CA 1
ATOM 2595 C C . ARG A 1 330 ? -3.693 2.772 -18.023 1.00 61.56 330 ARG A C 1
ATOM 2597 O O . ARG A 1 330 ? -3.955 2.650 -19.216 1.00 61.56 330 ARG A O 1
ATOM 2604 N N . HIS A 1 331 ? -4.632 2.820 -17.083 1.00 69.44 331 HIS A N 1
ATOM 2605 C CA . HIS A 1 331 ? -6.056 2.624 -17.360 1.00 69.44 331 HIS A CA 1
ATOM 2606 C C . HIS A 1 331 ? -6.844 3.928 -17.501 1.00 69.44 331 HIS A C 1
ATOM 2608 O O . HIS A 1 331 ? -8.059 3.883 -17.696 1.00 69.44 331 HIS A O 1
ATOM 2614 N N . ASN A 1 332 ? -6.169 5.078 -17.409 1.00 73.69 332 ASN A N 1
ATOM 2615 C CA . ASN A 1 332 ? -6.784 6.403 -17.397 1.00 73.69 332 ASN A CA 1
ATOM 2616 C C . ASN A 1 332 ? -7.952 6.491 -16.393 1.00 73.69 332 ASN A C 1
ATOM 2618 O O . ASN A 1 332 ? -9.056 6.932 -16.723 1.00 73.69 332 ASN A O 1
ATOM 2622 N N . LYS A 1 333 ? -7.716 5.996 -15.172 1.00 82.00 333 LYS A N 1
ATOM 2623 C CA . LYS A 1 333 ? -8.701 5.965 -14.083 1.00 82.00 333 LYS A CA 1
ATOM 2624 C C . LYS A 1 333 ? -8.389 7.017 -13.020 1.00 82.00 333 LYS A C 1
ATOM 2626 O O . LYS A 1 333 ? -7.217 7.335 -12.813 1.00 82.00 333 LYS A O 1
ATOM 2631 N N . PRO A 1 334 ? -9.414 7.552 -12.332 1.00 87.38 334 PRO A N 1
ATOM 2632 C CA . PRO A 1 334 ? -9.193 8.485 -11.248 1.00 87.38 334 PRO A CA 1
ATOM 2633 C C . PRO A 1 334 ? -8.560 7.806 -10.022 1.00 87.38 334 PRO A C 1
ATOM 2635 O O . PRO A 1 334 ? -8.705 6.612 -9.798 1.00 87.38 334 PRO A O 1
ATOM 2638 N N . LEU A 1 335 ? -7.860 8.586 -9.212 1.00 90.50 335 LEU A N 1
ATOM 2639 C CA . LEU A 1 335 ? -7.178 8.214 -7.979 1.00 90.50 335 LEU A CA 1
ATOM 2640 C C . LEU A 1 335 ? -7.240 9.434 -7.065 1.00 90.50 335 LEU A C 1
ATOM 2642 O O . LEU A 1 335 ? -6.810 10.521 -7.454 1.00 90.50 335 LEU A O 1
ATOM 2646 N N . SER A 1 336 ? -7.772 9.271 -5.864 1.00 96.00 336 SER A N 1
ATOM 2647 C CA . SER A 1 336 ? -7.880 10.360 -4.890 1.00 96.00 336 SER A CA 1
ATOM 2648 C C . SER A 1 336 ? -7.146 10.011 -3.606 1.00 96.00 336 SER A C 1
ATOM 2650 O O . SER A 1 336 ? -6.969 8.840 -3.280 1.00 96.00 336 SER A O 1
ATOM 2652 N N . ILE A 1 337 ? -6.712 11.039 -2.887 1.00 97.38 337 ILE A N 1
ATOM 2653 C CA . ILE A 1 337 ? -6.064 10.917 -1.587 1.00 97.38 337 ILE A CA 1
ATOM 2654 C C . ILE A 1 337 ? -6.803 11.788 -0.570 1.00 97.38 337 ILE A C 1
ATOM 2656 O O . ILE A 1 337 ? -7.218 12.905 -0.886 1.00 97.38 337 ILE A O 1
ATOM 2660 N N . GLY A 1 338 ? -6.981 11.275 0.640 1.00 97.69 338 GLY A N 1
ATOM 2661 C CA . GLY A 1 338 ? -7.527 12.008 1.774 1.00 97.69 338 GLY A CA 1
ATOM 2662 C C . GLY A 1 338 ? -6.550 11.991 2.938 1.00 97.69 338 GLY A C 1
ATOM 2663 O O . GLY A 1 338 ? -5.889 10.982 3.157 1.00 97.69 338 GLY A O 1
ATOM 2664 N N . ILE A 1 339 ? -6.463 13.082 3.686 1.00 98.12 339 ILE A N 1
ATOM 2665 C CA . ILE A 1 339 ? -5.805 13.114 4.993 1.00 98.12 339 ILE A CA 1
ATOM 2666 C C . ILE A 1 339 ? -6.839 13.499 6.039 1.00 98.12 339 ILE A C 1
ATOM 2668 O O . ILE A 1 339 ? -7.643 14.406 5.820 1.00 98.12 339 ILE A O 1
ATOM 2672 N N . LEU A 1 340 ? -6.836 12.782 7.152 1.00 97.19 340 LEU A N 1
ATOM 2673 C CA . LEU A 1 340 ? -7.732 13.012 8.269 1.00 97.19 340 LEU A CA 1
ATOM 2674 C C . LEU A 1 340 ? -6.944 13.147 9.565 1.00 97.19 340 LEU A C 1
ATOM 2676 O O . LEU A 1 340 ? -5.891 12.532 9.729 1.00 97.19 340 LEU A O 1
ATOM 2680 N N . ASP A 1 341 ? -7.477 13.958 10.466 1.00 98.00 341 ASP A N 1
ATOM 2681 C CA . ASP A 1 341 ? -6.889 14.283 11.760 1.00 98.00 341 ASP A CA 1
ATOM 2682 C C . ASP A 1 341 ? -7.999 14.319 12.810 1.00 98.00 341 ASP A C 1
ATOM 2684 O O . ASP A 1 341 ? -9.062 14.916 12.598 1.00 98.00 341 ASP A O 1
ATOM 2688 N N . ILE A 1 342 ? -7.770 13.612 13.917 1.00 97.56 342 ILE A N 1
ATOM 2689 C CA . ILE A 1 342 ? -8.748 13.502 14.999 1.00 97.56 342 ILE A CA 1
ATOM 2690 C C . ILE A 1 342 ? -8.884 14.850 15.705 1.00 97.56 342 ILE A C 1
ATOM 2692 O O . ILE A 1 342 ? -7.936 15.385 16.283 1.00 97.56 342 ILE A O 1
ATOM 2696 N N . ASP A 1 343 ? -10.110 15.363 15.760 1.00 95.81 343 ASP A N 1
ATOM 2697 C CA . ASP A 1 343 ? -10.368 16.655 16.370 1.00 95.81 343 ASP A CA 1
ATOM 2698 C C . ASP A 1 343 ? -10.145 16.595 17.884 1.00 95.81 343 ASP A C 1
ATOM 2700 O O . ASP A 1 343 ? -10.739 15.789 18.598 1.00 95.81 343 ASP A O 1
ATOM 2704 N N . HIS A 1 344 ? -9.311 17.504 18.390 1.00 94.44 344 HIS A N 1
ATOM 2705 C CA . HIS A 1 344 ? -9.021 17.637 19.820 1.00 94.44 344 HIS A CA 1
ATOM 2706 C C . HIS A 1 344 ? -8.425 16.374 20.473 1.00 94.44 344 HIS A C 1
ATOM 2708 O O . HIS A 1 344 ? -8.562 16.196 21.683 1.00 94.44 344 HIS A O 1
ATOM 2714 N N . PHE A 1 345 ? -7.695 15.532 19.735 1.00 95.81 345 PHE A N 1
ATOM 2715 C CA . PHE A 1 345 ? -7.097 14.311 20.293 1.00 95.81 345 PHE A CA 1
ATOM 2716 C C . PHE A 1 345 ? -6.178 14.567 21.495 1.00 95.81 345 PHE A C 1
ATOM 2718 O O . PHE A 1 345 ? -6.212 13.837 22.487 1.00 95.81 345 PHE A O 1
ATOM 2725 N N . LYS A 1 346 ? -5.412 15.665 21.473 1.00 93.06 346 LYS A N 1
ATOM 2726 C CA . LYS A 1 346 ? -4.614 16.082 22.633 1.00 93.06 346 LYS A CA 1
ATOM 2727 C C . LYS A 1 346 ? -5.459 16.256 23.903 1.00 93.06 346 LYS A C 1
ATOM 2729 O O . LYS A 1 346 ? -5.020 15.846 24.969 1.00 93.06 346 LYS A O 1
ATOM 2734 N N . LEU A 1 347 ? -6.676 16.799 23.798 1.00 93.19 347 LEU A N 1
ATOM 2735 C CA . LEU A 1 347 ? -7.579 16.950 24.944 1.00 93.19 347 LEU A CA 1
ATOM 2736 C C . LEU A 1 347 ? -8.012 15.589 25.501 1.00 93.19 347 LEU A C 1
ATOM 2738 O O . LEU A 1 347 ? -8.133 15.450 26.715 1.00 93.19 347 LEU A O 1
ATOM 2742 N N . ILE A 1 348 ? -8.209 14.585 24.640 1.00 92.38 348 ILE A N 1
ATOM 2743 C CA . ILE A 1 348 ? -8.515 13.212 25.066 1.00 92.38 348 ILE A CA 1
ATOM 2744 C C . ILE A 1 348 ? -7.350 12.658 25.892 1.00 92.38 348 ILE A C 1
ATOM 2746 O O . ILE A 1 348 ? -7.572 12.194 27.008 1.00 92.38 348 ILE A O 1
ATOM 2750 N N . ASN A 1 349 ? -6.116 12.780 25.396 1.00 90.81 349 ASN A N 1
ATOM 2751 C CA . ASN A 1 349 ? -4.922 12.341 26.126 1.00 90.81 349 ASN A CA 1
ATOM 2752 C C . ASN A 1 349 ? -4.719 13.099 27.441 1.00 90.81 349 ASN A C 1
ATOM 2754 O O . ASN A 1 349 ? -4.411 12.486 28.459 1.00 90.81 349 ASN A O 1
ATOM 2758 N N . ASP A 1 350 ? -4.908 14.417 27.432 1.00 93.81 350 ASP A N 1
ATOM 2759 C CA . ASP A 1 350 ? -4.717 15.259 28.614 1.00 93.81 350 ASP A CA 1
ATOM 2760 C C . ASP A 1 350 ? -5.801 14.995 29.682 1.00 93.81 350 ASP A C 1
ATOM 2762 O O . ASP A 1 350 ? -5.537 15.147 30.874 1.00 93.81 350 ASP A O 1
ATOM 2766 N N . THR A 1 351 ? -7.008 14.578 29.276 1.00 92.25 351 THR A N 1
ATOM 2767 C CA . THR A 1 351 ? -8.140 14.319 30.188 1.00 92.25 351 THR A CA 1
ATOM 2768 C C . THR A 1 351 ? -8.166 12.880 30.704 1.00 92.25 351 THR A C 1
ATOM 2770 O O . THR A 1 351 ? -8.426 12.658 31.883 1.00 92.25 351 THR A O 1
ATOM 2773 N N . TRP A 1 352 ? -7.908 11.903 29.832 1.00 89.69 352 TRP A N 1
ATOM 2774 C CA . TRP A 1 352 ? -8.118 10.474 30.105 1.00 89.69 352 TRP A CA 1
ATOM 2775 C C . TRP A 1 352 ? -6.829 9.644 30.058 1.00 89.69 352 TRP A C 1
ATOM 2777 O O . TRP A 1 352 ? -6.853 8.436 30.282 1.00 89.69 352 TRP A O 1
ATOM 2787 N N . GLY A 1 353 ? -5.692 10.286 29.792 1.00 88.44 353 GLY A N 1
ATOM 2788 C CA . GLY A 1 353 ? -4.387 9.648 29.688 1.00 88.44 353 GLY A CA 1
ATOM 2789 C C . GLY A 1 353 ? -4.117 9.018 28.320 1.00 88.44 353 GLY A C 1
ATOM 2790 O O . GLY A 1 353 ? -5.017 8.715 27.538 1.00 88.44 353 GLY A O 1
ATOM 2791 N N . HIS A 1 354 ? -2.835 8.769 28.053 1.00 87.56 354 HIS A N 1
ATOM 2792 C CA . HIS A 1 354 ? -2.377 8.119 26.821 1.00 87.56 354 HIS A CA 1
ATOM 2793 C C . HIS A 1 354 ? -3.024 6.752 26.529 1.00 87.56 354 HIS A C 1
ATOM 2795 O O . HIS A 1 354 ? -3.354 6.520 25.369 1.00 87.56 354 HIS A O 1
ATOM 2801 N N . PRO A 1 355 ? -3.294 5.867 27.516 1.00 80.75 355 PRO A N 1
ATOM 2802 C CA . PRO A 1 355 ? -3.975 4.598 27.242 1.00 80.75 355 PRO A CA 1
ATOM 2803 C C . PRO A 1 355 ? -5.364 4.769 26.607 1.00 80.75 355 PRO A C 1
ATOM 2805 O O . PRO A 1 355 ? -5.772 3.951 25.780 1.00 80.75 355 PRO A O 1
ATOM 2808 N N . ALA A 1 356 ? -6.084 5.842 26.957 1.00 82.31 356 ALA A N 1
ATOM 2809 C CA . ALA A 1 356 ? -7.365 6.166 26.341 1.00 82.31 356 ALA A CA 1
ATOM 2810 C C . ALA A 1 356 ? -7.199 6.629 24.890 1.00 82.31 356 ALA A C 1
ATOM 2812 O O . ALA A 1 356 ? -7.925 6.152 24.019 1.00 82.31 356 ALA A O 1
ATOM 2813 N N . GLY A 1 357 ? -6.211 7.483 24.608 1.00 85.38 357 GLY A N 1
ATOM 2814 C CA . GLY A 1 357 ? -5.872 7.865 23.236 1.00 85.38 357 GLY A CA 1
ATOM 2815 C C . GLY A 1 357 ? -5.454 6.672 22.377 1.00 85.38 357 GLY A C 1
ATOM 2816 O O . GLY A 1 357 ? -5.929 6.524 21.254 1.00 85.38 357 GLY A O 1
ATOM 2817 N N . ASP A 1 358 ? -4.638 5.769 22.917 1.00 83.38 358 ASP A N 1
ATOM 2818 C CA . ASP A 1 358 ? -4.197 4.553 22.227 1.00 83.38 358 ASP A CA 1
ATOM 2819 C C . ASP A 1 358 ? -5.363 3.607 21.905 1.00 83.38 358 ASP A C 1
ATOM 2821 O O . ASP A 1 358 ? -5.387 2.977 20.844 1.00 83.38 358 ASP A O 1
ATOM 2825 N N . LYS A 1 359 ? -6.356 3.505 22.799 1.00 83.94 359 LYS A N 1
ATOM 2826 C CA . LYS A 1 359 ? -7.595 2.762 22.532 1.00 83.94 359 LYS A CA 1
ATOM 2827 C C . LYS A 1 359 ? -8.428 3.437 21.440 1.00 83.94 359 LYS A C 1
ATOM 2829 O O . LYS A 1 359 ? -8.825 2.763 20.495 1.00 83.94 359 LYS A O 1
ATOM 2834 N N . VAL A 1 360 ? -8.613 4.757 21.513 1.00 88.25 360 VAL A N 1
ATOM 2835 C CA . VAL A 1 360 ? -9.311 5.541 20.480 1.00 88.25 360 VAL A CA 1
ATOM 2836 C C . VAL A 1 360 ? -8.681 5.332 19.102 1.00 88.25 360 VAL A C 1
ATOM 2838 O O . VAL A 1 360 ? -9.396 5.083 18.135 1.00 88.25 360 VAL A O 1
ATOM 2841 N N . LEU A 1 361 ? -7.350 5.370 19.007 1.00 86.62 361 LEU A N 1
ATOM 2842 C CA . LEU A 1 361 ? -6.640 5.140 17.749 1.00 86.62 361 LEU A CA 1
ATOM 2843 C C . LEU A 1 361 ? -6.880 3.729 17.201 1.00 86.62 361 LEU A C 1
ATOM 2845 O O . LEU A 1 361 ? -7.110 3.584 16.001 1.00 86.62 361 LEU A O 1
ATOM 2849 N N . ARG A 1 362 ? -6.860 2.693 18.049 1.00 82.75 362 ARG A N 1
ATOM 2850 C CA . ARG A 1 362 ? -7.141 1.301 17.644 1.00 82.75 362 ARG A CA 1
ATOM 2851 C C . ARG A 1 362 ? -8.577 1.107 17.161 1.00 82.75 362 ARG A C 1
ATOM 2853 O O . ARG A 1 362 ? -8.797 0.476 16.124 1.00 82.75 362 ARG A O 1
ATOM 2860 N N . ASP A 1 363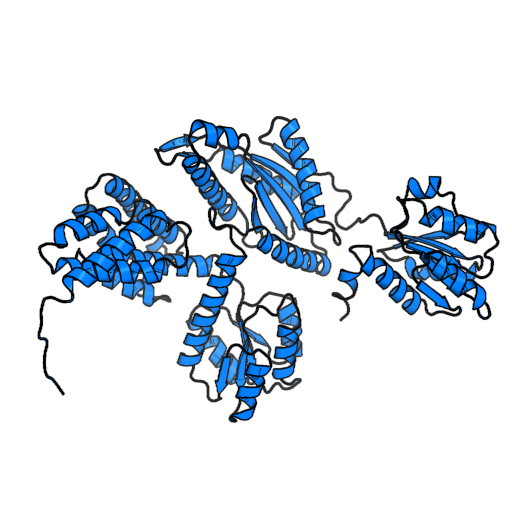 ? -9.535 1.660 17.892 1.00 80.56 363 ASP A N 1
ATOM 2861 C CA . ASP A 1 363 ? -10.958 1.544 17.574 1.00 80.56 363 ASP A CA 1
ATOM 2862 C C . ASP A 1 363 ? -11.277 2.290 16.272 1.00 80.56 363 ASP A C 1
ATOM 2864 O O . ASP A 1 363 ? -11.907 1.729 15.374 1.00 80.56 363 ASP A O 1
ATOM 2868 N N . LEU A 1 364 ? -10.748 3.510 16.111 1.00 87.75 364 LEU A N 1
ATOM 2869 C CA . LEU A 1 364 ? -10.893 4.285 14.880 1.00 87.75 364 LEU A CA 1
ATOM 2870 C C . LEU A 1 364 ? -10.281 3.545 13.689 1.00 87.75 364 LEU A C 1
ATOM 2872 O O . LEU A 1 364 ? -10.905 3.441 12.639 1.00 87.75 364 LEU A O 1
ATOM 2876 N N . SER A 1 365 ? -9.082 2.992 13.859 1.00 81.38 365 SER A N 1
ATOM 2877 C CA . SER A 1 365 ? -8.389 2.254 12.799 1.00 81.38 365 SER A CA 1
ATOM 2878 C C . SER A 1 365 ? -9.191 1.058 12.299 1.00 81.38 365 SER A C 1
ATOM 2880 O O . SER A 1 365 ? -9.268 0.825 11.095 1.00 81.38 365 SER A O 1
ATOM 2882 N N . THR A 1 366 ? -9.820 0.334 13.227 1.00 78.81 366 THR A N 1
ATOM 2883 C CA . THR A 1 366 ? -10.692 -0.804 12.912 1.00 78.81 366 THR A CA 1
ATOM 2884 C C . THR A 1 366 ? -11.905 -0.336 12.109 1.00 78.81 366 THR A C 1
ATOM 2886 O O . THR A 1 366 ? -12.159 -0.846 11.022 1.00 78.81 366 THR A O 1
ATOM 2889 N N . LEU A 1 367 ? -12.591 0.707 12.588 1.00 80.50 367 LEU A N 1
ATOM 2890 C CA . LEU A 1 367 ? -13.775 1.262 11.931 1.00 80.50 367 LEU A CA 1
ATOM 2891 C C . LEU A 1 367 ? -13.481 1.794 10.518 1.00 80.50 367 LEU A C 1
ATOM 2893 O O . LEU A 1 367 ? -14.294 1.608 9.608 1.00 80.50 367 LEU A O 1
ATOM 2897 N N . LEU A 1 368 ? -12.331 2.452 10.328 1.00 81.94 368 LEU A N 1
ATOM 2898 C CA . LEU A 1 368 ? -11.890 2.932 9.017 1.00 81.94 368 LEU A CA 1
ATOM 2899 C C . LEU A 1 368 ? -11.633 1.760 8.062 1.00 81.94 368 LEU A C 1
ATOM 2901 O O . LEU A 1 368 ? -12.143 1.779 6.945 1.00 81.94 368 LEU A O 1
ATOM 2905 N N . ALA A 1 369 ? -10.892 0.738 8.501 1.00 76.00 369 ALA A N 1
ATOM 2906 C CA . ALA A 1 369 ? -10.568 -0.424 7.675 1.00 76.00 369 ALA A CA 1
ATOM 2907 C C . ALA A 1 369 ? -11.819 -1.219 7.257 1.00 76.00 369 ALA A C 1
ATOM 2909 O O . ALA A 1 369 ? -11.945 -1.590 6.096 1.00 76.00 369 ALA A O 1
ATOM 2910 N N . GLU A 1 370 ? -12.772 -1.426 8.170 1.00 78.81 370 GLU A N 1
ATOM 2911 C CA . GLU A 1 370 ? -14.020 -2.161 7.899 1.00 78.81 370 GLU A CA 1
ATOM 2912 C C . GLU A 1 370 ? -15.007 -1.389 7.013 1.00 78.81 370 GLU A C 1
ATOM 2914 O O . GLU A 1 370 ? -15.879 -1.974 6.370 1.00 78.81 370 GLU A O 1
ATOM 2919 N N . SER A 1 371 ? -14.902 -0.060 6.988 1.00 79.62 371 SER A N 1
ATOM 2920 C CA . SER A 1 371 ? -15.813 0.793 6.223 1.00 79.62 371 SER A CA 1
ATOM 2921 C C . SER A 1 371 ? -15.358 1.066 4.789 1.00 79.62 371 SER A C 1
ATOM 2923 O O . SER A 1 371 ? -16.132 1.646 4.022 1.00 79.62 371 SER A O 1
ATOM 2925 N N . LEU A 1 372 ? -14.127 0.692 4.443 1.00 79.75 372 LEU A N 1
ATOM 2926 C CA . LEU A 1 372 ? -13.506 0.912 3.139 1.00 79.75 372 LEU A CA 1
ATOM 2927 C C . LEU A 1 372 ? -13.548 -0.353 2.271 1.00 79.75 372 LEU A C 1
ATOM 2929 O O . LEU A 1 372 ? -13.777 -1.457 2.761 1.00 79.75 372 LEU A O 1
ATOM 2933 N N . ARG A 1 373 ? -13.363 -0.198 0.955 1.00 78.81 373 ARG A N 1
ATOM 2934 C CA . ARG A 1 373 ? -13.283 -1.343 0.032 1.00 78.81 373 ARG A CA 1
ATOM 2935 C C . ARG A 1 373 ? -11.922 -2.021 0.157 1.00 78.81 373 ARG A C 1
ATOM 2937 O O . ARG A 1 373 ? -10.944 -1.379 0.509 1.00 78.81 373 ARG A O 1
ATOM 2944 N N . GLU A 1 374 ? -11.832 -3.276 -0.276 1.00 62.94 374 GLU A N 1
ATOM 2945 C CA . GLU A 1 374 ? -10.562 -4.020 -0.331 1.00 62.94 374 GLU A CA 1
ATOM 2946 C C . GLU A 1 374 ? -9.484 -3.315 -1.180 1.00 62.94 374 GLU A C 1
ATOM 2948 O O . GLU A 1 374 ? -8.296 -3.384 -0.879 1.00 62.94 374 GLU A O 1
ATOM 2953 N N . SER A 1 375 ? -9.892 -2.599 -2.233 1.00 69.75 375 SER A N 1
ATOM 2954 C CA . SER A 1 375 ? -8.980 -1.821 -3.079 1.00 69.75 375 SER A CA 1
ATOM 2955 C C . SER A 1 375 ? -8.465 -0.541 -2.416 1.00 69.75 375 SER A C 1
ATOM 2957 O O . SER A 1 375 ? -7.430 -0.016 -2.831 1.00 69.75 375 SER A O 1
ATOM 2959 N N . ASP A 1 376 ? -9.198 -0.011 -1.438 1.00 79.88 376 ASP A N 1
ATOM 2960 C CA . ASP A 1 376 ? -8.871 1.245 -0.775 1.00 79.88 376 ASP A CA 1
ATOM 2961 C C . ASP A 1 376 ? -7.768 1.007 0.259 1.00 79.88 376 ASP A C 1
ATOM 2963 O O . ASP A 1 376 ? -7.687 -0.042 0.894 1.00 79.88 376 ASP A O 1
ATOM 2967 N N . VAL A 1 377 ? -6.900 1.998 0.451 1.00 82.12 377 VAL A N 1
ATOM 2968 C CA . VAL A 1 377 ? -5.820 1.911 1.438 1.00 82.12 377 VAL A CA 1
ATOM 2969 C C . VAL A 1 377 ? -6.052 2.961 2.500 1.00 82.12 377 VAL A C 1
ATOM 2971 O O . VAL A 1 377 ? -6.183 4.138 2.179 1.00 82.12 377 VAL A O 1
ATOM 2974 N N . VAL A 1 378 ? -6.029 2.552 3.763 1.00 89.38 378 VAL A N 1
ATOM 2975 C CA . VAL A 1 378 ? -5.941 3.455 4.911 1.00 89.38 378 VAL A CA 1
ATOM 2976 C C . VAL A 1 378 ? -4.622 3.203 5.626 1.00 89.38 378 VAL A C 1
ATOM 2978 O O . VAL A 1 378 ? -4.237 2.060 5.844 1.00 89.38 378 VAL A O 1
ATOM 2981 N N . ALA A 1 379 ? -3.905 4.270 5.957 1.00 85.31 379 ALA A N 1
ATOM 2982 C CA . ALA A 1 379 ? -2.608 4.205 6.608 1.00 85.31 379 ALA A CA 1
ATOM 2983 C C . ALA A 1 379 ? -2.534 5.205 7.757 1.00 85.31 379 ALA A C 1
ATOM 2985 O O . ALA A 1 379 ? -3.062 6.313 7.651 1.00 85.31 379 ALA A O 1
ATOM 2986 N N . ARG A 1 380 ? -1.821 4.862 8.830 1.00 90.00 380 ARG A N 1
ATOM 2987 C CA . ARG A 1 380 ? -1.493 5.831 9.878 1.00 90.00 380 ARG A CA 1
ATOM 2988 C C . ARG A 1 380 ? -0.269 6.634 9.448 1.00 90.00 380 ARG A C 1
ATOM 2990 O O . ARG A 1 380 ? 0.823 6.085 9.279 1.00 90.00 380 ARG A O 1
ATOM 2997 N N . TRP A 1 381 ? -0.456 7.935 9.253 1.00 91.31 381 TRP A N 1
ATOM 2998 C CA . TRP A 1 381 ? 0.595 8.837 8.780 1.00 91.31 381 TRP A CA 1
ATOM 2999 C C . TRP A 1 381 ? 1.543 9.245 9.911 1.00 91.31 381 TRP A C 1
ATOM 3001 O O . TRP A 1 381 ? 2.761 9.266 9.725 1.00 91.31 381 TRP A O 1
ATOM 3011 N N . GLY A 1 382 ? 0.986 9.471 11.103 1.00 84.25 382 GLY A N 1
ATOM 3012 C CA . GLY A 1 382 ? 1.723 9.745 12.332 1.00 84.25 382 GLY A CA 1
ATOM 3013 C C . GLY A 1 382 ? 0.810 10.321 13.412 1.00 84.25 382 GLY A C 1
ATOM 3014 O O . GLY A 1 382 ? -0.142 11.023 13.103 1.00 84.25 382 GLY A O 1
ATOM 3015 N N . GLY A 1 383 ? 1.074 10.022 14.688 1.00 91.19 383 GLY A N 1
ATOM 3016 C CA . GLY A 1 383 ? 0.277 10.566 15.796 1.00 91.19 383 GLY A CA 1
ATOM 3017 C C . GLY A 1 383 ? -1.218 10.247 15.661 1.00 91.19 383 GLY A C 1
ATOM 3018 O O . GLY A 1 383 ? -1.601 9.077 15.737 1.00 91.19 383 GLY A O 1
ATOM 3019 N N . GLU A 1 384 ? -2.029 11.284 15.463 1.00 94.31 384 GLU A N 1
ATOM 3020 C CA . GLU A 1 384 ? -3.489 11.245 15.278 1.00 94.31 384 GLU A CA 1
ATOM 3021 C C . GLU A 1 384 ? -3.942 11.386 13.811 1.00 94.31 384 GLU A C 1
ATOM 3023 O O . GLU A 1 384 ? -5.136 11.507 13.542 1.00 94.31 384 GLU A O 1
ATOM 3028 N N . GLU A 1 385 ? -2.998 11.354 12.866 1.00 95.56 385 GLU A N 1
ATOM 3029 C CA . GLU A 1 385 ? -3.239 11.554 11.438 1.00 95.56 385 GLU A CA 1
ATOM 3030 C C . GLU A 1 385 ? -3.290 10.228 10.672 1.00 95.56 385 GLU A C 1
ATOM 3032 O O . GLU A 1 385 ? -2.424 9.352 10.819 1.00 95.56 385 GLU A O 1
ATOM 3037 N N . PHE A 1 386 ? -4.266 10.112 9.773 1.00 97.19 386 PHE A N 1
ATOM 3038 C CA . PHE A 1 386 ? -4.406 8.984 8.858 1.00 97.19 386 PHE A CA 1
ATOM 3039 C C . PHE A 1 386 ? -4.529 9.482 7.423 1.00 97.19 386 PHE A C 1
ATOM 3041 O O . PHE A 1 386 ? -5.078 10.549 7.158 1.00 97.19 386 PHE A O 1
ATOM 3048 N N . VAL A 1 387 ? -4.028 8.692 6.481 1.00 97.31 387 VAL A N 1
ATOM 3049 C CA . VAL A 1 387 ? -4.115 8.982 5.052 1.00 97.31 387 VAL A CA 1
ATOM 3050 C C . VAL A 1 387 ? -4.840 7.845 4.353 1.00 97.31 387 VAL A C 1
ATOM 3052 O O . VAL A 1 387 ? -4.545 6.672 4.579 1.00 97.31 387 VAL A O 1
ATOM 3055 N N . LEU A 1 388 ? -5.788 8.211 3.496 1.00 96.69 388 LEU A N 1
ATOM 3056 C CA . LEU A 1 388 ? -6.550 7.306 2.655 1.00 96.69 388 LEU A CA 1
ATOM 3057 C C . LEU A 1 388 ? -6.134 7.484 1.204 1.00 96.69 388 LEU A C 1
ATOM 3059 O O . LEU A 1 388 ? -6.039 8.609 0.719 1.00 96.69 388 LEU A O 1
ATOM 3063 N N . LEU A 1 389 ? -5.953 6.381 0.493 1.00 91.94 389 LEU A N 1
ATOM 3064 C CA . LEU A 1 389 ? -5.750 6.347 -0.947 1.00 91.94 389 LEU A CA 1
ATOM 3065 C C . LEU A 1 389 ? -6.903 5.558 -1.570 1.00 91.94 389 LEU A C 1
ATOM 3067 O O . LEU A 1 389 ? -7.148 4.418 -1.182 1.00 91.94 389 LEU A O 1
ATOM 3071 N N . LEU A 1 390 ? -7.606 6.177 -2.518 1.00 92.56 390 LEU A N 1
ATOM 3072 C CA . LEU A 1 390 ? -8.867 5.692 -3.081 1.00 92.56 390 LEU A CA 1
ATOM 3073 C C . LEU A 1 390 ? -8.716 5.490 -4.601 1.00 92.56 390 LEU A C 1
ATOM 3075 O O . LEU A 1 390 ? -8.850 6.458 -5.367 1.00 92.56 390 LEU A O 1
ATOM 3079 N N . PRO A 1 391 ? -8.380 4.270 -5.061 1.00 84.62 391 PRO A N 1
ATOM 3080 C CA . PRO A 1 391 ? -8.261 3.941 -6.481 1.00 84.62 391 PRO A CA 1
ATOM 3081 C C . PRO A 1 391 ? -9.609 3.974 -7.207 1.00 84.62 391 PRO A C 1
ATOM 3083 O O . PRO A 1 391 ? -10.661 3.786 -6.602 1.00 84.62 391 PRO A O 1
ATOM 3086 N N . ASP A 1 392 ? -9.578 4.238 -8.516 1.00 85.44 392 ASP A N 1
ATOM 3087 C CA . ASP A 1 392 ? -10.762 4.382 -9.387 1.00 85.44 392 ASP A CA 1
ATOM 3088 C C . ASP A 1 392 ? -11.854 5.295 -8.798 1.00 85.44 392 ASP A C 1
ATOM 3090 O O . ASP A 1 392 ? -13.054 5.084 -8.984 1.00 85.44 392 ASP A O 1
ATOM 3094 N N . THR A 1 393 ? -11.435 6.321 -8.052 1.00 89.81 393 THR A N 1
ATOM 3095 C CA . THR A 1 393 ? -12.344 7.187 -7.301 1.00 89.81 393 THR A CA 1
ATOM 3096 C C . THR A 1 393 ? -12.068 8.661 -7.621 1.00 89.81 393 THR A C 1
ATOM 3098 O O . THR A 1 393 ? -11.010 9.179 -7.250 1.00 89.81 393 THR A O 1
ATOM 3101 N N . PRO A 1 394 ? -12.986 9.366 -8.318 1.00 91.62 394 PRO A N 1
ATOM 3102 C CA . PRO A 1 394 ? -12.865 10.805 -8.576 1.00 91.62 394 PRO A CA 1
ATOM 3103 C C . PRO A 1 394 ? -13.086 11.625 -7.297 1.00 91.62 394 PRO A C 1
ATOM 3105 O O . PRO A 1 394 ? -13.661 11.119 -6.331 1.00 91.62 394 PRO A O 1
ATOM 3108 N N . LEU A 1 395 ? -12.680 12.902 -7.298 1.00 93.50 395 LEU A N 1
ATOM 3109 C CA . LEU A 1 395 ? -12.642 13.735 -6.087 1.00 93.50 395 LEU A CA 1
ATOM 3110 C C . LEU A 1 395 ? -13.981 13.798 -5.355 1.00 93.50 395 LEU A C 1
ATOM 3112 O O . LEU A 1 395 ? -14.030 13.657 -4.137 1.00 93.50 395 LEU A O 1
ATOM 3116 N N . GLN A 1 396 ? -15.069 13.990 -6.102 1.00 93.00 396 GLN A N 1
ATOM 3117 C CA . GLN A 1 396 ? -16.404 14.108 -5.522 1.00 93.00 396 GLN A CA 1
ATOM 3118 C C . GLN A 1 396 ? -16.819 12.829 -4.783 1.00 93.00 396 GLN A C 1
ATOM 3120 O O . GLN A 1 396 ? -17.381 12.897 -3.693 1.00 93.00 396 GLN A O 1
ATOM 3125 N N . ASN A 1 397 ? -16.510 11.663 -5.352 1.00 94.50 397 ASN A N 1
ATOM 3126 C CA . ASN A 1 397 ? -16.831 10.381 -4.731 1.00 94.50 397 ASN A CA 1
ATOM 3127 C C . ASN A 1 397 ? -15.910 10.114 -3.536 1.00 94.50 397 ASN A C 1
ATOM 3129 O O . ASN A 1 397 ? -16.362 9.599 -2.521 1.00 94.50 397 ASN A O 1
ATOM 3133 N N . ALA A 1 398 ? -14.635 10.501 -3.631 1.00 96.62 398 ALA A N 1
ATOM 3134 C CA . ALA A 1 398 ? -13.693 10.408 -2.521 1.00 96.62 398 ALA A CA 1
ATOM 3135 C C . ALA A 1 398 ? -14.150 11.247 -1.322 1.00 96.62 398 ALA A C 1
ATOM 3137 O O . ALA A 1 398 ? -14.128 10.772 -0.189 1.00 96.62 398 ALA A O 1
ATOM 3138 N N . TRP A 1 399 ? -14.633 12.464 -1.582 1.00 97.44 399 TRP A N 1
ATOM 3139 C CA . TRP A 1 399 ? -15.243 13.317 -0.568 1.00 97.44 399 TRP A CA 1
ATOM 3140 C C . TRP A 1 399 ? -16.444 12.630 0.097 1.00 97.44 399 TRP A C 1
ATOM 3142 O O . TRP A 1 399 ? -16.500 12.574 1.319 1.00 97.44 399 TRP A O 1
ATOM 3152 N N . GLN A 1 400 ? -17.351 12.030 -0.685 1.00 97.50 400 GLN A N 1
ATOM 3153 C CA . GLN A 1 400 ? -18.525 11.321 -0.152 1.00 97.50 400 GLN A CA 1
ATOM 3154 C C . GLN A 1 400 ? -18.151 10.118 0.720 1.00 97.50 400 GLN A C 1
ATOM 3156 O O . GLN A 1 400 ? -18.761 9.904 1.765 1.00 97.50 400 GLN A O 1
ATOM 3161 N N . VAL A 1 401 ? -17.153 9.333 0.303 1.00 96.69 401 VAL A N 1
ATOM 3162 C CA . VAL A 1 401 ? -16.654 8.195 1.089 1.00 96.69 401 VAL A CA 1
ATOM 3163 C C . V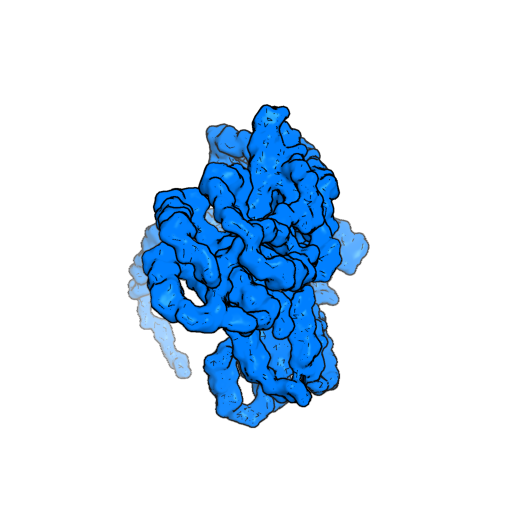AL A 1 401 ? -16.130 8.685 2.437 1.00 96.69 401 VAL A C 1
ATOM 3165 O O . VAL A 1 401 ? -16.518 8.151 3.473 1.00 96.69 401 VAL A O 1
ATOM 3168 N N . ILE A 1 402 ? -15.301 9.729 2.439 1.00 97.94 402 ILE A N 1
ATOM 3169 C CA . ILE A 1 402 ? -14.685 10.251 3.664 1.00 97.94 402 ILE A CA 1
ATOM 3170 C C . ILE A 1 402 ? -15.715 10.940 4.569 1.00 97.94 402 ILE A C 1
ATOM 3172 O O . ILE A 1 402 ? -15.658 10.768 5.785 1.00 97.94 402 ILE A O 1
ATOM 3176 N N . ASP A 1 403 ? -16.694 11.657 4.017 1.00 98.00 403 ASP A N 1
ATOM 3177 C CA . ASP A 1 403 ? -17.770 12.256 4.817 1.00 98.00 403 ASP A CA 1
ATOM 3178 C C . ASP A 1 403 ? -18.689 11.185 5.425 1.00 98.00 403 ASP A C 1
ATOM 3180 O O . ASP A 1 403 ? -19.058 11.275 6.594 1.00 98.00 403 ASP A O 1
ATOM 3184 N N . SER A 1 404 ? -18.947 10.087 4.708 1.00 97.50 404 SER A N 1
ATOM 3185 C CA . SER A 1 404 ? -19.649 8.933 5.282 1.00 97.50 404 SER A CA 1
ATOM 3186 C C . SER A 1 404 ? -18.864 8.284 6.432 1.00 97.50 404 SER A C 1
ATOM 3188 O O . SER A 1 404 ? -19.458 7.899 7.441 1.00 97.50 404 SER A O 1
ATOM 3190 N N . LEU A 1 405 ? -17.531 8.195 6.330 1.00 96.56 405 LEU A N 1
ATOM 3191 C CA . LEU A 1 405 ? -16.686 7.751 7.448 1.00 96.56 405 LEU A CA 1
ATOM 3192 C C . LEU A 1 405 ? -16.797 8.701 8.643 1.00 96.56 405 LEU A C 1
ATOM 3194 O O . LEU A 1 405 ? -16.879 8.238 9.779 1.00 96.56 405 LEU A O 1
ATOM 3198 N N . ARG A 1 406 ? -16.842 10.014 8.399 1.00 97.81 406 ARG A N 1
ATOM 3199 C CA . ARG A 1 406 ? -16.991 11.033 9.445 1.00 97.81 406 ARG A CA 1
ATOM 3200 C C . ARG A 1 406 ? -18.301 10.870 10.205 1.00 97.81 406 ARG A C 1
ATOM 3202 O O . ARG A 1 406 ? -18.297 10.878 11.433 1.00 97.81 406 ARG A O 1
ATOM 3209 N N . GLU A 1 407 ? -19.405 10.663 9.493 1.00 97.19 407 GLU A N 1
ATOM 3210 C CA . GLU A 1 407 ? -20.708 10.397 10.109 1.00 97.19 407 GLU A CA 1
ATOM 3211 C C . GLU A 1 407 ? -20.708 9.102 10.930 1.00 97.19 407 GLU A C 1
ATOM 3213 O O . GLU A 1 407 ? -21.215 9.090 12.051 1.00 97.19 407 GLU A O 1
ATOM 3218 N N . LYS A 1 408 ? -20.096 8.027 10.414 1.00 95.38 408 LYS A N 1
ATOM 3219 C CA . LYS A 1 408 ? -19.959 6.758 11.146 1.00 95.38 408 LYS A CA 1
ATOM 3220 C C . LYS A 1 408 ? -19.136 6.911 12.423 1.00 95.38 408 LYS A C 1
ATOM 3222 O O . LYS A 1 408 ? -19.542 6.395 13.457 1.00 95.38 408 LYS A O 1
ATOM 3227 N N . VAL A 1 409 ? -18.012 7.628 12.366 1.00 95.50 409 VAL A N 1
ATOM 3228 C CA . VAL A 1 409 ? -17.172 7.899 13.544 1.00 95.50 409 VAL A CA 1
ATOM 3229 C C . VAL A 1 409 ? -17.948 8.714 14.577 1.00 95.50 409 VAL A C 1
ATOM 3231 O O . VAL A 1 409 ? -17.978 8.332 15.740 1.00 95.50 409 VAL A O 1
ATOM 3234 N N . ALA A 1 410 ? -18.657 9.763 14.158 1.00 94.19 410 ALA A N 1
ATOM 3235 C CA . ALA A 1 410 ? -19.466 10.571 15.070 1.00 94.19 410 ALA A CA 1
ATOM 3236 C C . ALA A 1 410 ? -20.635 9.789 15.710 1.00 94.19 410 ALA A C 1
ATOM 3238 O O . ALA A 1 410 ? -21.094 10.147 16.794 1.00 94.19 410 ALA A O 1
ATOM 3239 N N . ALA A 1 411 ? -21.133 8.742 15.045 1.00 93.38 411 ALA A N 1
ATOM 3240 C CA . ALA A 1 411 ? -22.197 7.875 15.551 1.00 93.38 411 ALA A CA 1
ATOM 3241 C C . ALA A 1 411 ? -21.689 6.704 16.414 1.00 93.38 411 ALA A C 1
ATOM 3243 O O . ALA A 1 411 ? -22.476 6.101 17.147 1.00 93.38 411 ALA A O 1
ATOM 3244 N N . GLN A 1 412 ? -20.403 6.361 16.322 1.00 90.69 412 GLN A N 1
ATOM 3245 C CA . GLN A 1 412 ? -19.802 5.256 17.061 1.00 90.69 412 GLN A CA 1
ATOM 3246 C C . GLN A 1 412 ? -19.613 5.633 18.536 1.00 90.69 412 GLN A C 1
ATOM 3248 O O . GLN A 1 412 ? -19.075 6.688 18.868 1.00 90.69 412 GLN A O 1
ATOM 3253 N N . ALA A 1 413 ? -20.003 4.730 19.437 1.00 89.25 413 ALA A N 1
ATOM 3254 C CA . ALA A 1 413 ? -19.701 4.861 20.857 1.00 89.25 413 ALA A CA 1
ATOM 3255 C C . ALA A 1 413 ? -18.237 4.466 21.106 1.00 89.25 413 ALA A C 1
ATOM 3257 O O . ALA A 1 413 ? -17.903 3.280 21.145 1.00 89.25 413 ALA A O 1
ATOM 3258 N N . PHE A 1 414 ? -17.357 5.458 21.233 1.00 89.06 414 PHE A N 1
ATOM 3259 C CA . PHE A 1 414 ? -15.991 5.237 21.702 1.00 89.06 414 PHE A CA 1
ATOM 3260 C C . PHE A 1 414 ? -15.966 5.234 23.225 1.00 89.06 414 PHE A C 1
ATOM 3262 O O . PHE A 1 414 ? -16.749 5.926 23.869 1.00 89.06 414 PHE A O 1
ATOM 3269 N N . GLU A 1 415 ? -15.047 4.473 23.811 1.00 88.56 415 GLU A N 1
ATOM 3270 C CA . GLU A 1 415 ? -14.921 4.358 25.265 1.00 88.56 415 GLU A CA 1
ATOM 3271 C C . GLU A 1 415 ? -13.452 4.338 25.685 1.00 88.56 415 GLU A C 1
ATOM 3273 O O . GLU A 1 415 ? -12.602 3.820 24.952 1.00 88.56 415 GLU A O 1
ATOM 3278 N N . THR A 1 416 ? -13.151 4.862 26.874 1.00 80.81 416 THR A N 1
ATOM 3279 C CA . THR A 1 416 ? -11.854 4.667 27.537 1.00 80.81 416 THR A CA 1
ATOM 3280 C C . THR A 1 416 ? -11.676 3.198 27.963 1.00 80.81 416 THR A C 1
ATOM 3282 O O . THR A 1 416 ? -12.650 2.445 27.991 1.00 80.81 416 THR A O 1
ATOM 3285 N N . PRO A 1 417 ? -10.454 2.754 28.322 1.00 72.56 417 PRO A N 1
ATOM 3286 C CA . PRO A 1 417 ? -10.234 1.420 28.890 1.00 72.56 417 PRO A CA 1
ATOM 3287 C C . PRO A 1 417 ? -11.102 1.122 30.122 1.00 72.56 417 PRO A C 1
ATOM 3289 O O . PRO A 1 417 ? -11.496 -0.020 30.325 1.00 72.56 417 PRO A O 1
ATOM 3292 N N . ASP A 1 418 ? -11.455 2.159 30.884 1.00 79.00 418 ASP A N 1
ATOM 3293 C CA . ASP A 1 418 ? -12.291 2.065 32.085 1.00 79.00 418 ASP A CA 1
ATOM 3294 C C . ASP A 1 418 ? -13.806 2.160 31.785 1.00 79.00 418 ASP A C 1
ATOM 3296 O O . ASP A 1 418 ? -14.618 2.244 32.705 1.00 79.00 418 ASP A O 1
ATOM 3300 N N . GLY A 1 419 ? -14.208 2.171 30.505 1.00 81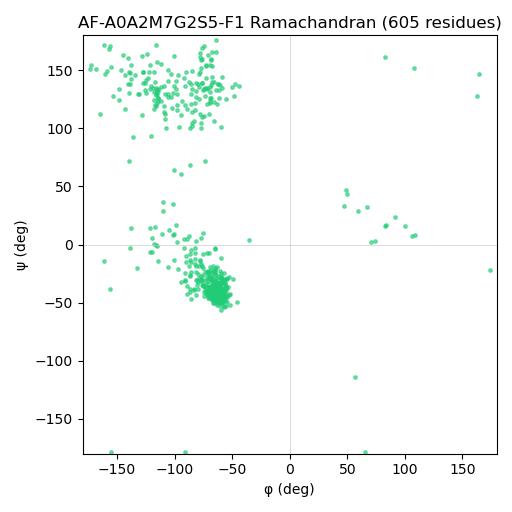.50 419 GLY A N 1
ATOM 3301 C CA . GLY A 1 419 ? -15.614 2.162 30.076 1.00 81.50 419 GLY A CA 1
ATOM 3302 C C . GLY A 1 419 ? -16.310 3.529 30.069 1.00 81.50 419 GLY A C 1
ATOM 3303 O O . GLY A 1 419 ? -17.538 3.599 30.027 1.00 81.50 419 GLY A O 1
ATOM 3304 N N . HIS A 1 420 ? -15.567 4.640 30.121 1.00 83.31 420 HIS A N 1
ATOM 3305 C CA . HIS A 1 420 ? -16.161 5.975 29.997 1.00 83.31 420 HIS A CA 1
ATOM 3306 C C . HIS A 1 420 ? -16.397 6.338 28.531 1.00 83.31 420 HIS A C 1
ATOM 3308 O O . HIS A 1 420 ? -15.459 6.317 27.738 1.00 83.31 420 HIS A O 1
ATOM 3314 N N . GLY A 1 421 ? -17.625 6.734 28.187 1.00 88.44 421 GLY A N 1
ATOM 3315 C CA . GLY A 1 421 ? -17.982 7.161 26.833 1.00 88.44 421 GLY A CA 1
ATOM 3316 C C . GLY A 1 421 ? -17.221 8.407 26.363 1.00 88.44 421 GLY A C 1
ATOM 3317 O O . GLY A 1 421 ? -17.066 9.379 27.105 1.00 88.44 421 GLY A O 1
ATOM 3318 N N . LEU A 1 422 ? -16.783 8.381 25.107 1.00 89.88 422 LEU A N 1
ATOM 3319 C CA . LEU A 1 422 ? -16.067 9.439 24.404 1.00 89.88 422 LEU A CA 1
ATOM 3320 C C . LEU A 1 422 ? -16.806 9.780 23.108 1.00 89.88 422 LEU A C 1
ATOM 3322 O O . LEU A 1 422 ? -17.135 8.899 22.318 1.00 89.88 422 LEU A O 1
ATOM 3326 N N . ASN A 1 423 ? -16.999 11.074 22.861 1.00 89.75 423 ASN A N 1
ATOM 3327 C CA . ASN A 1 423 ? -17.444 11.557 21.558 1.00 89.75 423 ASN A CA 1
ATOM 3328 C C . ASN A 1 423 ? -16.209 11.858 20.712 1.00 89.75 423 ASN A C 1
ATOM 3330 O O . ASN A 1 423 ? -15.392 12.699 21.098 1.00 89.75 423 ASN A O 1
ATOM 3334 N N . LEU A 1 424 ? -16.082 11.174 19.579 1.00 94.38 424 LEU A N 1
ATOM 3335 C CA . LEU A 1 424 ? -14.948 11.309 18.676 1.00 94.38 424 LEU A CA 1
ATOM 3336 C C . LEU A 1 424 ? -15.407 11.886 17.342 1.00 94.38 424 LEU A C 1
ATOM 3338 O O . LEU A 1 424 ? -16.321 11.357 16.717 1.00 94.38 424 LEU A O 1
ATOM 3342 N N . ASN A 1 425 ? -14.717 12.928 16.886 1.00 96.12 425 ASN A N 1
ATOM 3343 C CA . ASN A 1 425 ? -14.904 13.516 15.566 1.00 96.12 425 ASN A CA 1
ATOM 3344 C C . ASN A 1 425 ? -13.539 13.616 14.872 1.00 96.12 425 ASN A C 1
ATOM 3346 O O . ASN A 1 425 ? -12.493 13.590 15.528 1.00 96.12 425 ASN A O 1
ATOM 3350 N N . PHE A 1 426 ? -13.542 13.773 13.552 1.00 97.94 426 PHE A N 1
ATOM 3351 C CA . PHE A 1 426 ? -12.339 14.111 12.801 1.00 97.94 426 PHE A CA 1
ATOM 3352 C C . PHE A 1 426 ? -12.644 15.152 11.726 1.00 97.94 426 PHE A C 1
ATOM 3354 O O . PHE A 1 426 ? -13.761 15.227 11.203 1.00 97.94 426 PHE A O 1
ATOM 3361 N N . SER A 1 427 ? -11.614 15.906 11.362 1.00 98.31 427 SER A N 1
ATOM 3362 C CA . SER A 1 427 ? -11.613 16.762 10.179 1.00 98.31 427 SER A CA 1
ATOM 3363 C C . SER A 1 427 ? -10.806 16.092 9.075 1.00 98.31 427 SER A C 1
ATOM 3365 O O . SER A 1 427 ? -9.828 15.396 9.358 1.00 98.31 427 SER A O 1
ATOM 3367 N N . ALA A 1 428 ? -11.196 16.290 7.816 1.00 98.50 428 ALA A N 1
ATOM 3368 C CA . ALA A 1 428 ? -10.479 15.712 6.685 1.00 98.50 428 ALA A CA 1
ATOM 3369 C C . ALA A 1 428 ? -10.340 16.674 5.504 1.00 98.50 428 ALA A C 1
ATOM 3371 O O . ALA A 1 428 ? -11.214 17.492 5.219 1.00 98.50 428 ALA A O 1
ATOM 3372 N N . GLY A 1 429 ? -9.233 16.527 4.788 1.00 98.00 429 GLY A N 1
ATOM 3373 C CA . GLY A 1 429 ? -8.978 17.167 3.509 1.00 98.00 429 GLY A CA 1
ATOM 3374 C C . GLY A 1 429 ? -8.822 16.129 2.407 1.00 98.00 429 GLY A C 1
ATOM 3375 O O . GLY A 1 429 ? -8.200 15.090 2.619 1.00 98.00 429 GLY A O 1
ATOM 3376 N N . VAL A 1 430 ? -9.376 16.392 1.225 1.00 97.69 430 VAL A N 1
ATOM 3377 C CA . VAL A 1 430 ? -9.382 15.450 0.092 1.00 97.69 430 VAL A CA 1
ATOM 3378 C C . VAL A 1 430 ? -8.839 16.124 -1.162 1.00 97.69 430 VAL A C 1
ATOM 3380 O O . VAL A 1 430 ? -9.162 17.276 -1.441 1.00 97.69 430 VAL A O 1
ATOM 3383 N N . ALA A 1 431 ? -8.030 15.417 -1.949 1.00 94.94 431 ALA A N 1
ATOM 3384 C CA . ALA A 1 431 ? -7.493 15.912 -3.212 1.00 94.94 431 ALA A CA 1
ATOM 3385 C C . ALA A 1 431 ? -7.401 14.802 -4.272 1.00 94.94 431 ALA A C 1
ATOM 3387 O O . ALA A 1 431 ? -7.068 13.658 -3.970 1.00 94.94 431 ALA A O 1
ATOM 3388 N N . SER A 1 432 ? -7.620 15.142 -5.546 1.00 92.56 432 SER A N 1
ATOM 3389 C CA . SER A 1 432 ? -7.325 14.227 -6.661 1.00 92.56 432 SER A CA 1
ATOM 3390 C C . SER A 1 432 ? -5.814 14.066 -6.805 1.00 92.56 432 SER A C 1
ATOM 3392 O O . SER A 1 432 ? -5.099 15.071 -6.816 1.00 92.56 432 SER A O 1
ATOM 3394 N N . VAL A 1 433 ? -5.316 12.848 -6.985 1.00 89.38 433 VAL A N 1
ATOM 3395 C CA . VAL A 1 433 ? -3.901 12.590 -7.284 1.00 89.38 433 VAL A CA 1
ATOM 3396 C C . VAL A 1 433 ? -3.606 12.987 -8.733 1.00 89.38 433 VAL A C 1
ATOM 3398 O O . VAL A 1 433 ? -4.384 12.693 -9.639 1.00 89.38 433 VAL A O 1
ATOM 3401 N N . ARG A 1 434 ? -2.494 13.696 -8.968 1.00 83.50 434 ARG A N 1
ATOM 3402 C CA . ARG A 1 434 ? -2.061 14.062 -10.327 1.00 83.50 434 ARG A CA 1
ATOM 3403 C C . ARG A 1 434 ? -1.158 12.968 -10.880 1.00 83.50 434 ARG A C 1
ATOM 3405 O O . ARG A 1 434 ? -0.418 12.336 -10.135 1.00 83.50 434 ARG A O 1
ATOM 3412 N N . LEU A 1 435 ? -1.189 12.773 -12.197 1.00 69.62 435 LEU A N 1
ATOM 3413 C CA . LEU A 1 435 ? -0.476 11.667 -12.839 1.00 69.62 435 LEU A CA 1
ATOM 3414 C C . LEU A 1 435 ? 1.036 11.698 -12.569 1.00 69.62 435 LEU A C 1
ATOM 3416 O O . LEU A 1 435 ? 1.639 10.638 -12.511 1.00 69.62 435 LEU A O 1
ATOM 3420 N N . ARG A 1 436 ? 1.654 12.863 -12.358 1.00 68.75 436 ARG A N 1
ATOM 3421 C CA . ARG A 1 436 ? 3.093 12.981 -12.079 1.00 68.75 436 ARG A CA 1
ATOM 3422 C C . ARG A 1 436 ? 3.408 13.557 -10.701 1.00 68.75 436 ARG A C 1
ATOM 3424 O O . ARG A 1 436 ? 4.552 13.942 -10.471 1.00 68.75 436 ARG A O 1
ATOM 3431 N N . SER A 1 437 ? 2.436 13.614 -9.786 1.00 73.00 437 SER A N 1
ATOM 3432 C CA . SER A 1 437 ? 2.713 14.067 -8.419 1.00 73.00 437 SER A CA 1
ATOM 3433 C C . SER A 1 437 ? 3.376 12.982 -7.579 1.00 73.00 437 SER A C 1
ATOM 3435 O O . SER A 1 437 ? 3.106 11.787 -7.738 1.00 73.00 437 SER A O 1
ATOM 3437 N N . THR A 1 438 ? 4.221 13.394 -6.639 1.00 79.94 438 THR A N 1
ATOM 3438 C CA . THR A 1 438 ? 4.708 12.501 -5.577 1.00 79.94 438 THR A CA 1
ATOM 3439 C C . THR A 1 438 ? 3.631 12.274 -4.512 1.00 79.94 438 THR A C 1
ATOM 3441 O O . THR A 1 438 ? 2.602 12.962 -4.484 1.00 79.94 438 THR A O 1
ATOM 3444 N N . LEU A 1 439 ? 3.861 11.306 -3.616 1.00 82.56 439 LEU A N 1
ATOM 3445 C CA . LEU A 1 439 ? 2.997 11.114 -2.451 1.00 82.56 439 LEU A CA 1
ATOM 3446 C C . LEU A 1 439 ? 2.970 12.392 -1.609 1.00 82.56 439 LEU A C 1
ATOM 3448 O O . LEU A 1 439 ? 1.898 12.866 -1.254 1.00 82.56 439 LEU A O 1
ATOM 3452 N N . GLU A 1 440 ? 4.136 12.979 -1.346 1.00 84.88 440 GLU A N 1
ATOM 3453 C CA . GLU A 1 440 ? 4.288 14.182 -0.527 1.00 84.88 440 GLU A CA 1
ATOM 3454 C C . GLU A 1 440 ? 3.510 15.372 -1.100 1.00 84.88 440 GLU A C 1
ATOM 3456 O O . GLU A 1 440 ? 2.821 16.067 -0.361 1.00 84.88 440 GLU A O 1
ATOM 3461 N N . GLU A 1 441 ? 3.568 15.590 -2.416 1.00 84.31 441 GLU A N 1
ATOM 3462 C CA . GLU A 1 441 ? 2.811 16.655 -3.085 1.00 84.31 441 GLU A CA 1
ATOM 3463 C C . GLU A 1 441 ? 1.297 16.416 -3.025 1.00 84.31 441 GLU A C 1
ATOM 3465 O O . GLU A 1 441 ? 0.510 17.355 -2.876 1.00 84.31 441 GLU A O 1
ATOM 3470 N N . SER A 1 442 ? 0.879 15.155 -3.147 1.00 91.62 442 SER A N 1
ATOM 3471 C CA . SER A 1 442 ? -0.532 14.770 -3.090 1.00 91.62 442 SER A CA 1
ATOM 3472 C C . SER A 1 442 ? -1.092 14.931 -1.677 1.00 91.62 442 SER A C 1
ATOM 3474 O O . SER A 1 442 ? -2.158 15.524 -1.507 1.00 91.62 442 SER A O 1
ATOM 3476 N N . VAL A 1 443 ? -0.338 14.487 -0.666 1.00 91.88 443 VAL A N 1
ATOM 3477 C CA . VAL A 1 443 ? -0.664 14.676 0.752 1.00 91.88 443 VAL A CA 1
ATOM 3478 C C . VAL A 1 443 ? -0.689 16.161 1.100 1.00 91.88 443 VAL A C 1
ATOM 3480 O O . VAL A 1 443 ? -1.659 16.601 1.694 1.00 91.88 443 VAL A O 1
ATOM 3483 N N . ALA A 1 444 ? 0.288 16.963 0.665 1.00 87.06 444 ALA A N 1
ATOM 3484 C CA . ALA A 1 444 ? 0.314 18.403 0.945 1.00 87.06 444 ALA A CA 1
ATOM 3485 C C . ALA A 1 444 ? -0.923 19.145 0.402 1.00 87.06 444 ALA A C 1
ATOM 3487 O O . ALA A 1 444 ? -1.407 20.100 1.007 1.00 87.06 444 ALA A O 1
ATOM 3488 N N . ARG A 1 445 ? -1.472 18.705 -0.738 1.00 92.50 445 ARG A N 1
ATOM 3489 C CA . ARG A 1 445 ? -2.723 19.262 -1.275 1.00 92.50 445 ARG A CA 1
ATOM 3490 C C . ARG A 1 445 ? -3.944 18.873 -0.453 1.00 92.50 445 ARG A C 1
ATOM 3492 O O . ARG A 1 445 ? -4.830 19.707 -0.284 1.00 92.50 445 ARG A O 1
ATOM 3499 N N . ALA A 1 446 ? -4.003 17.630 0.013 1.00 95.75 446 ALA A N 1
ATOM 3500 C CA . ALA A 1 446 ? -5.055 17.190 0.919 1.00 95.75 446 ALA A CA 1
ATOM 3501 C C . ALA A 1 446 ? -4.934 17.903 2.279 1.00 95.75 446 ALA A C 1
ATOM 3503 O O . ALA A 1 446 ? -5.936 18.354 2.818 1.00 95.75 446 ALA A O 1
ATOM 3504 N N . ASP A 1 447 ? -3.716 18.107 2.778 1.00 94.56 447 ASP A N 1
ATOM 3505 C CA . ASP A 1 447 ? -3.430 18.804 4.035 1.00 94.56 447 ASP A CA 1
ATOM 3506 C C . ASP A 1 447 ? -3.862 20.276 3.996 1.00 94.56 447 ASP A C 1
ATOM 3508 O O . ASP A 1 447 ? -4.482 20.775 4.930 1.00 94.56 447 ASP A O 1
ATOM 3512 N N . HIS A 1 448 ? -3.665 20.957 2.863 1.00 91.75 448 HIS A N 1
ATOM 3513 C CA . HIS A 1 448 ? -4.208 22.302 2.667 1.00 91.75 448 HIS A CA 1
ATOM 3514 C C . HIS A 1 448 ? -5.741 22.338 2.820 1.00 91.75 448 HIS A C 1
ATOM 3516 O O . HIS A 1 448 ? -6.279 23.252 3.444 1.00 91.75 448 HIS A O 1
ATOM 3522 N N . ALA A 1 449 ? -6.452 21.338 2.292 1.00 94.62 449 ALA A N 1
ATOM 3523 C CA . ALA A 1 449 ? -7.898 21.230 2.473 1.00 94.62 449 ALA A CA 1
ATOM 3524 C C . ALA A 1 449 ? -8.274 20.876 3.926 1.00 94.62 449 ALA A C 1
ATOM 3526 O O . ALA A 1 449 ? -9.223 21.442 4.465 1.00 94.62 449 ALA A O 1
ATOM 3527 N N . LEU A 1 450 ? -7.501 20.017 4.598 1.00 96.88 450 LEU A N 1
ATOM 3528 C CA . LEU A 1 450 ? -7.683 19.698 6.018 1.00 96.88 450 LEU A CA 1
ATOM 3529 C C . LEU A 1 450 ? -7.513 20.945 6.896 1.00 96.88 450 LEU A C 1
ATOM 3531 O O . LEU A 1 450 ? -8.275 21.163 7.839 1.00 96.88 450 LEU A O 1
ATOM 3535 N N . TYR A 1 451 ? -6.541 21.794 6.573 1.00 93.75 451 TYR A N 1
ATOM 3536 C CA . TYR A 1 451 ? -6.351 23.068 7.249 1.00 93.75 451 TYR A CA 1
ATOM 3537 C C . TYR A 1 451 ? -7.593 23.961 7.125 1.00 93.75 451 TYR A C 1
ATOM 3539 O O . TYR A 1 451 ? -8.036 24.532 8.124 1.00 93.75 451 TYR A O 1
ATOM 3547 N N . THR A 1 452 ? -8.203 24.033 5.937 1.00 93.69 452 THR A N 1
ATOM 3548 C CA . THR A 1 452 ? -9.485 24.726 5.737 1.00 93.69 452 THR A CA 1
ATOM 3549 C C . THR A 1 452 ? -10.602 24.102 6.576 1.00 93.69 452 THR A C 1
ATOM 3551 O O . THR A 1 452 ? -11.280 24.832 7.294 1.00 93.69 452 THR A O 1
ATOM 3554 N N . ALA A 1 453 ? -10.727 22.771 6.601 1.00 95.19 453 ALA A N 1
ATOM 3555 C CA . ALA A 1 453 ? -11.712 22.074 7.434 1.00 95.19 453 ALA A CA 1
ATOM 3556 C C . ALA A 1 453 ? -11.571 22.434 8.929 1.00 95.19 453 ALA A C 1
ATOM 3558 O O . ALA A 1 453 ? -12.543 22.753 9.619 1.00 95.19 453 ALA A O 1
ATOM 3559 N N . LYS A 1 454 ? -10.329 22.490 9.433 1.00 92.44 454 LYS A N 1
ATOM 3560 C CA . LYS A 1 454 ? -10.039 22.902 10.815 1.00 92.44 454 LYS A CA 1
ATOM 3561 C C . LYS A 1 454 ? -10.415 24.365 11.093 1.00 92.44 454 LYS A C 1
ATOM 3563 O O . LYS A 1 454 ? -10.782 24.680 12.228 1.00 92.44 454 LYS A O 1
ATOM 3568 N N . GLN A 1 455 ? -10.331 25.252 10.098 1.00 93.06 455 GLN A N 1
ATOM 3569 C CA . GLN A 1 455 ? -10.763 26.651 10.221 1.00 93.06 455 GLN A CA 1
ATOM 3570 C C . GLN A 1 455 ? -12.285 26.827 10.142 1.00 93.06 455 GLN A C 1
ATOM 3572 O O . GLN A 1 455 ? -12.820 27.723 10.790 1.00 93.06 455 GLN A O 1
ATOM 3577 N N . GLU A 1 456 ? -12.984 25.963 9.407 1.00 91.69 456 GLU A N 1
ATOM 3578 C CA . GLU A 1 456 ? -14.444 26.001 9.236 1.00 91.69 456 GLU A CA 1
ATOM 3579 C C . GLU A 1 456 ? -15.231 25.454 10.439 1.00 91.69 456 GLU A C 1
ATOM 3581 O O . GLU A 1 456 ? -16.458 25.393 10.411 1.00 91.69 456 GLU A O 1
ATOM 3586 N N . GLY A 1 457 ? -14.542 25.119 11.532 1.00 90.69 457 GLY A N 1
ATOM 3587 C CA . GLY A 1 457 ? -15.165 24.676 12.779 1.00 90.69 457 GLY A CA 1
ATOM 3588 C C . GLY A 1 457 ? -14.971 23.198 13.098 1.00 90.69 457 GLY A C 1
ATOM 3589 O O . GLY A 1 457 ? -15.525 22.757 14.104 1.00 90.69 457 GLY A O 1
ATOM 3590 N N . ARG A 1 458 ? -14.130 22.483 12.330 1.00 95.50 458 ARG A N 1
ATOM 3591 C CA . ARG A 1 458 ? -13.840 21.046 12.483 1.00 95.50 458 ARG A CA 1
ATOM 3592 C C . ARG A 1 458 ? -15.048 20.146 12.204 1.00 95.50 458 ARG A C 1
ATOM 3594 O O . ARG A 1 458 ? -16.117 20.634 11.846 1.00 95.50 458 ARG A O 1
ATOM 3601 N N . ASN A 1 459 ? -14.880 18.827 12.349 1.00 96.44 459 ASN A N 1
ATOM 3602 C CA . ASN A 1 459 ? -15.903 17.827 12.045 1.00 96.44 459 ASN A CA 1
ATOM 3603 C C . ASN A 1 459 ? -16.518 18.026 10.648 1.00 96.44 459 ASN A C 1
ATOM 3605 O O . ASN A 1 459 ? -17.735 17.946 10.462 1.00 96.44 459 ASN A O 1
ATOM 3609 N N . CYS A 1 460 ? -15.669 18.304 9.664 1.00 96.88 460 CYS A N 1
ATOM 3610 C CA . CYS A 1 460 ? -16.071 18.464 8.277 1.00 96.88 460 CYS A CA 1
ATOM 3611 C C . CYS A 1 460 ? -14.995 17.933 7.328 1.00 96.88 460 CYS A C 1
ATOM 3613 O O . CYS A 1 460 ? -13.837 17.716 7.702 1.00 96.88 460 CYS A O 1
ATOM 3615 N N . VAL A 1 461 ? -15.412 17.707 6.086 1.00 97.88 461 VAL A N 1
ATOM 3616 C CA . VAL A 1 461 ? -14.544 17.260 5.001 1.00 97.88 461 VAL A CA 1
ATOM 3617 C C . VAL A 1 461 ? -14.479 18.367 3.960 1.00 97.88 461 VAL A C 1
ATOM 3619 O O . VAL A 1 461 ? -15.514 18.803 3.457 1.00 97.88 461 VAL A O 1
ATOM 3622 N N . VAL A 1 462 ? -13.276 18.800 3.596 1.00 96.56 462 VAL A N 1
ATOM 3623 C CA . VAL A 1 462 ? -13.067 19.801 2.543 1.00 96.56 462 VAL A CA 1
ATOM 3624 C C . VAL A 1 462 ? -12.334 19.158 1.374 1.00 96.56 462 VAL A C 1
ATOM 3626 O O . VAL A 1 462 ? -11.353 18.437 1.548 1.00 96.56 462 VAL A O 1
ATOM 3629 N N . ALA A 1 463 ? -12.814 19.405 0.158 1.00 94.44 463 ALA A N 1
ATOM 3630 C CA . ALA A 1 463 ? -12.148 18.969 -1.061 1.00 94.44 463 ALA A CA 1
ATOM 3631 C C . ALA A 1 463 ? -11.329 20.123 -1.652 1.00 94.44 463 ALA A C 1
ATOM 3633 O O . ALA A 1 463 ? -11.847 21.220 -1.867 1.00 94.44 463 ALA A O 1
ATOM 3634 N N . GLN A 1 464 ? -10.061 19.870 -1.964 1.00 88.06 464 GLN A N 1
ATOM 3635 C CA . GLN A 1 464 ? -9.239 20.806 -2.719 1.00 88.06 464 GLN A CA 1
ATOM 3636 C C . GLN A 1 464 ? -9.767 20.860 -4.164 1.00 88.06 464 GLN A C 1
ATOM 3638 O O . GLN A 1 464 ? -9.768 19.814 -4.817 1.00 88.06 464 GLN A O 1
ATOM 3643 N N . PRO A 1 465 ? -10.171 22.033 -4.693 1.00 74.88 465 PRO A N 1
ATOM 3644 C CA . PRO A 1 465 ? -10.807 22.140 -6.003 1.00 74.88 465 PRO A CA 1
ATOM 3645 C C . PRO A 1 465 ? -10.037 21.414 -7.110 1.00 74.88 465 PRO A C 1
ATOM 3647 O O . PRO A 1 465 ? -8.808 21.516 -7.218 1.00 74.88 465 PRO A O 1
ATOM 3650 N N . GLU A 1 466 ? -10.774 20.676 -7.941 1.00 62.53 466 GLU A N 1
ATOM 3651 C CA . GLU A 1 466 ? -10.231 20.052 -9.139 1.00 62.53 466 GLU A CA 1
ATOM 3652 C C . GLU A 1 466 ? -9.739 21.136 -10.098 1.00 62.53 466 GLU A C 1
ATOM 3654 O O . GLU A 1 466 ? -10.522 21.928 -10.610 1.00 62.53 466 GLU A O 1
ATOM 3659 N N . ASN A 1 467 ? -8.450 21.096 -10.436 1.00 53.59 467 ASN A N 1
ATOM 3660 C CA . ASN A 1 467 ? -8.027 21.606 -11.739 1.00 53.59 467 ASN A CA 1
ATOM 3661 C C . ASN A 1 467 ? -8.254 20.560 -12.847 1.00 53.59 467 ASN A C 1
ATOM 3663 O O . ASN A 1 467 ? -7.913 20.846 -13.988 1.00 53.59 467 ASN A O 1
ATOM 3667 N N . GLY A 1 468 ? -8.838 19.390 -12.535 1.00 44.28 468 GLY A N 1
ATOM 3668 C CA . GLY A 1 468 ? -9.062 18.237 -13.416 1.00 44.28 468 GLY A CA 1
ATOM 3669 C C . GLY A 1 468 ? -8.146 17.044 -13.098 1.00 44.28 468 GLY A C 1
ATOM 3670 O O . GLY A 1 468 ? -7.036 17.203 -12.585 1.00 44.28 468 GLY A O 1
ATOM 3671 N N . PHE A 1 469 ? -8.611 15.827 -13.395 1.00 38.34 469 PHE A N 1
ATOM 3672 C CA . PHE A 1 469 ? -7.759 14.636 -13.454 1.00 38.34 469 PHE A CA 1
ATOM 3673 C C . PHE A 1 469 ? -6.826 14.763 -14.671 1.00 38.34 469 PHE A C 1
ATOM 3675 O O . PHE A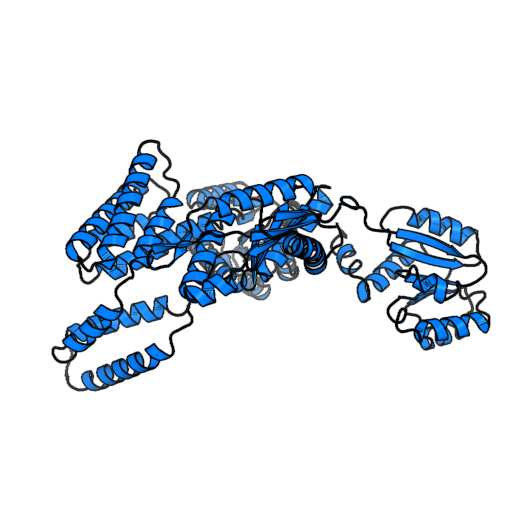 1 469 ? -7.299 15.004 -15.778 1.00 38.34 469 PHE A O 1
ATOM 3682 N N . GLY A 1 470 ? -5.505 14.650 -14.498 1.00 45.53 470 GLY A N 1
ATOM 3683 C CA . GLY A 1 470 ? -4.554 14.683 -15.626 1.00 45.53 470 GLY A CA 1
ATOM 3684 C C . GLY A 1 470 ? -4.289 16.051 -16.280 1.00 45.53 470 GLY A C 1
ATOM 3685 O O . GLY A 1 470 ? -3.497 16.131 -17.216 1.00 45.53 470 GLY A O 1
ATOM 3686 N N . THR A 1 471 ? -4.860 17.144 -15.783 1.00 46.88 471 THR A N 1
ATOM 3687 C CA . THR A 1 471 ? -4.512 18.513 -16.202 1.00 46.88 471 THR A CA 1
ATOM 3688 C C . THR A 1 471 ? -3.330 19.016 -15.384 1.00 46.88 471 THR A C 1
ATOM 3690 O O . THR A 1 471 ? -3.412 19.907 -14.533 1.00 46.88 471 THR A O 1
ATOM 3693 N N . GLU A 1 472 ? -2.177 18.408 -15.623 1.00 52.03 472 GLU A N 1
ATOM 3694 C CA . GLU A 1 472 ? -0.954 19.087 -15.236 1.00 52.03 472 GLU A CA 1
ATOM 3695 C C . GLU A 1 472 ? -0.832 20.388 -16.023 1.00 52.03 472 GLU A C 1
ATOM 3697 O O . GLU A 1 472 ? -1.115 20.393 -17.226 1.00 52.03 472 GLU A O 1
ATOM 3702 N N . PRO A 1 473 ? -0.404 21.490 -15.381 1.00 52.88 473 PRO A N 1
ATOM 3703 C CA . PRO A 1 473 ? 0.095 22.607 -16.151 1.00 52.88 473 PRO A CA 1
ATOM 3704 C C . PRO A 1 473 ? 1.214 22.051 -17.043 1.00 52.88 473 PRO A C 1
ATOM 3706 O O . PRO A 1 473 ? 2.113 21.363 -16.546 1.00 52.88 473 PRO A O 1
ATOM 3709 N N . PRO A 1 474 ? 1.128 22.253 -18.361 1.00 61.91 474 PRO A N 1
ATOM 3710 C CA . PRO A 1 474 ? 2.091 21.682 -19.280 1.00 61.91 474 PRO A CA 1
ATOM 3711 C C . PRO A 1 474 ? 3.503 22.174 -18.944 1.00 61.91 474 PRO A C 1
ATOM 3713 O O . PRO A 1 474 ? 3.711 23.306 -18.504 1.00 61.91 474 PRO A O 1
ATOM 3716 N N . ILE A 1 475 ? 4.488 21.295 -19.122 1.00 71.38 475 ILE A N 1
ATOM 3717 C CA . ILE A 1 475 ? 5.892 21.583 -18.833 1.00 71.38 475 ILE A CA 1
ATOM 3718 C C . ILE A 1 475 ? 6.344 22.665 -19.805 1.00 71.38 475 ILE A C 1
ATOM 3720 O O . ILE A 1 475 ? 6.514 22.409 -20.999 1.00 71.38 475 ILE A O 1
ATOM 3724 N N . ARG A 1 476 ? 6.516 23.887 -19.303 1.00 81.62 476 ARG A N 1
ATOM 3725 C CA . ARG A 1 476 ? 6.905 25.029 -20.126 1.00 81.62 476 ARG A CA 1
ATOM 3726 C C . ARG A 1 476 ? 8.376 24.937 -20.512 1.00 81.62 476 ARG A C 1
ATOM 3728 O O . ARG A 1 476 ? 9.260 25.098 -19.673 1.00 81.62 476 ARG A O 1
ATOM 3735 N N . LEU A 1 477 ? 8.614 24.693 -21.792 1.00 86.38 477 LEU A N 1
ATOM 3736 C CA . LEU A 1 477 ? 9.913 24.776 -22.440 1.00 86.38 477 LEU A CA 1
ATOM 3737 C C . LEU A 1 477 ? 9.973 26.097 -23.204 1.00 86.38 477 LEU A C 1
ATOM 3739 O O . LEU A 1 477 ? 9.058 26.394 -23.972 1.00 86.38 477 LEU A O 1
ATOM 3743 N N . ILE A 1 478 ? 11.043 26.868 -23.025 1.00 87.56 478 ILE A N 1
ATOM 3744 C CA . ILE A 1 478 ? 11.296 28.046 -23.865 1.00 87.56 478 ILE A CA 1
ATOM 3745 C C . ILE A 1 478 ? 12.419 27.711 -24.833 1.00 87.56 478 ILE A C 1
ATOM 3747 O O . ILE A 1 478 ? 13.474 27.249 -24.404 1.00 87.56 478 ILE A O 1
ATOM 3751 N N . ILE A 1 479 ? 12.199 27.964 -26.120 1.00 86.56 479 ILE A N 1
ATOM 3752 C CA . ILE A 1 479 ? 13.200 27.809 -27.175 1.00 86.56 479 ILE A CA 1
ATOM 3753 C C . ILE A 1 479 ? 13.502 29.171 -27.777 1.00 86.56 479 ILE A C 1
ATOM 3755 O O . ILE A 1 479 ? 12.595 29.813 -28.295 1.00 86.56 479 ILE A O 1
ATOM 3759 N N . ALA A 1 480 ? 14.760 29.589 -27.742 1.00 84.00 480 ALA A N 1
ATOM 3760 C CA . ALA A 1 480 ? 15.258 30.751 -28.462 1.00 84.00 480 ALA A CA 1
ATOM 3761 C C . ALA A 1 480 ? 16.139 30.279 -29.626 1.00 84.00 480 ALA A C 1
ATOM 3763 O O . ALA A 1 480 ? 17.227 29.757 -29.391 1.00 84.00 480 ALA A O 1
ATOM 3764 N N . ASP A 1 481 ? 15.645 30.419 -30.855 1.00 80.94 481 ASP A N 1
ATOM 3765 C CA . ASP A 1 481 ? 16.335 30.011 -32.085 1.00 80.94 481 ASP A CA 1
ATOM 3766 C C . ASP A 1 481 ? 15.928 30.965 -33.215 1.00 80.94 481 ASP A C 1
ATOM 3768 O O . ASP A 1 481 ? 14.743 31.279 -33.368 1.00 80.94 481 ASP A O 1
ATOM 3772 N N . ASP A 1 482 ? 16.894 31.454 -33.985 1.00 78.19 482 ASP A N 1
ATOM 3773 C CA . ASP A 1 482 ? 16.636 32.423 -35.054 1.00 78.19 482 ASP A CA 1
ATOM 3774 C C . ASP A 1 482 ? 16.149 31.726 -36.344 1.00 78.19 482 ASP A C 1
ATOM 3776 O O . ASP A 1 482 ? 15.627 32.379 -37.257 1.00 78.19 482 ASP A O 1
ATOM 3780 N N . ASP A 1 483 ? 16.257 30.393 -36.427 1.00 80.69 483 ASP A N 1
ATOM 3781 C CA . ASP A 1 483 ? 15.772 29.603 -37.555 1.00 80.69 483 ASP A CA 1
ATOM 3782 C C . ASP A 1 483 ? 14.275 29.260 -37.407 1.00 80.69 483 ASP A C 1
ATOM 3784 O O . ASP A 1 483 ? 13.845 28.363 -36.671 1.00 80.69 483 ASP A O 1
ATOM 3788 N N . ALA A 1 484 ? 13.445 29.957 -38.187 1.00 80.38 484 ALA A N 1
ATOM 3789 C CA . ALA A 1 484 ? 11.996 29.764 -38.212 1.00 80.38 484 ALA A CA 1
ATOM 3790 C C . ALA A 1 484 ? 11.559 28.338 -38.610 1.00 80.38 484 ALA A C 1
ATOM 3792 O O . ALA A 1 484 ? 10.480 27.893 -38.198 1.00 80.38 484 ALA A O 1
ATOM 3793 N N . LEU A 1 485 ? 12.364 27.611 -39.395 1.00 80.81 485 LEU A N 1
ATOM 3794 C CA . LEU A 1 485 ? 12.076 26.223 -39.768 1.00 80.81 485 LEU A CA 1
ATOM 3795 C C . LEU A 1 485 ? 12.337 25.282 -38.590 1.00 80.81 485 LEU A C 1
ATOM 3797 O O . LEU A 1 485 ? 11.510 24.406 -38.324 1.00 80.81 485 LEU A O 1
ATOM 3801 N N . VAL A 1 486 ? 13.421 25.506 -37.840 1.00 79.44 486 VAL A N 1
ATOM 3802 C CA . VAL A 1 486 ? 13.720 24.765 -36.603 1.00 79.44 486 VAL A CA 1
ATOM 3803 C C . VAL A 1 486 ? 12.617 24.996 -35.573 1.00 79.44 486 VAL A C 1
ATOM 3805 O O . VAL A 1 486 ? 12.047 24.028 -35.068 1.00 79.44 486 VAL A O 1
ATOM 3808 N N . LEU A 1 487 ? 12.222 26.252 -35.331 1.00 83.06 487 LEU A N 1
ATOM 3809 C CA . LEU A 1 487 ? 11.125 26.573 -34.411 1.00 83.06 487 LEU A CA 1
ATOM 3810 C C . LEU A 1 487 ? 9.804 25.902 -34.815 1.00 83.06 487 LEU A C 1
ATOM 3812 O O . LEU A 1 487 ? 9.091 25.372 -33.961 1.00 83.06 487 LEU A O 1
ATOM 3816 N N . SER A 1 488 ? 9.477 25.891 -36.109 1.00 81.62 488 SER A N 1
ATOM 3817 C CA . SER A 1 488 ? 8.253 25.256 -36.616 1.00 81.62 488 SER A CA 1
ATOM 3818 C C . SER A 1 488 ? 8.288 23.733 -36.455 1.00 81.62 488 SER A C 1
ATOM 3820 O O . SER A 1 488 ? 7.301 23.137 -36.018 1.00 81.62 488 SER A O 1
ATOM 3822 N N . SER A 1 489 ? 9.434 23.106 -36.737 1.00 81.69 489 SER A N 1
ATOM 3823 C CA . SER A 1 489 ? 9.636 21.665 -36.555 1.00 81.69 489 SER A CA 1
ATOM 3824 C C . SER A 1 489 ? 9.539 21.256 -35.085 1.00 81.69 489 SER A C 1
ATOM 3826 O O . SER A 1 489 ? 8.916 20.245 -34.766 1.00 81.69 489 SER A O 1
ATOM 3828 N N . LEU A 1 490 ? 10.125 22.040 -34.177 1.00 82.00 490 LEU A N 1
ATOM 3829 C CA . LEU A 1 490 ? 10.088 21.767 -32.740 1.00 82.00 490 LEU A CA 1
ATOM 3830 C C . LEU A 1 490 ? 8.691 21.976 -32.160 1.00 82.00 490 LEU A C 1
ATOM 3832 O O . LEU A 1 490 ? 8.237 21.147 -31.375 1.00 82.00 490 LEU A O 1
ATOM 3836 N N . ARG A 1 491 ? 7.966 23.019 -32.589 1.00 82.06 491 ARG A N 1
ATOM 3837 C CA . ARG A 1 491 ? 6.555 23.197 -32.213 1.00 82.06 491 ARG A CA 1
ATOM 3838 C C . ARG A 1 491 ? 5.724 21.986 -32.608 1.00 82.06 491 ARG A C 1
ATOM 3840 O O . ARG A 1 491 ? 4.936 21.526 -31.795 1.00 82.06 491 ARG A O 1
ATOM 3847 N N . HIS A 1 492 ? 5.900 21.465 -33.822 1.00 79.81 492 HIS A N 1
ATOM 3848 C CA . HIS A 1 492 ? 5.163 20.282 -34.259 1.00 79.81 492 HIS A CA 1
ATOM 3849 C C . HIS A 1 492 ? 5.536 19.031 -33.451 1.00 79.81 492 HIS A C 1
ATOM 3851 O O . HIS A 1 492 ? 4.664 18.261 -33.066 1.00 79.81 492 HIS A O 1
ATOM 3857 N N . PHE A 1 493 ? 6.818 18.859 -33.133 1.00 76.06 493 PHE A N 1
ATOM 3858 C CA . PHE A 1 493 ? 7.301 17.699 -32.388 1.00 76.06 493 PHE A CA 1
ATOM 3859 C C . PHE A 1 493 ? 6.872 17.698 -30.906 1.00 76.06 493 PHE A C 1
ATOM 3861 O O . PHE A 1 493 ? 6.579 16.643 -30.353 1.00 76.06 493 PHE A O 1
ATOM 3868 N N . PHE A 1 494 ? 6.779 18.870 -30.269 1.00 73.94 494 PHE A N 1
ATOM 3869 C CA . PHE A 1 494 ? 6.374 19.026 -28.862 1.00 73.94 494 PHE A CA 1
ATOM 3870 C C . PHE A 1 494 ? 4.890 19.407 -28.676 1.00 73.94 494 PHE A C 1
ATOM 3872 O O . PHE A 1 494 ? 4.508 19.856 -27.599 1.00 73.94 494 PHE A O 1
ATOM 3879 N N . GLN A 1 495 ? 4.041 19.237 -29.699 1.00 64.62 495 GLN A N 1
ATOM 3880 C CA . GLN A 1 495 ? 2.601 19.559 -29.645 1.00 64.62 495 GLN A CA 1
ATOM 3881 C C . GLN A 1 495 ? 1.790 18.636 -28.722 1.00 64.62 495 GLN A C 1
ATOM 3883 O O . GLN A 1 495 ? 0.702 19.008 -28.282 1.00 64.62 495 GLN A O 1
ATOM 3888 N N . THR A 1 496 ? 2.287 17.434 -28.436 1.00 55.94 496 THR A N 1
ATOM 3889 C CA . THR A 1 496 ? 1.628 16.485 -27.535 1.00 55.94 496 THR A CA 1
ATOM 3890 C C . THR A 1 496 ? 2.014 16.747 -26.073 1.00 55.94 496 THR A C 1
ATOM 3892 O O . THR A 1 496 ? 3.203 16.950 -25.796 1.00 55.94 496 THR A O 1
ATOM 3895 N N . PRO A 1 497 ? 1.063 16.677 -25.114 1.00 56.28 497 PRO A N 1
ATOM 3896 C CA . PRO A 1 497 ? 1.379 16.650 -23.681 1.00 56.28 497 PRO A CA 1
ATOM 3897 C C . PRO A 1 497 ? 2.496 15.626 -23.412 1.00 56.28 497 PRO A C 1
ATOM 3899 O O . PRO A 1 497 ? 2.450 14.554 -24.020 1.00 56.28 497 PRO A O 1
ATOM 3902 N N . PRO A 1 498 ? 3.507 15.905 -22.559 1.00 61.66 498 PRO A N 1
ATOM 3903 C CA . PRO A 1 498 ? 3.545 16.858 -21.434 1.00 61.66 498 PRO A CA 1
ATOM 3904 C C . PRO A 1 498 ? 3.821 18.342 -21.680 1.00 61.66 498 PRO A C 1
ATOM 3906 O O . PRO A 1 498 ? 3.692 19.119 -20.736 1.00 61.66 498 PRO A O 1
ATOM 3909 N N . PHE A 1 499 ? 4.353 18.721 -22.840 1.00 73.19 499 PHE A N 1
ATOM 3910 C CA . PHE A 1 499 ? 5.105 19.973 -22.965 1.00 73.19 499 PHE A CA 1
ATOM 3911 C C . PHE A 1 499 ? 4.248 21.118 -23.506 1.00 73.19 499 PHE A C 1
ATOM 3913 O O . PHE A 1 499 ? 3.394 20.925 -24.365 1.00 73.19 499 PHE A O 1
ATOM 3920 N N . THR A 1 500 ? 4.524 22.334 -23.041 1.00 77.69 500 THR A N 1
ATOM 3921 C CA . THR A 1 500 ? 4.150 23.564 -23.747 1.00 77.69 500 THR A CA 1
ATOM 3922 C C . THR A 1 500 ? 5.405 24.236 -24.235 1.00 77.69 500 THR A C 1
ATOM 3924 O O . THR A 1 500 ? 6.291 24.541 -23.438 1.00 77.69 500 THR A O 1
ATOM 3927 N N . LEU A 1 501 ? 5.460 24.477 -25.539 1.00 80.38 501 LEU A N 1
ATOM 3928 C CA . LEU A 1 501 ? 6.586 25.134 -26.170 1.00 80.38 501 LEU A CA 1
ATOM 3929 C C . LEU A 1 501 ? 6.293 26.621 -26.362 1.00 80.38 501 LEU A C 1
ATOM 3931 O O . LEU A 1 501 ? 5.375 26.992 -27.093 1.00 80.38 501 LEU A O 1
ATOM 3935 N N . GLU A 1 502 ? 7.113 27.466 -25.757 1.00 84.62 502 GLU A N 1
ATOM 3936 C CA . GLU A 1 502 ? 7.186 28.886 -26.069 1.00 84.62 502 GLU A CA 1
ATOM 3937 C C . GLU A 1 502 ? 8.434 29.134 -26.912 1.00 84.62 502 GLU A C 1
ATOM 3939 O O . GLU A 1 502 ? 9.530 28.719 -26.551 1.00 84.62 502 GLU A O 1
ATOM 3944 N N . THR A 1 503 ? 8.283 29.778 -28.065 1.00 80.94 503 THR A N 1
ATOM 3945 C CA . THR A 1 503 ? 9.402 30.011 -28.988 1.00 80.94 503 THR A CA 1
ATOM 3946 C C . THR A 1 503 ? 9.683 31.498 -29.131 1.00 80.94 503 THR A C 1
ATOM 3948 O O . THR A 1 503 ? 8.756 32.268 -29.392 1.00 80.94 503 THR A O 1
ATOM 3951 N N . LEU A 1 504 ? 10.951 31.871 -29.075 1.00 79.00 504 LEU A N 1
ATOM 3952 C CA . LEU A 1 504 ? 11.473 33.220 -29.213 1.00 79.00 504 LEU A CA 1
ATOM 3953 C C . LEU A 1 504 ? 12.430 33.240 -30.406 1.00 79.00 504 LEU A C 1
ATOM 3955 O O . LEU A 1 504 ? 13.222 32.320 -30.571 1.00 79.00 504 LEU A O 1
ATOM 3959 N N . SER A 1 505 ? 12.346 34.267 -31.249 1.00 66.62 505 SER A N 1
ATOM 3960 C CA . SER A 1 505 ? 13.068 34.290 -32.530 1.00 66.62 505 SER A CA 1
ATOM 3961 C C . SER A 1 505 ? 14.064 35.442 -32.678 1.00 66.62 505 SER A C 1
ATOM 3963 O O . SER A 1 505 ? 14.469 35.693 -33.807 1.00 66.62 505 SER A O 1
ATOM 3965 N N . LYS A 1 506 ? 14.295 36.258 -31.627 1.00 66.00 506 LYS A N 1
ATOM 3966 C CA . LYS A 1 506 ? 15.139 37.477 -31.708 1.00 66.00 506 LYS A CA 1
ATOM 3967 C C . LYS A 1 506 ? 15.767 37.962 -30.397 1.00 66.00 506 LYS A C 1
ATOM 3969 O O . LYS A 1 506 ? 16.858 38.513 -30.434 1.00 66.00 506 LYS A O 1
ATOM 3974 N N . GLN A 1 507 ? 15.056 37.891 -29.270 1.00 70.44 507 GLN A N 1
ATOM 3975 C CA . GLN A 1 507 ? 15.538 38.419 -27.986 1.00 70.44 507 GLN A CA 1
ATOM 3976 C C . GLN A 1 507 ? 15.169 37.480 -26.846 1.00 70.44 507 GLN A C 1
ATOM 3978 O O . GLN A 1 507 ? 14.048 36.963 -26.796 1.00 70.44 507 GLN A O 1
ATOM 3983 N N . LEU A 1 508 ? 16.119 37.287 -25.930 1.00 75.62 508 LEU A N 1
ATOM 3984 C CA . LEU A 1 508 ? 15.882 36.586 -24.676 1.00 75.62 508 LEU A CA 1
ATOM 3985 C C . LEU A 1 508 ? 14.934 37.414 -23.792 1.00 75.62 508 LEU A C 1
ATOM 3987 O O . LEU A 1 508 ? 14.996 38.647 -23.804 1.00 75.62 508 LEU A O 1
ATOM 3991 N N . PRO A 1 509 ? 14.040 36.761 -23.037 1.00 74.06 509 PRO A N 1
ATOM 3992 C CA . PRO A 1 509 ? 13.047 37.453 -22.234 1.00 74.06 509 PRO A CA 1
ATOM 3993 C C . PRO A 1 509 ? 13.705 38.105 -21.012 1.00 74.06 509 PRO A C 1
ATOM 3995 O O . PRO A 1 509 ? 14.734 37.639 -20.507 1.00 74.06 509 PRO A O 1
ATOM 3998 N N . ASP A 1 510 ? 13.090 39.175 -20.508 1.00 78.75 510 ASP A N 1
ATOM 3999 C CA . ASP A 1 510 ? 13.504 39.779 -19.242 1.00 78.75 510 ASP A CA 1
ATOM 4000 C C . ASP A 1 510 ? 13.366 38.748 -18.106 1.00 78.75 510 ASP A C 1
ATOM 4002 O O . ASP A 1 510 ? 12.376 38.014 -18.018 1.00 78.75 510 ASP A O 1
ATOM 4006 N N . LEU A 1 511 ? 14.360 38.701 -17.218 1.00 80.38 511 LEU A N 1
ATOM 4007 C CA . LEU A 1 511 ? 14.365 37.814 -16.058 1.00 80.38 511 LEU A CA 1
ATOM 4008 C C . LEU A 1 511 ? 13.174 38.086 -15.127 1.00 80.38 511 LEU A C 1
ATOM 4010 O O . LEU A 1 511 ? 12.705 37.152 -14.482 1.00 80.38 511 LEU A O 1
ATOM 4014 N N . ALA A 1 512 ? 12.664 39.324 -15.080 1.00 78.38 512 ALA A N 1
ATOM 4015 C CA . ALA A 1 512 ? 11.460 39.660 -14.317 1.00 78.38 512 ALA A CA 1
ATOM 4016 C C . ALA A 1 512 ? 10.207 38.958 -14.876 1.00 78.38 512 ALA A C 1
ATOM 4018 O O . ALA A 1 512 ? 9.432 38.381 -14.116 1.00 78.38 512 ALA A O 1
ATOM 4019 N N . VAL A 1 513 ? 10.058 38.917 -16.205 1.00 76.44 513 VAL A N 1
ATOM 4020 C CA . VAL A 1 513 ? 8.943 38.233 -16.889 1.00 76.44 513 VAL A CA 1
ATOM 4021 C C . VAL A 1 513 ? 9.056 36.715 -16.733 1.00 76.44 513 VAL A C 1
ATOM 4023 O O . VAL A 1 513 ? 8.063 36.027 -16.510 1.00 76.44 513 VAL A O 1
ATOM 4026 N N . LEU A 1 514 ? 10.278 36.174 -16.776 1.00 77.88 514 LEU A N 1
ATOM 4027 C CA . LEU A 1 514 ? 10.515 34.760 -16.475 1.00 77.88 514 LEU A CA 1
ATOM 4028 C C . LEU A 1 514 ? 10.197 34.390 -15.024 1.00 77.88 514 LEU A C 1
ATOM 4030 O O . LEU A 1 514 ? 9.977 33.216 -14.743 1.00 77.88 514 LEU A O 1
ATOM 4034 N N . GLN A 1 515 ? 10.207 35.346 -14.094 1.00 77.31 515 GLN A N 1
ATOM 4035 C CA . GLN A 1 515 ? 9.991 35.063 -12.676 1.00 77.31 515 GLN A CA 1
ATOM 4036 C C . GLN A 1 515 ? 8.504 34.922 -12.343 1.00 77.31 515 GLN A C 1
ATOM 4038 O O . GLN A 1 515 ? 8.159 34.129 -11.470 1.00 77.31 515 GLN A O 1
ATOM 4043 N N . GLU A 1 516 ? 7.628 35.627 -13.066 1.00 73.38 516 GLU A N 1
ATOM 4044 C CA . GLU A 1 516 ? 6.172 35.465 -12.953 1.00 73.38 516 GLU A CA 1
ATOM 4045 C C . GLU A 1 516 ? 5.737 34.050 -13.362 1.00 73.38 516 GLU A C 1
ATOM 4047 O O . GLU A 1 516 ? 4.892 33.432 -12.708 1.00 73.38 516 GLU A O 1
ATOM 4052 N N . HIS A 1 517 ? 6.369 33.503 -14.406 1.00 72.31 517 HIS A N 1
ATOM 4053 C CA . HIS A 1 517 ? 6.134 32.149 -14.903 1.00 72.31 517 HIS A CA 1
ATOM 4054 C C . HIS A 1 517 ? 7.470 31.453 -15.219 1.00 72.31 517 HIS A C 1
ATOM 4056 O O . HIS A 1 517 ? 7.976 31.589 -16.337 1.00 72.31 517 HIS A O 1
ATOM 4062 N N . PRO A 1 518 ? 8.063 30.695 -14.279 1.00 75.31 518 PRO A N 1
ATOM 4063 C CA . PRO A 1 518 ? 9.362 30.064 -14.492 1.00 75.31 518 PRO A CA 1
ATOM 4064 C C . PRO A 1 518 ? 9.269 28.887 -15.479 1.00 75.31 518 PRO A C 1
ATOM 4066 O O . PRO A 1 518 ? 8.361 28.059 -15.374 1.00 75.31 518 PRO A O 1
ATOM 4069 N N . PRO A 1 519 ? 10.186 28.784 -16.457 1.00 84.38 519 PRO A N 1
ATOM 4070 C CA . PRO A 1 519 ? 10.246 27.639 -17.357 1.00 84.38 519 PRO A CA 1
ATOM 4071 C C . PRO A 1 519 ? 10.888 26.428 -16.676 1.00 84.38 519 PRO A C 1
ATOM 4073 O O . PRO A 1 519 ? 11.756 26.562 -15.813 1.00 84.38 519 PRO A O 1
ATOM 4076 N N . ALA A 1 520 ? 10.502 25.233 -17.117 1.00 80.31 520 ALA A N 1
ATOM 4077 C CA . ALA A 1 520 ? 11.094 23.985 -16.650 1.00 80.31 520 ALA A CA 1
ATOM 4078 C C . ALA A 1 520 ? 12.464 23.709 -17.288 1.00 80.31 520 ALA A C 1
ATOM 4080 O O . ALA A 1 520 ? 13.274 23.012 -16.687 1.00 80.31 520 ALA A O 1
ATOM 4081 N N . LEU A 1 521 ? 12.715 24.228 -18.498 1.00 88.62 521 LEU A N 1
ATOM 4082 C CA . LEU A 1 521 ? 13.996 24.140 -19.204 1.00 88.62 521 LEU A CA 1
ATOM 4083 C C . LEU A 1 521 ? 14.083 25.224 -20.292 1.00 88.62 521 LEU A C 1
ATOM 4085 O O . LEU A 1 521 ? 13.076 25.584 -20.911 1.00 88.62 521 LEU A O 1
ATOM 4089 N N . LEU A 1 522 ? 15.297 25.726 -20.528 1.00 87.69 522 LEU A N 1
ATOM 4090 C CA . LEU A 1 522 ? 15.622 26.686 -21.586 1.00 87.69 522 LEU A CA 1
ATOM 4091 C C . LEU A 1 522 ? 16.434 26.007 -22.697 1.00 87.69 522 LEU A C 1
ATOM 4093 O O . LEU A 1 522 ? 17.445 25.372 -22.406 1.00 87.69 522 LEU A O 1
ATOM 4097 N N . LEU A 1 523 ? 16.016 26.166 -23.954 1.00 87.44 523 LEU A N 1
ATOM 4098 C CA . LEU A 1 523 ? 16.772 25.784 -25.147 1.00 87.44 523 LEU A CA 1
ATOM 4099 C C . LEU A 1 523 ? 17.253 27.040 -25.872 1.00 87.44 523 LEU A C 1
ATOM 4101 O O . LEU A 1 523 ? 16.423 27.834 -26.305 1.00 87.44 523 LEU A O 1
ATOM 4105 N N . LEU A 1 524 ? 18.564 27.221 -26.017 1.00 85.50 524 LEU A N 1
ATOM 4106 C CA . LEU A 1 524 ? 19.143 28.447 -26.580 1.00 85.50 524 LEU A CA 1
ATOM 4107 C C . LEU A 1 524 ? 20.056 28.139 -27.769 1.00 85.50 524 LEU A C 1
ATOM 4109 O O . LEU A 1 524 ? 20.947 27.304 -27.646 1.00 85.50 524 LEU A O 1
ATOM 4113 N N . GLU A 1 525 ? 19.887 28.818 -28.898 1.00 81.00 525 GLU A N 1
ATOM 4114 C CA . GLU A 1 525 ? 20.793 28.701 -30.043 1.00 81.00 525 GLU A CA 1
ATOM 4115 C C . GLU A 1 525 ? 22.099 29.506 -29.860 1.00 81.00 525 GLU A C 1
ATOM 4117 O O . GLU A 1 525 ? 22.076 30.662 -29.449 1.00 81.00 525 GLU A O 1
ATOM 4122 N N . ILE A 1 526 ? 23.260 28.912 -30.193 1.00 64.12 526 ILE A N 1
ATOM 4123 C CA . ILE A 1 526 ? 24.584 29.577 -30.106 1.00 64.12 526 ILE A CA 1
ATOM 4124 C C . ILE A 1 526 ? 24.872 30.501 -31.288 1.00 64.12 526 ILE A C 1
ATOM 4126 O O . ILE A 1 526 ? 25.683 31.416 -31.153 1.00 64.12 526 ILE A O 1
ATOM 4130 N N . CYS A 1 527 ? 24.270 30.266 -32.456 1.00 53.62 527 CYS A N 1
ATOM 4131 C CA . CYS A 1 527 ? 24.711 30.867 -33.719 1.00 53.62 527 CYS A CA 1
ATOM 4132 C C . CYS A 1 527 ? 24.579 32.400 -33.799 1.00 53.62 527 CYS A C 1
ATOM 4134 O O . CYS A 1 527 ? 25.064 32.994 -34.762 1.00 53.62 527 CYS A O 1
ATOM 4136 N N . SER A 1 528 ? 24.034 33.049 -32.770 1.00 53.88 528 SER A N 1
ATOM 4137 C CA . SER A 1 528 ? 23.947 34.503 -32.658 1.00 53.88 528 SER A CA 1
ATOM 4138 C C . SER A 1 528 ? 24.270 35.072 -31.267 1.00 53.88 528 SER A C 1
ATOM 4140 O O . SER A 1 528 ? 24.011 36.256 -31.076 1.00 53.88 528 SER A O 1
ATOM 4142 N N . LEU A 1 529 ? 24.882 34.318 -30.328 1.00 54.09 529 LEU A N 1
ATOM 4143 C CA . LEU A 1 529 ? 25.187 34.845 -28.980 1.00 54.09 529 LEU A CA 1
ATOM 4144 C C . LEU A 1 529 ? 26.110 36.077 -29.055 1.00 54.09 529 LEU A C 1
ATOM 4146 O O . LEU A 1 529 ? 27.331 35.980 -29.219 1.00 54.09 529 LEU A O 1
ATOM 4150 N N . GLN A 1 530 ? 25.513 37.256 -28.920 1.00 59.66 530 GLN A N 1
ATOM 4151 C CA . GLN A 1 530 ? 26.191 38.535 -28.783 1.00 59.66 530 GLN A CA 1
ATOM 4152 C C . GLN A 1 530 ? 26.767 38.626 -27.360 1.00 59.66 530 GLN A C 1
ATOM 4154 O O . GLN A 1 530 ? 26.460 37.826 -26.472 1.00 59.66 530 GLN A O 1
ATOM 4159 N N . ARG A 1 531 ? 27.594 39.642 -27.076 1.00 62.09 531 ARG A N 1
ATOM 4160 C CA . ARG A 1 531 ? 28.068 39.896 -25.695 1.00 62.09 531 ARG A CA 1
ATOM 4161 C C . ARG A 1 531 ? 26.919 39.992 -24.679 1.00 62.09 531 ARG A C 1
ATOM 4163 O O . ARG A 1 531 ? 27.123 39.698 -23.502 1.00 62.09 531 ARG A O 1
ATOM 4170 N N . GLU A 1 532 ? 25.750 40.414 -25.140 1.00 66.25 532 GLU A N 1
ATOM 4171 C CA . GLU A 1 532 ? 24.539 40.617 -24.349 1.00 66.25 532 GLU A CA 1
ATOM 4172 C C . GLU A 1 532 ? 23.929 39.289 -23.868 1.00 66.25 532 GLU A C 1
ATOM 4174 O O . GLU A 1 532 ? 23.530 39.195 -22.708 1.00 66.25 532 GLU A O 1
ATOM 4179 N N . ASP A 1 533 ? 23.983 38.223 -24.670 1.00 72.62 533 ASP A N 1
ATOM 4180 C CA . ASP A 1 533 ? 23.412 36.922 -24.302 1.00 72.62 533 ASP A CA 1
ATOM 4181 C C . ASP A 1 533 ? 24.263 36.184 -23.258 1.00 72.62 533 ASP A C 1
ATOM 4183 O O . ASP A 1 533 ? 23.748 35.570 -22.321 1.00 72.62 533 ASP A O 1
ATOM 4187 N N . PHE A 1 534 ? 25.592 36.318 -23.337 1.00 76.19 534 PHE A N 1
ATOM 4188 C CA . PHE A 1 534 ? 26.492 35.827 -22.287 1.00 76.19 534 PHE A CA 1
ATOM 4189 C C . PHE A 1 534 ? 26.311 36.591 -20.968 1.00 76.19 534 PHE A C 1
ATOM 4191 O O . PHE A 1 534 ? 26.414 36.007 -19.884 1.00 76.19 534 PHE A O 1
ATOM 4198 N N . ALA A 1 535 ? 26.035 37.899 -21.039 1.00 77.56 535 ALA A N 1
ATOM 4199 C CA . ALA A 1 535 ? 25.721 38.702 -19.862 1.00 77.56 535 ALA A CA 1
ATOM 4200 C C . ALA A 1 535 ? 24.383 38.274 -19.240 1.00 77.56 535 ALA A C 1
ATOM 4202 O O . ALA A 1 535 ? 24.295 38.154 -18.015 1.00 77.56 535 ALA A O 1
ATOM 4203 N N . TRP A 1 536 ? 23.388 37.968 -20.075 1.00 83.31 536 TRP A N 1
ATOM 4204 C CA . TRP A 1 536 ? 22.097 37.439 -19.651 1.00 83.31 536 TRP A CA 1
ATOM 4205 C C . TRP A 1 536 ? 22.231 36.070 -18.975 1.00 83.31 536 TRP A C 1
ATOM 4207 O O . TRP A 1 536 ? 21.753 35.906 -17.855 1.00 83.31 536 TRP A O 1
ATOM 4217 N N . LEU A 1 537 ? 22.969 35.117 -19.561 1.00 81.38 537 LEU A N 1
ATOM 4218 C CA . LEU A 1 537 ? 23.221 33.799 -18.952 1.00 81.38 537 LEU A CA 1
ATOM 4219 C C . LEU A 1 537 ? 23.891 33.920 -17.578 1.00 81.38 537 LEU A C 1
ATOM 4221 O O . LEU A 1 537 ? 23.508 33.255 -16.612 1.00 81.38 537 LEU A O 1
ATOM 4225 N N . LYS A 1 538 ? 24.861 34.832 -17.462 1.00 83.00 538 LYS A N 1
ATOM 4226 C CA . LYS A 1 538 ? 25.532 35.126 -16.193 1.00 83.00 538 LYS A CA 1
ATOM 4227 C C . LYS A 1 538 ? 24.580 35.741 -15.162 1.00 83.00 538 LYS A C 1
ATOM 4229 O O . LYS A 1 538 ? 24.733 35.474 -13.970 1.00 83.00 538 LYS A O 1
ATOM 4234 N N . ALA A 1 539 ? 23.627 36.567 -15.591 1.00 83.31 539 ALA A N 1
ATOM 4235 C CA . ALA A 1 539 ? 22.598 37.134 -14.722 1.00 83.31 539 ALA A CA 1
ATOM 4236 C C . ALA A 1 539 ? 21.571 36.073 -14.289 1.00 83.31 539 ALA A C 1
ATOM 4238 O O . ALA A 1 539 ? 21.272 35.983 -13.098 1.00 83.31 539 ALA A O 1
ATOM 4239 N N . LEU A 1 540 ? 21.120 35.215 -15.213 1.00 85.25 540 LEU A N 1
ATOM 4240 C CA . LEU A 1 540 ? 20.226 34.084 -14.951 1.00 85.25 540 LEU A CA 1
ATOM 4241 C C . LEU A 1 540 ? 20.807 33.172 -13.862 1.00 85.25 540 LEU A C 1
ATOM 4243 O O . LEU A 1 540 ? 20.137 32.878 -12.877 1.00 85.25 540 LEU A O 1
ATOM 4247 N N . ARG A 1 541 ? 22.079 32.773 -13.992 1.00 84.31 541 ARG A N 1
ATOM 4248 C CA . ARG A 1 541 ? 22.733 31.864 -13.034 1.00 84.31 541 ARG A CA 1
ATOM 4249 C C . ARG A 1 541 ? 23.035 32.478 -11.675 1.00 84.31 541 ARG A C 1
ATOM 4251 O O . ARG A 1 541 ? 23.109 31.752 -10.689 1.00 84.31 541 ARG A O 1
ATOM 4258 N N . LYS A 1 542 ? 23.182 33.802 -11.597 1.00 82.81 542 LYS A N 1
ATOM 4259 C CA . LYS A 1 542 ? 23.313 34.517 -10.319 1.00 82.81 542 LYS A CA 1
ATOM 4260 C C . LYS A 1 542 ? 21.984 34.681 -9.585 1.00 82.81 542 LYS A C 1
ATOM 4262 O O . LYS A 1 542 ? 22.004 34.991 -8.396 1.00 82.81 542 LYS A O 1
ATOM 4267 N N . ASN A 1 543 ? 20.851 34.510 -10.266 1.00 79.88 543 ASN A N 1
ATOM 4268 C CA . ASN A 1 543 ? 19.539 34.637 -9.651 1.00 79.88 543 ASN A CA 1
ATOM 4269 C C . ASN A 1 543 ? 19.160 33.327 -8.923 1.00 79.88 543 ASN A C 1
ATOM 4271 O O . ASN A 1 543 ? 19.064 32.281 -9.572 1.00 79.88 543 ASN A O 1
ATOM 4275 N N . PRO A 1 544 ? 18.887 33.363 -7.603 1.00 75.50 544 PRO A N 1
ATOM 4276 C CA . PRO A 1 544 ? 18.499 32.178 -6.834 1.00 75.50 544 PRO A CA 1
ATOM 4277 C C . PRO A 1 544 ? 17.265 31.455 -7.390 1.00 75.50 544 PRO A C 1
ATOM 4279 O O . PRO A 1 544 ? 17.178 30.236 -7.279 1.00 75.50 544 PRO A O 1
ATOM 4282 N N . HIS A 1 545 ? 16.344 32.187 -8.028 1.00 73.12 545 HIS A N 1
ATOM 4283 C CA . HIS A 1 545 ? 15.106 31.631 -8.584 1.00 73.12 545 HIS A CA 1
ATOM 4284 C C . HIS A 1 545 ? 15.346 30.742 -9.812 1.00 73.12 545 HIS A C 1
ATOM 4286 O O . HIS A 1 545 ? 14.552 29.847 -10.080 1.00 73.12 545 HIS A O 1
ATOM 4292 N N . PHE A 1 546 ? 16.443 30.957 -10.548 1.00 78.62 546 PHE A N 1
ATOM 4293 C CA . PHE A 1 546 ? 16.722 30.258 -11.810 1.00 78.62 546 PHE A CA 1
ATOM 4294 C C . PHE A 1 546 ? 17.973 29.378 -11.762 1.00 78.62 546 PHE A C 1
ATOM 4296 O O . PHE A 1 546 ? 18.289 28.705 -12.744 1.00 78.62 546 PHE A O 1
ATOM 4303 N N . HIS A 1 547 ? 18.679 29.336 -10.628 1.00 75.19 547 HIS A N 1
ATOM 4304 C CA . HIS A 1 547 ? 19.890 28.528 -10.470 1.00 75.19 547 HIS A CA 1
ATOM 4305 C C . HIS A 1 547 ? 19.648 27.036 -10.774 1.00 75.19 547 HIS A C 1
ATOM 4307 O O . HIS A 1 547 ? 20.523 26.361 -11.308 1.00 75.19 547 HIS A O 1
ATOM 4313 N N . ALA A 1 548 ? 18.451 26.523 -10.471 1.00 73.75 548 ALA A N 1
ATOM 4314 C CA . ALA A 1 548 ? 18.083 25.129 -10.716 1.00 73.75 548 ALA A CA 1
ATOM 4315 C C . ALA A 1 548 ? 17.537 24.854 -12.132 1.00 73.75 548 ALA A C 1
ATOM 4317 O O . ALA A 1 548 ? 17.476 23.691 -12.529 1.00 73.75 548 ALA A O 1
ATOM 4318 N N . VAL A 1 549 ? 17.160 25.881 -12.905 1.00 83.56 549 VAL A N 1
ATOM 4319 C CA . VAL A 1 549 ? 16.539 25.700 -14.229 1.00 83.56 549 VAL A CA 1
ATOM 4320 C C . VAL A 1 549 ? 17.588 25.202 -15.231 1.00 83.56 549 VAL A C 1
ATOM 4322 O O . VAL A 1 549 ? 18.586 25.898 -15.444 1.00 83.56 549 VAL A O 1
ATOM 4325 N N . PRO A 1 550 ? 17.408 24.032 -15.866 1.00 86.44 550 PRO A N 1
ATOM 4326 C CA . PRO A 1 550 ? 18.356 23.533 -16.848 1.00 86.44 550 PRO A CA 1
ATOM 4327 C C . PRO A 1 550 ? 18.412 24.419 -18.097 1.00 86.44 550 PRO A C 1
ATOM 4329 O O . PRO A 1 550 ? 17.381 24.875 -18.596 1.00 86.44 550 PRO A O 1
ATOM 4332 N N . VAL A 1 551 ? 19.617 24.627 -18.622 1.00 87.94 551 VAL A N 1
ATOM 4333 C CA . VAL A 1 551 ? 19.862 25.310 -19.897 1.00 87.94 551 VAL A CA 1
ATOM 4334 C C . VAL A 1 551 ? 20.543 24.326 -20.840 1.00 87.94 551 VAL A C 1
ATOM 4336 O O . VAL A 1 551 ? 21.656 23.875 -20.565 1.00 87.94 551 VAL A O 1
ATOM 4339 N N . LEU A 1 552 ? 19.869 24.002 -21.943 1.00 88.75 552 LEU A N 1
ATOM 4340 C CA . LEU A 1 552 ? 20.399 23.221 -23.055 1.00 88.75 552 LEU A CA 1
ATOM 4341 C C . LEU A 1 552 ? 20.676 24.146 -24.231 1.00 88.75 552 LEU A C 1
ATOM 4343 O O . LEU A 1 552 ? 19.899 25.049 -24.530 1.00 88.75 552 LEU A O 1
ATOM 4347 N N . VAL A 1 553 ? 21.777 23.904 -24.924 1.00 87.69 553 VAL A N 1
ATOM 4348 C CA . VAL A 1 553 ? 22.223 24.797 -25.984 1.00 87.69 553 VAL A CA 1
ATOM 4349 C C . VAL A 1 553 ? 22.256 24.105 -27.353 1.00 87.69 553 VAL A C 1
ATOM 4351 O O . VAL A 1 553 ? 22.807 23.017 -27.492 1.00 87.69 553 VAL A O 1
ATOM 4354 N N . LEU A 1 554 ? 21.671 24.736 -28.375 1.00 84.44 554 LEU A N 1
ATOM 4355 C CA . LEU A 1 554 ? 21.652 24.288 -29.771 1.00 84.44 554 LEU A CA 1
ATOM 4356 C C . LEU A 1 554 ? 22.805 24.962 -30.534 1.00 84.44 554 LEU A C 1
ATOM 4358 O O . LEU A 1 554 ? 22.794 26.170 -30.753 1.00 84.44 554 LEU A O 1
ATOM 4362 N N . ALA A 1 555 ? 23.820 24.210 -30.948 1.00 78.25 555 ALA A N 1
ATOM 4363 C CA . ALA A 1 555 ? 25.037 24.771 -31.536 1.00 78.25 555 ALA A CA 1
ATOM 4364 C C . ALA A 1 555 ? 25.215 24.383 -33.012 1.00 78.25 555 ALA A C 1
ATOM 4366 O O . ALA A 1 555 ? 25.117 23.213 -33.367 1.00 78.25 555 ALA A O 1
ATOM 4367 N N . GLY A 1 556 ? 25.517 25.348 -33.883 1.00 71.88 556 GLY A N 1
ATOM 4368 C CA . GLY A 1 556 ? 25.901 25.086 -35.276 1.00 71.88 556 GLY A CA 1
ATOM 4369 C C . GLY A 1 556 ? 27.353 24.613 -35.438 1.00 71.88 556 GLY A C 1
ATOM 4370 O O . GLY A 1 556 ? 28.188 24.752 -34.539 1.00 71.88 556 GLY A O 1
ATOM 4371 N N . TYR A 1 557 ? 27.674 24.068 -36.615 1.00 62.56 557 TYR A N 1
ATOM 4372 C CA . TYR A 1 557 ? 29.034 23.644 -36.968 1.00 62.56 557 TYR A CA 1
ATOM 4373 C C . TYR A 1 557 ? 30.013 24.836 -36.955 1.00 62.56 557 TYR A C 1
ATOM 4375 O O . TYR A 1 557 ? 29.793 25.828 -37.643 1.00 62.56 557 TYR A O 1
ATOM 4383 N N . GLY A 1 558 ? 31.121 24.721 -36.207 1.00 60.84 558 GLY A N 1
ATOM 4384 C CA . GLY A 1 558 ? 32.209 25.717 -36.189 1.00 60.84 558 GLY A CA 1
ATOM 4385 C C . GLY A 1 558 ? 32.311 26.612 -34.943 1.00 60.84 558 GLY A C 1
ATOM 4386 O O . GLY A 1 558 ? 33.133 27.525 -34.925 1.00 60.84 558 GLY A O 1
ATOM 4387 N N . HIS A 1 559 ? 31.535 26.362 -33.882 1.00 62.62 559 HIS A N 1
ATOM 4388 C CA . HIS A 1 559 ? 31.505 27.194 -32.662 1.00 62.62 559 HIS A CA 1
ATOM 4389 C C . HIS A 1 559 ? 32.107 26.534 -31.405 1.00 62.62 559 HIS A C 1
ATOM 4391 O O . HIS A 1 559 ? 31.646 26.767 -30.290 1.00 62.62 559 HIS A O 1
ATOM 4397 N N . GLN A 1 560 ? 33.177 25.742 -31.554 1.00 54.97 560 GLN A N 1
ATOM 4398 C CA . GLN A 1 560 ? 33.830 25.052 -30.424 1.00 54.97 560 GLN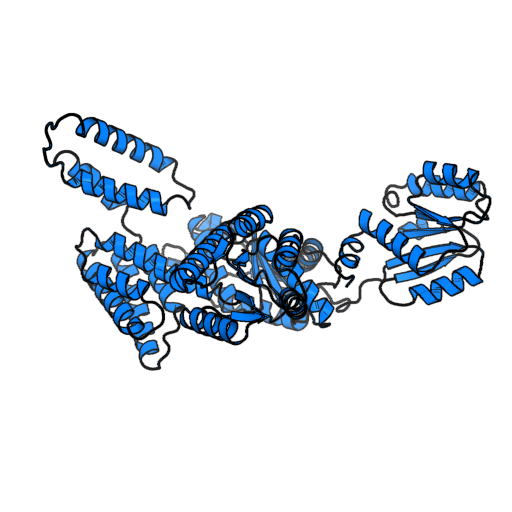 A CA 1
ATOM 4399 C C . GLN A 1 560 ? 34.306 26.007 -29.310 1.00 54.97 560 GLN A C 1
ATOM 4401 O O . GLN A 1 560 ? 34.124 25.710 -28.136 1.00 54.97 560 GLN A O 1
ATOM 4406 N N . VAL A 1 561 ? 34.809 27.199 -29.655 1.00 53.09 561 VAL A N 1
ATOM 4407 C CA . VAL A 1 561 ? 35.277 28.205 -28.673 1.00 53.09 561 VAL A CA 1
ATOM 4408 C C . VAL A 1 561 ? 34.125 28.807 -27.843 1.00 53.09 561 VAL A C 1
ATOM 4410 O O . VAL A 1 561 ? 34.307 29.188 -26.685 1.00 53.09 561 VAL A O 1
ATOM 4413 N N . ALA A 1 562 ? 32.916 28.877 -28.409 1.00 65.12 562 ALA A N 1
ATOM 4414 C CA . ALA A 1 562 ? 31.738 29.397 -27.712 1.00 65.12 562 ALA A CA 1
ATOM 4415 C C . ALA A 1 562 ? 31.138 28.367 -26.738 1.00 65.12 562 ALA A C 1
ATOM 4417 O O . ALA A 1 562 ? 30.589 28.755 -25.707 1.00 65.12 562 ALA A O 1
ATOM 4418 N N . LEU A 1 563 ? 31.291 27.067 -27.021 1.00 71.38 563 LEU A N 1
ATOM 4419 C CA . LEU A 1 563 ? 30.780 25.976 -26.184 1.00 71.38 563 LEU A CA 1
ATOM 4420 C C . LEU A 1 563 ? 31.484 25.902 -24.825 1.00 71.38 563 LEU A C 1
ATOM 4422 O O . LEU A 1 563 ? 30.810 25.872 -23.796 1.00 71.38 563 LEU A O 1
ATOM 4426 N N . ASP A 1 564 ? 32.817 25.975 -24.804 1.00 70.88 564 ASP A N 1
ATOM 4427 C CA . ASP A 1 564 ? 33.590 25.985 -23.553 1.00 70.88 564 ASP A CA 1
ATOM 4428 C C . ASP A 1 564 ? 33.213 27.181 -22.669 1.00 70.88 564 ASP A C 1
ATOM 4430 O O . ASP A 1 564 ? 33.115 27.083 -21.445 1.00 70.88 564 ASP A O 1
ATOM 4434 N N . THR A 1 565 ? 32.945 28.327 -23.298 1.00 74.56 565 THR A N 1
ATOM 4435 C CA . THR A 1 565 ? 32.487 29.531 -22.598 1.00 74.56 565 THR A CA 1
ATOM 4436 C C . THR A 1 565 ? 31.086 29.333 -22.011 1.00 74.56 565 THR A C 1
ATOM 4438 O O . THR A 1 565 ? 30.850 29.702 -20.863 1.00 74.56 565 THR A O 1
ATOM 4441 N N . CYS A 1 566 ? 30.168 28.713 -22.757 1.00 75.56 566 CYS A N 1
ATOM 4442 C CA . CYS A 1 566 ? 28.812 28.406 -22.295 1.00 75.56 566 CYS A CA 1
ATOM 4443 C C . CYS A 1 566 ? 28.811 27.454 -21.091 1.00 75.56 566 CYS A C 1
ATOM 4445 O O . CYS A 1 566 ? 28.134 27.720 -20.097 1.00 75.56 566 CYS A O 1
ATOM 4447 N N . LEU A 1 567 ? 29.607 26.383 -21.143 1.00 76.69 567 LEU A N 1
ATOM 4448 C CA . LEU A 1 567 ? 29.730 25.428 -20.037 1.00 76.69 567 LEU A CA 1
ATOM 4449 C C . LEU A 1 567 ? 30.277 26.108 -18.772 1.00 76.69 567 LEU A C 1
ATOM 4451 O O . LEU A 1 567 ? 29.717 25.944 -17.690 1.00 76.69 567 LEU A O 1
ATOM 4455 N N . ASN A 1 568 ? 31.292 26.967 -18.911 1.00 78.75 568 ASN A N 1
ATOM 4456 C CA . ASN A 1 568 ? 31.832 27.756 -17.795 1.00 78.75 568 ASN A CA 1
ATOM 4457 C C . ASN A 1 568 ? 30.836 28.779 -17.220 1.00 78.75 568 ASN A C 1
ATOM 4459 O O . ASN A 1 568 ? 30.981 29.213 -16.077 1.00 78.75 568 ASN A O 1
ATOM 4463 N N . LEU A 1 569 ? 29.824 29.173 -17.996 1.00 80.38 569 LEU A N 1
ATOM 4464 C CA . LEU A 1 569 ? 28.738 30.049 -17.556 1.00 80.38 569 LEU A CA 1
ATOM 4465 C C . LEU A 1 569 ? 27.552 29.282 -16.956 1.00 80.38 569 LEU A C 1
ATOM 4467 O O . LEU A 1 569 ? 26.568 29.914 -16.586 1.00 80.38 569 LEU A O 1
ATOM 4471 N N . GLY A 1 570 ? 27.649 27.956 -16.807 1.00 75.88 570 GLY A N 1
ATOM 4472 C CA . GLY A 1 570 ? 26.644 27.128 -16.140 1.00 75.88 570 GLY A CA 1
ATOM 4473 C C . GLY A 1 570 ? 25.565 26.562 -17.063 1.00 75.88 570 GLY A C 1
ATOM 4474 O O . GLY A 1 570 ? 24.467 26.274 -16.590 1.00 75.88 570 GLY A O 1
ATOM 4475 N N . VAL A 1 571 ? 25.831 26.433 -18.363 1.00 86.06 571 VAL A N 1
ATOM 4476 C CA . VAL A 1 571 ? 25.004 25.621 -19.274 1.00 86.06 571 VAL A CA 1
ATOM 4477 C C . VAL A 1 571 ? 25.139 24.140 -18.914 1.00 86.06 571 VAL A C 1
ATOM 4479 O O . VAL A 1 571 ? 26.233 23.685 -18.586 1.00 86.06 571 VAL A O 1
ATOM 4482 N N . ASP A 1 572 ? 24.034 23.394 -18.964 1.00 84.88 572 ASP A N 1
ATOM 4483 C CA . ASP A 1 572 ? 23.968 22.021 -18.448 1.00 84.88 572 ASP A CA 1
ATOM 4484 C C . ASP A 1 572 ? 24.220 20.946 -19.518 1.00 84.88 572 ASP A C 1
ATOM 4486 O O . ASP A 1 572 ? 24.765 19.891 -19.201 1.00 84.88 572 ASP A O 1
ATOM 4490 N N . ASP A 1 573 ? 23.836 21.191 -20.775 1.00 87.06 573 ASP A N 1
ATOM 4491 C CA . ASP A 1 573 ? 24.139 20.310 -21.916 1.00 87.06 573 ASP A CA 1
ATOM 4492 C C . ASP A 1 573 ? 24.096 21.097 -23.238 1.00 87.06 573 ASP A C 1
ATOM 4494 O O . ASP A 1 573 ? 23.596 22.224 -23.299 1.00 87.06 573 ASP A O 1
ATOM 4498 N N . TYR A 1 574 ? 24.584 20.495 -24.321 1.00 86.88 574 TYR A N 1
ATOM 4499 C CA . TYR A 1 574 ? 24.458 21.039 -25.671 1.00 86.88 574 TYR A CA 1
ATOM 4500 C C . TYR A 1 574 ? 24.177 19.947 -26.711 1.00 86.88 574 TYR A C 1
ATOM 4502 O O . TYR A 1 574 ? 24.438 18.763 -26.497 1.00 86.88 574 TYR A O 1
ATOM 4510 N N . ILE A 1 575 ? 23.655 20.352 -27.868 1.00 86.38 575 ILE A N 1
ATOM 4511 C CA . ILE A 1 575 ? 23.420 19.488 -29.028 1.00 86.38 575 ILE A CA 1
ATOM 4512 C C . ILE A 1 575 ? 23.840 20.212 -30.312 1.00 86.38 575 ILE A C 1
ATOM 4514 O O . ILE A 1 575 ? 23.663 21.425 -30.440 1.00 86.38 575 ILE A O 1
ATOM 4518 N N . LEU A 1 576 ? 24.420 19.478 -31.261 1.00 83.31 576 LEU A N 1
ATOM 4519 C CA . LEU A 1 576 ? 24.908 20.043 -32.521 1.00 83.31 576 LEU A CA 1
ATOM 4520 C C . LEU A 1 576 ? 23.822 19.995 -33.606 1.00 83.31 576 LEU A C 1
ATOM 4522 O O . LEU A 1 576 ? 23.162 18.975 -33.773 1.00 83.31 576 LEU A O 1
ATOM 4526 N N . LYS A 1 577 ? 23.658 21.076 -34.374 1.00 78.69 577 LYS A N 1
ATOM 4527 C CA . LYS A 1 577 ? 22.840 21.108 -35.595 1.00 78.69 577 LYS A CA 1
ATOM 4528 C C . LYS A 1 577 ? 23.627 20.495 -36.773 1.00 78.69 577 LYS A C 1
ATOM 4530 O O . LYS A 1 577 ? 24.797 20.845 -36.946 1.00 78.69 577 LYS A O 1
ATOM 4535 N N . PRO A 1 578 ? 23.003 19.664 -37.633 1.00 78.69 578 PRO A N 1
ATOM 4536 C CA . PRO A 1 578 ? 21.626 19.175 -37.539 1.00 78.69 578 PRO A CA 1
ATOM 4537 C C . PRO A 1 578 ? 21.488 18.069 -36.479 1.00 78.69 578 PRO A C 1
ATOM 4539 O O . PRO A 1 578 ? 22.321 17.171 -36.409 1.00 78.69 578 PRO A O 1
ATOM 4542 N N . PHE A 1 579 ? 20.407 18.111 -35.698 1.00 80.81 579 PHE A N 1
ATOM 4543 C CA . PHE A 1 579 ? 20.085 17.103 -34.684 1.00 80.81 579 PHE A CA 1
ATOM 4544 C C . PHE A 1 579 ? 18.794 16.362 -35.025 1.00 80.81 579 PHE A C 1
ATOM 4546 O O . PHE A 1 579 ? 17.922 16.885 -35.722 1.00 80.81 579 PHE A O 1
ATOM 4553 N N . SER A 1 580 ? 18.642 15.149 -34.489 1.00 80.06 580 SER A N 1
ATOM 4554 C CA . SER A 1 580 ? 17.357 14.453 -34.547 1.00 80.06 580 SER A CA 1
ATOM 4555 C C . SER A 1 580 ? 16.422 14.955 -33.431 1.00 80.06 580 SER A C 1
ATOM 4557 O O . SER A 1 580 ? 16.873 15.135 -32.295 1.00 80.06 580 SER A O 1
ATOM 4559 N N . PRO A 1 581 ? 15.117 15.160 -33.700 1.00 76.12 581 PRO A N 1
ATOM 4560 C CA . PRO A 1 581 ? 14.149 15.523 -32.660 1.00 76.12 581 PRO A CA 1
ATOM 4561 C C . PRO A 1 581 ? 14.111 14.526 -31.491 1.00 76.12 581 PRO A C 1
ATOM 4563 O O . PRO A 1 581 ? 13.999 14.931 -30.336 1.00 76.12 581 PRO A O 1
ATOM 4566 N N . SER A 1 582 ? 14.294 13.233 -31.774 1.00 72.19 582 SER A N 1
ATOM 4567 C CA . SER A 1 582 ? 14.349 12.174 -30.760 1.00 72.19 582 SER A CA 1
ATOM 4568 C C . SER A 1 582 ? 15.578 12.281 -29.848 1.00 72.19 582 SER A C 1
ATOM 4570 O O . SER A 1 582 ? 15.467 12.055 -28.644 1.00 72.19 582 SER A O 1
ATOM 4572 N N . GLU A 1 583 ? 16.747 12.655 -30.382 1.00 80.06 583 GLU A N 1
ATOM 4573 C CA . GLU A 1 583 ? 17.941 12.912 -29.563 1.00 80.06 583 GLU A CA 1
ATOM 4574 C C . GLU A 1 583 ? 17.743 14.141 -28.674 1.00 80.06 583 GLU A C 1
ATOM 4576 O O . GLU A 1 583 ? 18.041 14.099 -27.478 1.00 80.06 583 GLU A O 1
ATOM 4581 N N . LEU A 1 584 ? 17.193 15.221 -29.237 1.00 83.69 584 LEU A N 1
ATOM 4582 C CA . LEU A 1 584 ? 16.879 16.424 -28.474 1.00 83.69 584 LEU A CA 1
ATOM 4583 C C . LEU A 1 584 ? 15.923 16.109 -27.317 1.00 83.69 584 LEU A C 1
ATOM 4585 O O . LEU A 1 584 ? 16.161 16.519 -26.182 1.00 83.69 584 LEU A O 1
ATOM 4589 N N . GLN A 1 585 ? 14.876 15.330 -27.588 1.00 79.75 585 GLN A N 1
ATOM 4590 C CA . GLN A 1 585 ? 13.935 14.873 -26.574 1.00 79.75 585 GLN A CA 1
ATOM 4591 C C . GLN A 1 585 ? 14.634 14.079 -25.470 1.00 79.75 585 GLN A C 1
ATOM 4593 O O . GLN A 1 585 ? 14.432 14.371 -24.295 1.00 79.75 585 GLN A O 1
ATOM 4598 N N . ALA A 1 586 ? 15.487 13.114 -25.823 1.00 72.50 586 ALA A N 1
ATOM 4599 C CA . ALA A 1 586 ? 16.214 12.310 -24.844 1.00 72.50 586 ALA A CA 1
ATOM 4600 C C . ALA A 1 586 ? 17.082 13.175 -23.912 1.00 72.50 586 ALA A C 1
ATOM 4602 O O . ALA A 1 586 ? 17.106 12.947 -22.701 1.00 72.50 586 ALA A O 1
ATOM 4603 N N . ARG A 1 587 ? 17.743 14.210 -24.446 1.00 82.44 587 ARG A N 1
ATOM 4604 C CA . ARG A 1 587 ? 18.556 15.144 -23.650 1.00 82.44 587 ARG A CA 1
ATOM 4605 C C . ARG A 1 587 ? 17.720 16.049 -22.755 1.00 82.44 587 ARG A C 1
ATOM 4607 O O . ARG A 1 587 ? 18.048 16.198 -21.581 1.00 82.44 587 ARG A O 1
ATOM 4614 N N . ILE A 1 588 ? 16.617 16.600 -23.268 1.00 83.12 588 ILE A N 1
ATOM 4615 C CA . ILE A 1 588 ? 15.658 17.376 -22.464 1.00 83.12 588 ILE A CA 1
ATOM 4616 C C . ILE A 1 588 ? 15.167 16.529 -21.291 1.00 83.12 588 ILE A C 1
ATOM 4618 O O . ILE A 1 588 ? 15.203 16.974 -20.147 1.00 83.12 588 ILE A O 1
ATOM 4622 N N . LEU A 1 589 ? 14.761 15.287 -21.557 1.00 75.00 589 LEU A N 1
ATOM 4623 C CA . LEU A 1 589 ? 14.285 14.373 -20.526 1.00 75.00 589 LEU A CA 1
ATOM 4624 C C . LEU A 1 589 ? 15.359 14.078 -19.478 1.00 75.00 589 LEU A C 1
ATOM 4626 O O . LEU A 1 589 ? 15.056 14.118 -18.290 1.00 75.00 589 LEU A O 1
ATOM 4630 N N . ARG A 1 590 ? 16.614 13.874 -19.889 1.00 80.06 590 ARG A N 1
ATOM 4631 C CA . ARG A 1 590 ? 17.757 13.690 -18.980 1.00 80.06 590 ARG A CA 1
ATOM 4632 C C . ARG A 1 590 ? 18.045 14.919 -18.112 1.00 80.06 590 ARG A C 1
ATOM 4634 O O . ARG A 1 590 ? 18.372 14.807 -16.931 1.00 80.06 590 ARG A O 1
ATOM 4641 N N . LEU A 1 591 ? 17.934 16.116 -18.670 1.00 79.62 591 LEU A N 1
ATOM 4642 C CA . LEU A 1 591 ? 18.121 17.343 -17.897 1.00 79.62 591 LEU A CA 1
ATOM 4643 C C . LEU A 1 591 ? 16.974 17.569 -16.913 1.00 79.62 591 LEU A C 1
ATOM 4645 O O . LEU A 1 591 ? 17.206 17.956 -15.769 1.00 79.62 591 LEU A O 1
ATOM 4649 N N . LEU A 1 592 ? 15.750 17.233 -17.316 1.00 74.31 592 LEU A N 1
ATOM 4650 C CA . LEU A 1 592 ? 14.613 17.210 -16.410 1.00 74.31 592 LEU A CA 1
ATOM 4651 C C . LEU A 1 592 ? 14.772 16.105 -15.345 1.00 74.31 592 LEU A C 1
ATOM 4653 O O . LEU A 1 592 ? 14.453 16.369 -14.202 1.00 74.31 592 LEU A O 1
ATOM 4657 N N . GLN A 1 593 ? 15.347 14.927 -15.630 1.00 64.69 593 GLN A N 1
ATOM 4658 C CA . GLN A 1 593 ? 15.613 13.850 -14.641 1.00 64.69 593 GLN A CA 1
ATOM 4659 C C . GLN A 1 593 ? 16.394 14.310 -13.414 1.00 64.69 593 GLN A C 1
ATOM 4661 O O . GLN A 1 593 ? 16.099 13.903 -12.289 1.00 64.69 593 GLN A O 1
ATOM 4666 N N . THR A 1 594 ? 17.425 15.119 -13.639 1.00 56.25 594 THR A N 1
ATOM 4667 C CA . THR A 1 594 ? 18.362 15.511 -12.583 1.00 56.25 594 THR A CA 1
ATOM 4668 C C . THR A 1 594 ? 17.810 16.612 -11.682 1.00 56.25 594 THR A C 1
ATOM 4670 O O . THR A 1 594 ? 18.313 16.780 -10.572 1.00 56.25 594 THR A O 1
ATOM 4673 N N . ARG A 1 595 ? 16.783 17.352 -12.129 1.00 56.88 595 ARG A N 1
ATOM 4674 C CA . ARG A 1 595 ? 16.308 18.578 -11.458 1.00 56.88 595 ARG A CA 1
ATOM 4675 C C . ARG A 1 595 ? 14.782 18.745 -11.388 1.00 56.88 595 ARG A C 1
ATOM 4677 O O . ARG A 1 595 ? 14.314 19.689 -10.764 1.00 56.88 595 ARG A O 1
ATOM 4684 N N . HIS A 1 596 ? 14.012 17.825 -11.970 1.00 51.28 596 HIS A N 1
ATOM 4685 C CA . HIS A 1 596 ? 12.547 17.788 -12.002 1.00 51.28 596 HIS A CA 1
ATOM 4686 C C . HIS A 1 596 ? 12.051 16.338 -11.775 1.00 51.28 596 HIS A C 1
ATOM 4688 O O . HIS A 1 596 ? 12.586 15.402 -12.373 1.00 51.28 596 HIS A O 1
ATOM 4694 N N . PRO A 1 597 ? 10.995 16.095 -10.977 1.00 43.19 597 PRO A N 1
ATOM 4695 C CA . PRO A 1 597 ? 10.516 14.737 -10.649 1.00 43.19 597 PRO A CA 1
ATOM 4696 C C . PRO A 1 597 ? 10.087 13.861 -11.851 1.00 43.19 597 PRO A C 1
ATOM 4698 O O . PRO A 1 597 ? 9.943 12.649 -11.714 1.00 43.19 597 PRO A O 1
ATOM 4701 N N . LEU A 1 598 ? 9.947 14.445 -13.045 1.00 44.38 598 LEU A N 1
ATOM 4702 C CA . LEU A 1 598 ? 9.404 13.811 -14.251 1.00 44.38 598 LEU A CA 1
ATOM 4703 C C . LEU A 1 598 ? 10.358 12.841 -14.936 1.00 44.38 598 LEU A C 1
ATOM 4705 O O . LEU A 1 598 ? 9.940 11.846 -15.523 1.00 44.38 598 LEU A O 1
ATOM 4709 N N . GLY A 1 599 ? 11.652 13.132 -14.908 1.00 41.28 599 GLY A N 1
ATOM 4710 C CA . GLY A 1 599 ? 12.558 12.360 -15.731 1.00 41.28 599 GLY A CA 1
ATOM 4711 C C . GLY A 1 599 ? 12.771 10.930 -15.212 1.00 41.28 599 GLY A C 1
ATOM 4712 O O . GLY A 1 599 ? 13.032 10.027 -16.008 1.00 41.28 599 GLY A O 1
ATOM 4713 N N . ARG A 1 600 ? 12.629 10.706 -13.896 1.00 42.09 600 ARG A N 1
ATOM 4714 C CA . ARG A 1 600 ? 12.725 9.363 -13.295 1.00 42.09 600 ARG A CA 1
ATOM 4715 C C . ARG A 1 600 ? 11.586 8.438 -13.744 1.00 42.09 600 ARG A C 1
ATOM 4717 O O . ARG A 1 600 ? 11.745 7.228 -13.696 1.00 42.09 600 ARG A O 1
ATOM 4724 N N . GLN A 1 601 ? 10.454 8.992 -14.189 1.00 41.03 601 GLN A N 1
ATOM 4725 C CA . GLN A 1 601 ? 9.266 8.224 -14.580 1.00 41.03 601 GLN A CA 1
ATOM 4726 C C . GLN A 1 601 ? 9.292 7.755 -16.046 1.00 41.03 601 GLN A C 1
ATOM 4728 O O . GLN A 1 601 ? 8.692 6.731 -16.355 1.00 41.03 601 GLN A O 1
ATOM 4733 N N . ILE A 1 602 ? 10.005 8.448 -16.946 1.00 43.50 602 ILE A N 1
ATOM 4734 C CA . ILE A 1 602 ? 10.016 8.120 -18.389 1.00 43.50 602 ILE A CA 1
ATOM 4735 C C . ILE A 1 602 ? 10.982 6.970 -18.732 1.00 43.50 602 ILE A C 1
ATOM 4737 O O . ILE A 1 602 ? 10.768 6.260 -19.708 1.00 43.50 602 ILE A O 1
ATOM 4741 N N . GLU A 1 603 ? 12.012 6.718 -17.919 1.00 37.25 603 GLU A N 1
ATOM 4742 C CA . GLU A 1 603 ? 12.812 5.483 -18.036 1.00 37.25 603 GLU A CA 1
ATOM 4743 C C . GLU A 1 603 ? 12.060 4.252 -17.524 1.00 37.25 603 GLU A C 1
ATOM 4745 O O . GLU A 1 603 ? 12.180 3.189 -18.119 1.00 37.25 603 GLU A O 1
ATOM 4750 N N . ALA A 1 604 ? 11.222 4.409 -16.494 1.00 32.84 604 ALA A N 1
ATOM 4751 C CA . ALA A 1 604 ? 10.383 3.331 -15.963 1.00 32.84 604 ALA A CA 1
ATOM 4752 C C . ALA A 1 604 ? 9.204 2.949 -16.884 1.00 32.84 604 ALA A C 1
ATOM 4754 O O . ALA A 1 604 ? 8.498 1.989 -16.603 1.00 32.84 604 ALA A O 1
ATOM 4755 N N . SER A 1 605 ? 8.971 3.711 -17.957 1.00 33.62 605 SER A N 1
ATOM 4756 C CA . SER A 1 605 ? 7.889 3.499 -18.930 1.00 33.62 605 SER A CA 1
ATOM 4757 C C . SER A 1 605 ? 8.395 3.291 -20.364 1.00 33.62 605 SER A C 1
ATOM 4759 O O . SER A 1 605 ? 7.607 3.334 -21.311 1.00 33.62 605 SER A O 1
ATOM 4761 N N . LYS A 1 606 ? 9.698 3.031 -20.544 1.00 29.31 606 LYS A N 1
ATOM 4762 C CA . LYS A 1 606 ? 10.196 2.457 -21.798 1.00 29.31 606 LYS A CA 1
ATOM 4763 C C . LYS A 1 606 ? 9.978 0.936 -21.773 1.00 29.31 606 LYS A C 1
ATOM 4765 O O . LYS A 1 606 ? 10.287 0.336 -20.747 1.00 29.31 606 LYS A O 1
ATOM 4770 N N . PRO A 1 607 ? 9.419 0.354 -22.849 1.00 32.84 607 PRO A N 1
ATOM 4771 C CA . PRO A 1 607 ? 9.192 -1.084 -22.960 1.00 32.84 607 PRO A CA 1
ATOM 4772 C C . PRO A 1 607 ? 10.494 -1.884 -22.966 1.00 32.84 607 PRO A C 1
ATOM 4774 O O . PRO A 1 607 ? 11.533 -1.324 -23.400 1.00 32.84 607 PRO A O 1
#

Organism: NCBI:txid2014261

Secondary structure (DSSP, 8-state):
-------TTHHHHHHHHHHHHHHHHHTT--S-STHHHHHHHHHHHHHHHTTSHHHHHHHHHHHGGGPPPHHHHHHHHHHHHTS---SHHHHHHHHHHHHHHHHHHHHHTTT-HHHHHHHHHHHHHHHHHHHTTSS-HHHHHHHHHHHHS-TTTHHHHHHHHHHHHHHHHHHHHTTT-PEEEE-S-HHHHHHHHHHHHHTT--EEEESSHHHHHHHHHHS--SEEEEESB-SSSBHHHHHHHHHHSTTTTTS-EEEEE-S-HHHHHHHHHTT-SEEEESSP-HHHHHHHHHHHHHHHHHHHHHHHB-TTT-SB-HHHHHHHHHHHHHHHHHHT--EEEEEEEETTHHHHHHHH-HHHHHHHHHHHHHHHHHHS-TT-EEEEEETTEEEEEEET--HHHHHHHHHHHHHHHHHS-EE-TT--EE---EEEEEEEPPTT--HHHHHHHHHHHHHHHHHTTSS-EEEPPPS-TT-PPPEEEEEE-S-HHHHHHHHHHT-STTEEEEEESS-PPPHHHHHHS--SEEEEESTT--HHHHHHHHHHHHSTTTTTS-EEEEE-TT-HHHHHHHHHTT--EEEESS--HHHHHHHHHHHHHHHSTTHHHHHTT--

Foldseek 3Di:
DDDDDDDDDVVPVVLVVVVVVVVVCVVVPPDDDVCPVVVVVVLVSLVVQCVPPVCVVVSVVVVVVVPDALVLLVLLLVLLVLDDQPDPVVVVVSVVLSVLSNVLSVVVNVPPPPVSLVSLLVSLVSQLVSCVVDQQVPLNVLSVCLNPDDPSCNVVSSNVNSVSSVVVSLCVLVPDAAEEEAAQPPVVQVVLCVLVVRNVGHYDYDNAPVSVVVVVLPGHHQAYEHEQDGPHDGVLVVLLVQCPPPLRVLHAYEYEYEDDPVVQVSSVVSPHPYYAYPVGDSVVVNVVVVVSSVVSSVVCQVVFADPLQRAGAPVVVQSLVVSLLVVCVVVVAWKKKKKKFKPPLVVQCVPQNPQQSSQVSNVLSVLLVVLDDSSKGWYAHDDRMIMIMDHSADQVRVQVSVLVSQVVLQVDFRAGPVGHTDRIGMAMFMEIDESLDHPVRNVVQRVVQSVVCVVVPGRHYGYRDDPDHHPDPAQEEEEEAQDPVVVVVLCVVQVDPNHDYHYHRDDDDDVVVCLVPPHQEYEYEPPDDDPVNLVVLLVQCPDPSRVLHAYEYEYEPPPPVVVVSCVVSPHDYYDYPPDDPVVVVLVSLVSCVVRPSRSVVVVVPDD

pLDDT: mean 71.88, std 18.3, range [25.66, 98.5]

Radius of gyration: 32.14 Å; Cα contacts (8 Å, |Δi|>4): 828; chains: 1; bounding box: 61×87×88 Å

Nearest PDB structures (foldseek):
  4zmm-assembly1_B  TM=9.635E-01  e=7.694E-15  Pseudomonas aeruginosa PAO1
  4zve-assembly1_A  TM=9.145E-01  e=1.981E-14  Escherichia coli K-12
  7a7e-assembly1_A  TM=9.349E-01  e=6.733E-14  Pseudomonas aeruginosa PAO1
  6et7-assembly1_B  TM=8.413E-01  e=1.833E-13  Idiomarina sp. A28L
  7e6g-assembly1_B  TM=6.392E-01  e=1.187E-16  Pseudomonas aeruginosa